Protein AF-A0A534VZH1-F1 (afdb_monomer_lite)

Structure (mmCIF, N/CA/C/O backbone):
data_AF-A0A534VZH1-F1
#
_entry.id   AF-A0A534VZH1-F1
#
loop_
_atom_site.group_PDB
_atom_site.id
_atom_site.type_symbol
_atom_site.label_atom_id
_atom_site.label_alt_id
_atom_site.label_comp_id
_atom_site.label_asym_id
_atom_site.label_entity_id
_atom_site.label_seq_id
_atom_site.pdbx_PDB_ins_code
_atom_site.Cartn_x
_atom_site.Cartn_y
_atom_site.Cartn_z
_atom_site.occupancy
_atom_site.B_iso_or_equiv
_atom_site.auth_seq_id
_atom_site.auth_comp_id
_atom_site.auth_asym_id
_atom_site.auth_atom_id
_atom_site.pdbx_PDB_model_num
ATOM 1 N N . MET A 1 1 ? -17.933 -18.506 -8.979 1.00 87.81 1 MET A N 1
ATOM 2 C CA . MET A 1 1 ? -16.644 -19.219 -8.882 1.00 87.81 1 MET A CA 1
ATOM 3 C C . MET A 1 1 ? -16.655 -20.428 -9.804 1.00 87.81 1 MET A C 1
ATOM 5 O O . MET A 1 1 ? -17.388 -21.367 -9.496 1.00 87.81 1 MET A O 1
ATOM 9 N N . PRO A 1 2 ? -15.930 -20.413 -10.938 1.00 90.94 2 PRO A N 1
ATOM 10 C CA . PRO A 1 2 ? -15.806 -21.572 -11.832 1.00 90.94 2 PRO A CA 1
ATOM 11 C C . PRO A 1 2 ? -15.254 -22.814 -11.115 1.00 90.94 2 PRO A C 1
ATOM 13 O O . PRO A 1 2 ? -14.614 -22.689 -10.074 1.00 90.94 2 PRO A O 1
ATOM 16 N N . ALA A 1 3 ? -15.541 -24.009 -11.634 1.00 92.50 3 ALA A N 1
ATOM 17 C CA . ALA A 1 3 ? -14.995 -25.269 -11.118 1.00 92.50 3 ALA A CA 1
ATOM 18 C C . ALA A 1 3 ? -13.475 -25.353 -11.331 1.00 92.50 3 ALA A C 1
ATOM 20 O O . ALA A 1 3 ? -12.994 -24.961 -12.391 1.00 92.50 3 ALA A O 1
ATOM 21 N N . GLY A 1 4 ? -12.738 -25.886 -10.354 1.00 91.69 4 GLY A N 1
ATOM 22 C CA . GLY A 1 4 ? -11.283 -26.067 -10.433 1.00 91.69 4 GLY A CA 1
ATOM 23 C C . GLY A 1 4 ? -10.473 -24.769 -10.501 1.00 91.69 4 GLY A C 1
ATOM 24 O O . GLY A 1 4 ? -9.326 -24.802 -10.936 1.00 91.69 4 GLY A O 1
ATOM 25 N N . ALA A 1 5 ? -11.058 -23.631 -10.120 1.00 90.81 5 ALA A N 1
ATOM 26 C CA . ALA A 1 5 ? -10.447 -22.316 -10.281 1.00 90.81 5 ALA A CA 1
ATOM 27 C C . ALA A 1 5 ? -10.182 -21.629 -8.938 1.00 90.81 5 ALA A C 1
ATOM 29 O O . ALA A 1 5 ? -10.968 -21.757 -7.994 1.00 90.81 5 ALA A O 1
ATOM 30 N N . ASN A 1 6 ? -9.121 -20.825 -8.910 1.00 91.12 6 ASN A N 1
ATOM 31 C CA . ASN A 1 6 ? -8.935 -19.760 -7.932 1.00 91.12 6 ASN A CA 1
ATOM 32 C C . ASN A 1 6 ? -9.390 -18.458 -8.589 1.00 91.12 6 ASN A C 1
ATOM 34 O O . ASN A 1 6 ? -8.987 -18.161 -9.715 1.00 91.12 6 ASN A O 1
ATOM 38 N N . THR A 1 7 ? -10.281 -17.718 -7.941 1.00 92.06 7 THR A N 1
ATOM 39 C CA . THR A 1 7 ? -10.730 -16.421 -8.452 1.00 92.06 7 THR A CA 1
ATOM 40 C C . THR A 1 7 ? -10.596 -15.392 -7.360 1.00 92.06 7 THR A C 1
ATOM 42 O O . THR A 1 7 ? -11.164 -15.536 -6.278 1.00 92.06 7 THR A O 1
ATOM 45 N N . GLU A 1 8 ? -9.877 -14.346 -7.716 1.00 94.19 8 GLU A N 1
ATOM 46 C CA . GLU A 1 8 ? -9.759 -13.122 -6.963 1.00 94.19 8 GLU A CA 1
ATOM 47 C C . GLU A 1 8 ? -10.568 -12.048 -7.679 1.00 94.19 8 GLU A C 1
ATOM 49 O O . GLU A 1 8 ? -10.575 -11.969 -8.917 1.00 94.19 8 GLU A O 1
ATOM 54 N N . ALA A 1 9 ? -11.350 -11.304 -6.913 1.00 93.94 9 ALA A N 1
ATOM 55 C CA . ALA A 1 9 ? -12.209 -10.282 -7.461 1.00 93.94 9 ALA A CA 1
ATOM 56 C C . ALA A 1 9 ? -12.403 -9.144 -6.476 1.00 93.94 9 ALA A C 1
ATOM 58 O O . ALA A 1 9 ? -12.503 -9.345 -5.264 1.00 93.94 9 ALA A O 1
ATOM 59 N N . CYS A 1 10 ? -12.556 -7.960 -7.049 1.00 94.69 10 CYS A N 1
ATOM 60 C CA . CYS A 1 10 ? -12.644 -6.722 -6.319 1.00 94.69 10 CYS A CA 1
ATOM 61 C C . CYS A 1 10 ? -13.978 -6.027 -6.533 1.00 94.69 10 CYS A C 1
ATOM 63 O O . CYS A 1 10 ? -14.585 -6.097 -7.606 1.00 94.69 10 CYS A O 1
ATOM 65 N N . VAL A 1 11 ? -14.432 -5.343 -5.490 1.00 94.56 11 VAL A N 1
ATOM 66 C CA . VAL A 1 11 ? -15.623 -4.497 -5.513 1.00 94.56 11 VAL A CA 1
ATOM 67 C C . VAL A 1 11 ? -15.283 -3.172 -4.864 1.00 94.56 11 VAL A C 1
ATOM 69 O O . VAL A 1 11 ? -14.774 -3.134 -3.745 1.00 94.56 11 VAL A O 1
ATOM 72 N N . PHE A 1 12 ? -15.630 -2.083 -5.538 1.00 95.06 12 PHE A N 1
ATOM 73 C CA . PHE A 1 12 ? -15.602 -0.761 -4.938 1.00 95.06 12 PHE A CA 1
ATOM 74 C C . PHE A 1 12 ? -16.959 -0.404 -4.320 1.00 95.06 12 PHE A C 1
ATOM 76 O O . PHE A 1 12 ? -18.015 -0.611 -4.925 1.00 95.06 12 PHE A O 1
ATOM 83 N N . VAL A 1 13 ? -16.923 0.170 -3.119 1.00 93.69 13 VAL A N 1
ATOM 84 C CA . VAL A 1 13 ? -18.088 0.677 -2.393 1.00 93.69 13 VAL A CA 1
ATOM 85 C C . VAL A 1 13 ? -17.860 2.145 -2.046 1.00 93.69 13 VAL A C 1
ATOM 87 O O . VAL A 1 13 ? -16.959 2.480 -1.281 1.00 93.69 13 VAL A O 1
ATOM 90 N N . HIS A 1 14 ? -18.722 3.015 -2.573 1.00 93.69 14 HIS A N 1
ATOM 91 C CA . HIS A 1 14 ? -18.775 4.425 -2.197 1.00 93.69 14 HIS A CA 1
ATOM 92 C C . HIS A 1 14 ? -19.754 4.618 -1.037 1.00 93.69 14 HIS A C 1
ATOM 94 O O . HIS A 1 14 ? -20.936 4.290 -1.151 1.00 93.69 14 HIS A O 1
ATOM 100 N N . LEU A 1 15 ? -19.270 5.182 0.068 1.00 93.56 15 LEU A N 1
ATOM 101 C CA . LEU A 1 15 ? -20.088 5.627 1.190 1.00 93.56 15 LEU A CA 1
ATOM 102 C C . LEU A 1 15 ? -20.158 7.164 1.193 1.00 93.56 15 LEU A C 1
ATOM 104 O O . LEU A 1 15 ? -19.163 7.798 1.555 1.00 93.56 15 LEU A O 1
ATOM 108 N N . PRO A 1 16 ? -21.300 7.779 0.831 1.00 94.06 16 PRO A N 1
ATOM 109 C CA . PRO A 1 16 ? -21.456 9.229 0.894 1.00 94.06 16 PRO A CA 1
ATOM 110 C C . PRO A 1 16 ? -21.223 9.737 2.320 1.00 94.06 16 PRO A C 1
ATOM 112 O O . PRO A 1 16 ? -21.909 9.320 3.258 1.00 94.06 16 PRO A O 1
ATOM 115 N N . ALA A 1 17 ? -20.240 10.618 2.499 1.00 94.88 17 ALA A N 1
ATOM 116 C CA . ALA A 1 17 ? -19.843 11.115 3.810 1.00 94.88 17 ALA A CA 1
ATOM 117 C C . ALA A 1 17 ? -19.048 12.417 3.687 1.00 94.88 17 ALA A C 1
ATOM 119 O O . ALA A 1 17 ? -18.157 12.534 2.860 1.00 94.88 17 ALA A O 1
ATOM 120 N N . GLN A 1 18 ? -19.321 13.371 4.576 1.00 93.38 18 GLN A N 1
ATOM 121 C CA . GLN A 1 18 ? -18.543 14.616 4.697 1.00 93.38 18 GLN A CA 1
ATOM 122 C C . GLN A 1 18 ? -17.702 14.668 5.977 1.00 93.38 18 GLN A C 1
ATOM 124 O O . GLN A 1 18 ? -16.956 15.616 6.202 1.00 93.38 18 GLN A O 1
ATOM 129 N N . LYS A 1 19 ? -17.848 13.668 6.852 1.00 93.81 19 LYS A N 1
ATOM 130 C CA . LYS A 1 19 ? -17.127 13.568 8.122 1.00 93.81 19 LYS A CA 1
ATOM 131 C C . LYS A 1 19 ? -16.472 12.196 8.244 1.00 93.81 19 LYS A C 1
ATOM 133 O O . LYS A 1 19 ? -17.056 11.230 7.743 1.00 93.81 19 LYS A O 1
ATOM 138 N N . PRO A 1 20 ? -15.337 12.096 8.951 1.00 94.75 20 PRO A N 1
ATOM 139 C CA . PRO A 1 20 ? -14.698 10.816 9.207 1.00 94.75 20 PRO A CA 1
ATOM 140 C C . PRO A 1 20 ? -15.604 9.793 9.898 1.00 94.75 20 PRO A C 1
ATOM 142 O O . PRO A 1 20 ? -16.486 10.125 10.704 1.00 94.75 20 PRO A O 1
ATOM 145 N N . PHE A 1 21 ? -15.379 8.523 9.567 1.00 96.50 21 PHE A N 1
ATOM 146 C CA . PHE A 1 21 ? -15.932 7.385 10.289 1.00 96.50 21 PHE A CA 1
ATOM 147 C C . PHE A 1 21 ? -14.848 6.807 11.198 1.00 96.50 21 PHE A C 1
ATOM 149 O O . PHE A 1 21 ? -13.895 6.198 10.724 1.00 96.50 21 PHE A O 1
ATOM 156 N N . GLU A 1 22 ? -15.021 6.967 12.509 1.00 97.25 22 GLU A N 1
ATOM 157 C CA . GLU A 1 22 ? -14.088 6.433 13.502 1.00 97.25 22 GLU A CA 1
ATOM 158 C C . GLU A 1 22 ? -14.345 4.944 13.734 1.00 97.25 22 GLU A C 1
ATOM 160 O O . GLU A 1 22 ? -15.244 4.562 14.486 1.00 97.25 22 GLU A O 1
ATOM 165 N N . LEU A 1 23 ? -13.588 4.093 13.047 1.00 97.62 23 LEU A N 1
ATOM 166 C CA . LEU A 1 23 ? -13.677 2.639 13.125 1.00 97.62 23 LEU A CA 1
ATOM 167 C C . LEU A 1 23 ? -13.018 2.136 14.414 1.00 97.62 23 LEU A C 1
ATOM 169 O O . LEU A 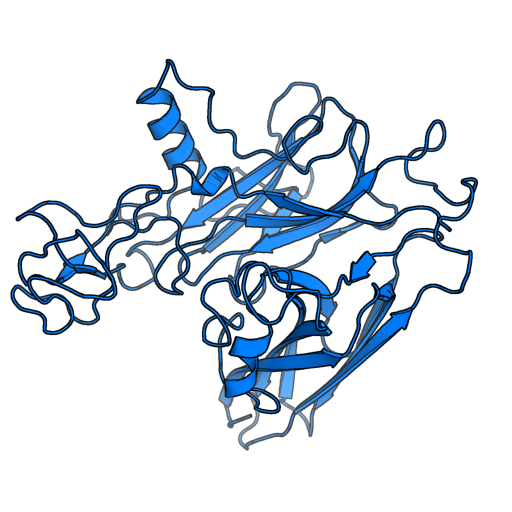1 23 ? -11.847 2.404 14.649 1.00 97.62 23 LEU A O 1
ATOM 173 N N . ALA A 1 24 ? -13.746 1.362 15.222 1.00 97.44 24 ALA A N 1
ATOM 174 C CA . ALA A 1 24 ? -13.221 0.744 16.448 1.00 97.44 24 ALA A CA 1
ATOM 175 C C . ALA A 1 24 ? -13.062 -0.777 16.340 1.00 97.44 24 ALA A C 1
ATOM 177 O O . ALA A 1 24 ? -12.193 -1.372 16.975 1.00 97.44 24 ALA A O 1
ATOM 178 N N . SER A 1 25 ? -13.931 -1.431 15.570 1.00 97.31 25 SER A N 1
ATOM 179 C CA . SER A 1 25 ? -13.891 -2.881 15.366 1.00 97.31 25 SER A CA 1
ATOM 180 C C . SER A 1 25 ? -14.568 -3.273 14.062 1.00 97.31 25 SER A C 1
ATOM 182 O O . SER A 1 25 ? -15.331 -2.499 13.485 1.00 97.31 25 SER A O 1
ATOM 184 N N . TRP A 1 26 ? -14.295 -4.482 13.592 1.00 97.50 26 TRP A N 1
ATOM 185 C CA . TRP A 1 26 ? -14.863 -5.013 12.363 1.00 97.50 26 TRP A CA 1
ATOM 186 C C . TRP A 1 26 ? -15.174 -6.501 12.484 1.00 97.50 26 TRP A C 1
ATOM 188 O O . TRP A 1 26 ? -14.604 -7.237 13.295 1.00 97.50 26 TRP A O 1
ATOM 198 N N . GLU A 1 27 ? -16.073 -6.948 11.618 1.00 97.81 27 GLU A N 1
ATOM 199 C CA . GLU A 1 27 ? -16.408 -8.347 11.419 1.00 97.81 27 GLU A CA 1
ATOM 200 C C . GLU A 1 27 ? -16.453 -8.656 9.919 1.00 97.81 27 GLU A C 1
ATOM 202 O O . GLU A 1 27 ? -17.119 -7.963 9.151 1.00 97.81 27 GLU A O 1
ATOM 207 N N . ILE A 1 28 ? -15.762 -9.718 9.511 1.00 96.81 28 ILE A N 1
ATOM 208 C CA . ILE A 1 28 ? -15.793 -10.266 8.155 1.00 96.81 28 ILE A CA 1
ATOM 209 C C . ILE A 1 28 ? -16.358 -11.679 8.249 1.00 96.81 28 ILE A C 1
ATOM 211 O O . ILE A 1 28 ? -15.837 -12.520 8.985 1.00 96.81 28 ILE A O 1
ATOM 215 N N . ARG A 1 29 ? -17.432 -11.946 7.505 1.00 95.56 29 ARG A N 1
ATOM 216 C CA . ARG A 1 29 ? -18.024 -13.281 7.375 1.00 95.56 29 ARG A CA 1
ATOM 217 C C . ARG A 1 29 ? -18.120 -13.659 5.913 1.00 95.56 29 ARG A C 1
ATOM 219 O O . ARG A 1 29 ? -18.879 -13.034 5.175 1.00 95.56 29 ARG A O 1
ATOM 226 N N . THR A 1 30 ? -17.426 -14.711 5.511 1.00 92.25 30 THR A N 1
ATOM 227 C CA . THR A 1 30 ? -17.558 -15.290 4.174 1.00 92.25 30 THR A CA 1
ATOM 228 C C . THR A 1 30 ? -18.450 -16.530 4.235 1.00 92.25 30 THR A C 1
ATOM 230 O O . THR A 1 30 ? -18.484 -17.265 5.223 1.00 92.25 30 THR A O 1
ATOM 233 N N . ARG A 1 31 ? -19.281 -16.716 3.209 1.00 88.75 31 ARG A N 1
ATOM 234 C CA . ARG A 1 31 ? -20.235 -17.821 3.086 1.00 88.75 31 ARG A CA 1
ATOM 235 C C . ARG A 1 31 ? -20.074 -18.470 1.726 1.00 88.75 31 ARG A C 1
ATOM 237 O O . ARG A 1 31 ? -20.192 -17.800 0.702 1.00 88.75 31 ARG A O 1
ATOM 244 N N . ASN A 1 32 ? -19.910 -19.786 1.746 1.00 87.31 32 ASN A N 1
ATOM 245 C CA . ASN A 1 32 ? -19.626 -20.599 0.573 1.00 87.31 32 ASN A CA 1
ATOM 246 C C . ASN A 1 32 ? -20.750 -21.621 0.363 1.00 87.31 32 ASN A C 1
ATOM 248 O O . ASN A 1 32 ? -21.230 -22.239 1.314 1.00 87.31 32 ASN A O 1
ATOM 252 N N . THR A 1 33 ? -21.191 -21.806 -0.882 1.00 79.75 33 THR A N 1
ATOM 253 C CA . THR A 1 33 ? -22.275 -22.747 -1.221 1.00 79.75 33 THR A CA 1
ATOM 254 C C . THR A 1 33 ? -21.748 -24.158 -1.507 1.00 79.75 33 THR A C 1
ATOM 256 O O . THR A 1 33 ? -21.717 -24.620 -2.646 1.00 79.75 33 THR A O 1
ATOM 259 N N . GLY A 1 34 ? -21.371 -24.878 -0.450 1.00 73.06 34 GLY A N 1
ATOM 260 C CA . GLY A 1 34 ? -21.059 -26.311 -0.505 1.00 73.06 34 GLY A CA 1
ATOM 261 C C . GLY A 1 34 ? -19.581 -26.664 -0.335 1.00 73.06 34 GLY A C 1
ATOM 262 O O . GLY A 1 34 ? -18.709 -25.800 -0.300 1.00 73.06 34 GLY A O 1
ATOM 263 N N . ALA A 1 35 ? -19.319 -27.967 -0.205 1.00 80.50 35 ALA A N 1
ATOM 264 C CA . ALA A 1 35 ? -17.976 -28.506 -0.014 1.00 80.50 35 ALA A CA 1
ATOM 265 C C . ALA A 1 35 ? -17.059 -28.205 -1.214 1.00 80.50 35 ALA A C 1
ATOM 267 O O . ALA A 1 35 ? -17.505 -28.219 -2.365 1.00 80.50 35 ALA A O 1
ATOM 268 N N . GLY A 1 36 ? -15.778 -27.956 -0.930 1.00 83.56 36 GLY A N 1
ATOM 269 C CA . GLY A 1 36 ? -14.747 -27.672 -1.933 1.00 83.56 36 GLY A CA 1
ATOM 270 C C . GLY A 1 36 ? -14.584 -26.196 -2.312 1.00 83.56 36 GLY A C 1
ATOM 271 O O . GLY A 1 36 ? -13.683 -25.894 -3.085 1.00 83.56 36 GLY A O 1
ATOM 272 N N . LEU A 1 37 ? -15.406 -25.286 -1.772 1.00 89.50 37 LEU A N 1
ATOM 273 C CA . LEU A 1 37 ? -15.231 -23.837 -1.916 1.00 89.50 37 LEU A CA 1
ATOM 274 C C . LEU A 1 37 ? -14.675 -23.236 -0.614 1.00 89.50 37 LEU A C 1
ATOM 276 O O . LEU A 1 37 ? -15.340 -23.276 0.426 1.00 89.50 37 LEU A O 1
ATOM 280 N N . GLY A 1 38 ? -13.476 -22.664 -0.682 1.00 90.12 38 GLY A N 1
ATOM 281 C CA . GLY A 1 38 ? -12.785 -22.014 0.430 1.00 90.12 38 GLY A CA 1
ATO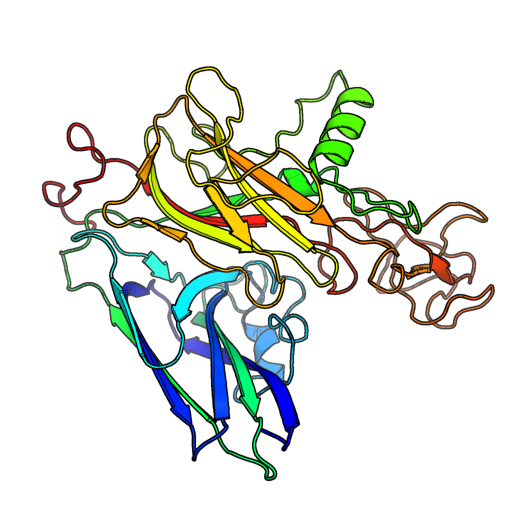M 282 C C . GLY A 1 38 ? -12.514 -20.540 0.146 1.00 90.12 38 GLY A C 1
ATOM 283 O O . GLY A 1 38 ? -12.317 -20.150 -0.999 1.00 90.12 38 GLY A O 1
ATOM 284 N N . THR A 1 39 ? -12.511 -19.719 1.193 1.00 92.44 39 THR A N 1
ATOM 285 C CA . THR A 1 39 ? -11.971 -18.354 1.126 1.00 92.44 39 THR A CA 1
ATOM 286 C C . THR A 1 39 ? -10.479 -18.441 1.423 1.00 92.44 39 THR A C 1
ATOM 288 O O . THR A 1 39 ? -10.120 -18.941 2.490 1.00 92.44 39 THR A O 1
ATOM 291 N N . LEU A 1 40 ? -9.640 -17.984 0.495 1.00 92.12 40 LEU A N 1
ATOM 292 C CA . LEU A 1 40 ? -8.193 -17.881 0.685 1.00 92.12 40 LEU A CA 1
ATOM 293 C C . LEU A 1 40 ? -7.846 -16.626 1.478 1.00 92.12 40 LEU A C 1
ATOM 295 O O . LEU A 1 40 ? -7.153 -16.745 2.473 1.00 92.12 40 LEU A O 1
ATOM 299 N N . HIS A 1 41 ? -8.412 -15.474 1.116 1.00 94.00 41 HIS A N 1
ATOM 300 C CA . HIS A 1 41 ? -8.336 -14.239 1.896 1.00 94.00 41 HIS A CA 1
ATOM 301 C C . HIS A 1 41 ? -9.515 -13.318 1.581 1.00 94.00 41 HIS A C 1
ATOM 303 O O . HIS A 1 41 ? -10.182 -13.452 0.551 1.00 94.00 41 HIS A O 1
ATOM 309 N N . PHE A 1 42 ? -9.786 -12.386 2.488 1.00 95.81 42 PHE A N 1
ATOM 310 C CA . PHE A 1 42 ? -10.698 -11.273 2.266 1.00 95.81 42 PHE A CA 1
ATOM 311 C C . PHE A 1 42 ? -10.125 -10.007 2.903 1.00 95.81 42 PHE A C 1
ATOM 313 O O . PHE A 1 42 ? -9.903 -9.969 4.118 1.00 95.81 42 PHE A O 1
ATOM 320 N N . LEU A 1 43 ? -9.904 -8.975 2.096 1.00 96.75 43 LEU A N 1
ATOM 321 C CA . LEU A 1 43 ? -9.241 -7.734 2.479 1.00 96.75 43 LEU A CA 1
ATOM 322 C C . LEU A 1 43 ? -10.183 -6.551 2.256 1.00 96.75 43 LEU A C 1
ATOM 324 O O . LEU A 1 43 ? -11.029 -6.542 1.362 1.00 96.75 43 LEU A O 1
ATOM 328 N N . VAL A 1 44 ? -10.051 -5.547 3.113 1.00 96.88 44 VAL A N 1
ATOM 329 C CA . VAL A 1 44 ? -10.815 -4.304 3.046 1.00 96.88 44 VAL A CA 1
ATOM 330 C C . VAL A 1 44 ? -9.825 -3.164 3.111 1.00 96.88 44 VAL A C 1
ATOM 332 O O . VAL A 1 44 ? -9.195 -2.951 4.151 1.00 96.88 44 VAL A O 1
ATOM 335 N N . TYR A 1 45 ? -9.726 -2.419 2.020 1.00 96.56 45 TYR A N 1
ATOM 336 C CA . TYR A 1 45 ? -8.931 -1.208 1.956 1.00 96.56 45 TYR A CA 1
ATOM 337 C C . TYR A 1 45 ? -9.826 0.022 2.028 1.00 96.56 45 TYR A C 1
ATOM 339 O O . TYR A 1 45 ? -10.924 0.037 1.471 1.00 96.56 45 TYR A O 1
ATOM 347 N N . VAL A 1 46 ? -9.333 1.070 2.679 1.00 96.44 46 VAL A N 1
ATOM 348 C CA . VAL A 1 46 ? -9.862 2.426 2.531 1.00 96.44 46 VAL A CA 1
ATOM 349 C C . VAL A 1 46 ? -9.027 3.164 1.492 1.00 96.44 46 VAL A C 1
ATOM 351 O O . VAL A 1 46 ? -7.800 3.134 1.550 1.00 96.44 46 VAL A O 1
ATOM 354 N N . TYR A 1 47 ? -9.684 3.796 0.527 1.00 95.75 47 TYR A N 1
ATOM 355 C CA . TYR A 1 47 ? -9.037 4.649 -0.463 1.00 95.75 47 TYR A CA 1
ATOM 356 C C . TYR A 1 47 ? -8.763 6.037 0.133 1.00 95.75 47 TYR A C 1
ATOM 358 O O . TYR A 1 47 ? -9.623 6.622 0.791 1.00 95.75 47 TYR A O 1
ATOM 366 N N . ALA A 1 48 ? -7.557 6.541 -0.104 1.00 94.31 48 ALA A N 1
ATOM 367 C CA . ALA A 1 48 ? -6.989 7.774 0.435 1.00 94.31 48 ALA A CA 1
ATOM 368 C C . ALA A 1 48 ? -6.426 8.700 -0.670 1.00 94.31 48 ALA A C 1
ATOM 370 O O . ALA A 1 48 ? -5.668 9.625 -0.374 1.00 94.31 48 ALA A O 1
ATOM 371 N N . GLY A 1 49 ? -6.746 8.427 -1.941 1.00 94.50 49 GLY A N 1
ATOM 372 C CA . GLY A 1 49 ? -6.419 9.301 -3.070 1.00 94.50 49 GLY A CA 1
ATOM 373 C C . GLY A 1 49 ? -7.426 10.437 -3.257 1.00 94.50 49 GLY A C 1
ATOM 374 O O . GLY A 1 49 ? -8.187 10.762 -2.349 1.00 94.50 49 GLY A O 1
ATOM 375 N N . GLU A 1 50 ? -7.427 11.060 -4.434 1.00 95.88 50 GLU A N 1
ATOM 376 C CA . GLU A 1 50 ? -8.192 12.293 -4.699 1.00 95.88 50 GLU A CA 1
ATOM 377 C C . GLU A 1 50 ? -9.155 12.184 -5.889 1.00 95.88 50 GLU A C 1
ATOM 379 O O . GLU A 1 50 ? -9.670 13.181 -6.390 1.00 95.88 50 GLU A O 1
ATOM 384 N N . ARG A 1 51 ? -9.380 10.967 -6.382 1.00 95.75 51 ARG A N 1
ATOM 385 C CA . ARG A 1 51 ? -10.124 10.677 -7.613 1.00 95.75 51 ARG A CA 1
ATOM 386 C C . ARG A 1 51 ? -11.281 9.717 -7.355 1.00 95.75 51 ARG A C 1
ATOM 388 O O . ARG A 1 51 ? -11.526 8.795 -8.133 1.00 95.75 51 ARG A O 1
ATOM 395 N N . LEU A 1 52 ? -12.010 9.912 -6.252 1.00 95.00 52 LEU A N 1
ATOM 396 C CA . LEU A 1 52 ? -13.074 8.995 -5.822 1.00 95.00 52 LEU A CA 1
ATOM 397 C C . LEU A 1 52 ? -14.142 8.775 -6.907 1.00 95.00 52 LEU A C 1
ATOM 399 O O . LEU A 1 52 ? -14.655 7.665 -7.057 1.00 95.00 52 LEU A O 1
ATOM 403 N N . ALA A 1 53 ? -14.455 9.810 -7.692 1.00 93.31 53 ALA A N 1
ATOM 404 C CA . ALA A 1 53 ? -15.483 9.739 -8.723 1.00 93.31 53 ALA A CA 1
ATOM 405 C C . ALA A 1 53 ? -15.088 8.814 -9.885 1.00 93.31 53 ALA A C 1
ATOM 407 O O . ALA A 1 53 ? -15.962 8.283 -10.569 1.00 93.31 53 ALA A O 1
ATOM 408 N N . GLU A 1 54 ? -13.796 8.565 -10.109 1.00 93.62 54 GLU A N 1
ATOM 409 C CA . GLU A 1 54 ? -13.325 7.722 -11.212 1.00 93.62 54 GLU A CA 1
ATOM 410 C C . GLU A 1 54 ? -13.620 6.231 -10.990 1.00 93.62 54 GLU A C 1
ATOM 412 O O . GLU A 1 54 ? -13.769 5.495 -11.966 1.00 93.62 54 GLU A O 1
ATOM 417 N N . PHE A 1 55 ? -13.830 5.797 -9.740 1.00 91.00 55 PHE A N 1
ATOM 418 C CA . PHE A 1 55 ? -14.323 4.448 -9.436 1.00 91.00 55 PHE A CA 1
ATOM 419 C C . PHE A 1 55 ? -15.773 4.211 -9.891 1.00 91.00 55 PHE A C 1
ATOM 421 O O . PHE A 1 55 ? -16.221 3.066 -9.953 1.00 91.00 55 PHE A O 1
ATOM 428 N N . SER A 1 56 ? -16.531 5.266 -10.220 1.00 80.94 56 SER A N 1
ATOM 429 C CA . SER A 1 56 ? -17.935 5.147 -10.648 1.00 80.94 56 SER A CA 1
ATOM 430 C C . SER A 1 56 ? -18.124 4.279 -11.895 1.00 80.94 56 SER A C 1
ATOM 432 O O . SER A 1 56 ? -19.175 3.656 -12.039 1.00 80.94 56 SER A O 1
ATOM 434 N N . LYS A 1 57 ? -17.097 4.174 -12.752 1.00 77.56 57 LYS A N 1
ATOM 435 C CA . LYS A 1 57 ? -17.088 3.302 -13.940 1.00 77.56 57 LYS A CA 1
ATOM 436 C C . LYS A 1 57 ? -17.329 1.829 -13.592 1.00 77.56 57 LYS A C 1
ATOM 438 O O . LYS A 1 57 ? -17.931 1.099 -14.380 1.00 77.56 57 LYS A O 1
ATOM 443 N N . ASP A 1 58 ? -16.919 1.429 -12.392 1.00 79.19 58 ASP A N 1
ATOM 444 C CA . ASP A 1 58 ? -16.953 0.050 -11.910 1.00 79.19 58 ASP A CA 1
ATOM 445 C C . ASP A 1 58 ? -17.866 -0.127 -10.685 1.00 79.19 58 ASP A C 1
ATOM 447 O O . ASP A 1 58 ? -17.956 -1.215 -10.109 1.00 79.19 58 ASP A O 1
ATOM 451 N N . ALA A 1 59 ? -18.577 0.930 -10.279 1.00 73.12 59 ALA A N 1
ATOM 452 C CA . ALA A 1 59 ? -19.420 0.913 -9.092 1.00 73.12 59 ALA A CA 1
ATOM 453 C C . ALA A 1 59 ? -20.505 -0.174 -9.177 1.00 73.12 59 ALA A C 1
ATOM 455 O O . ALA A 1 59 ? -21.234 -0.297 -10.163 1.00 73.12 59 ALA A O 1
ATOM 456 N N . GLY A 1 60 ? -20.618 -0.972 -8.111 1.00 71.81 60 GLY A N 1
ATOM 457 C CA . GLY A 1 60 ? -21.593 -2.061 -8.014 1.00 71.81 60 GLY A CA 1
ATOM 458 C C . GLY A 1 60 ? -21.259 -3.305 -8.846 1.00 71.81 60 GLY A C 1
ATOM 459 O O . GLY A 1 60 ? -22.055 -4.246 -8.861 1.00 71.81 60 GLY A O 1
ATOM 460 N N . ARG A 1 61 ? -20.099 -3.345 -9.517 1.00 87.06 61 ARG A N 1
ATOM 461 C CA . ARG A 1 61 ? -19.627 -4.516 -10.265 1.00 87.06 61 ARG A CA 1
ATOM 462 C C . ARG A 1 61 ? -18.594 -5.291 -9.454 1.00 87.06 61 ARG A C 1
ATOM 464 O O . ARG A 1 61 ? -17.793 -4.721 -8.723 1.00 87.06 61 ARG A O 1
ATOM 471 N N . ILE A 1 62 ? -18.620 -6.610 -9.622 1.00 90.56 62 ILE A N 1
ATOM 472 C CA . ILE A 1 62 ? -17.530 -7.494 -9.210 1.00 90.56 62 ILE A CA 1
ATOM 473 C C . ILE A 1 62 ? -16.569 -7.568 -10.392 1.00 90.56 62 ILE A C 1
ATOM 475 O O . ILE A 1 62 ? -16.944 -8.073 -11.454 1.00 90.56 62 ILE A O 1
ATOM 479 N N . VAL A 1 63 ? -15.362 -7.043 -10.216 1.00 91.56 63 VAL A N 1
ATOM 480 C CA . VAL A 1 63 ? -14.318 -7.016 -11.242 1.00 91.56 63 VAL A CA 1
ATOM 481 C C . VAL A 1 63 ? -13.310 -8.117 -10.925 1.00 91.56 63 VAL A C 1
ATOM 483 O O . VAL A 1 63 ? -12.683 -8.056 -9.869 1.00 91.56 63 VAL A O 1
ATOM 486 N N . PRO A 1 64 ? -13.148 -9.140 -11.785 1.00 91.31 64 PRO A N 1
ATOM 487 C CA . PRO A 1 64 ? -12.040 -10.079 -11.659 1.00 91.31 64 PRO A CA 1
ATOM 488 C C . PRO A 1 64 ? -10.731 -9.298 -11.760 1.00 91.31 64 PRO A C 1
ATOM 490 O O . PRO A 1 64 ? -10.423 -8.745 -12.812 1.00 91.31 64 PRO A O 1
ATOM 493 N N . SER A 1 65 ? -10.015 -9.205 -10.650 1.00 90.38 65 SER A N 1
ATOM 494 C CA . SER A 1 65 ? -8.793 -8.423 -10.537 1.00 90.38 65 SER A CA 1
ATOM 495 C C . SER A 1 65 ? -7.979 -8.969 -9.383 1.00 90.38 65 SER A C 1
ATOM 497 O O . SER A 1 65 ? -8.535 -9.282 -8.332 1.00 90.38 65 SER A O 1
ATOM 499 N N . ARG A 1 66 ? -6.673 -9.095 -9.601 1.00 90.62 66 ARG A N 1
ATOM 500 C CA . ARG A 1 66 ? -5.732 -9.571 -8.589 1.00 90.62 66 ARG A CA 1
ATOM 501 C C . ARG A 1 66 ? -5.146 -8.385 -7.831 1.00 90.62 66 ARG A C 1
ATOM 503 O O . ARG A 1 66 ? -4.670 -7.447 -8.472 1.00 90.62 66 ARG A O 1
ATOM 510 N N . GLY A 1 67 ? -5.234 -8.385 -6.500 1.00 89.00 67 GLY A N 1
ATOM 511 C CA . GLY A 1 67 ? -4.845 -7.258 -5.646 1.00 89.00 67 GLY A CA 1
ATOM 512 C C . GLY A 1 67 ? -5.598 -5.957 -5.956 1.00 89.00 67 GLY A C 1
ATOM 513 O O . GLY A 1 67 ? -5.101 -4.863 -5.683 1.00 89.00 67 GLY A O 1
ATOM 514 N N . CYS A 1 68 ? -6.761 -6.038 -6.606 1.00 91.56 68 CYS A N 1
ATOM 515 C CA . CYS A 1 68 ? -7.544 -4.908 -7.126 1.00 91.56 68 CYS A CA 1
ATOM 516 C C . CYS A 1 68 ? -6.776 -3.912 -8.014 1.00 91.56 68 CYS A C 1
ATOM 518 O O . CYS A 1 68 ? -7.124 -2.730 -8.042 1.00 91.56 68 CYS A O 1
ATOM 520 N N . LEU A 1 69 ? -5.743 -4.365 -8.729 1.00 89.06 69 LEU A N 1
ATOM 521 C CA . LEU A 1 69 ? -4.903 -3.501 -9.567 1.00 89.06 69 LEU A CA 1
ATOM 522 C C . LEU A 1 69 ? -5.586 -3.064 -10.879 1.00 89.06 69 LEU A C 1
ATOM 524 O O . LEU A 1 69 ? -5.170 -2.085 -11.494 1.00 89.06 69 LEU A O 1
ATOM 528 N N . ASP A 1 70 ? -6.656 -3.749 -11.291 1.00 87.62 70 ASP A N 1
ATOM 529 C CA . ASP A 1 70 ? -7.393 -3.485 -12.539 1.00 87.62 70 ASP A CA 1
ATOM 530 C C . ASP A 1 70 ? -8.643 -2.609 -12.318 1.00 87.62 70 ASP A C 1
ATOM 532 O O . ASP A 1 70 ? -9.504 -2.508 -13.192 1.00 87.62 70 ASP A O 1
ATOM 536 N N . LEU A 1 71 ? -8.772 -2.006 -11.131 1.00 89.12 71 LEU A N 1
ATOM 537 C CA . LEU A 1 71 ? -9.953 -1.269 -10.688 1.00 89.12 71 LEU A CA 1
ATOM 538 C C . LEU A 1 71 ? -9.589 0.161 -10.265 1.00 89.12 71 LEU A C 1
ATOM 540 O O . LEU A 1 71 ? -8.710 0.367 -9.429 1.00 89.12 71 LEU A O 1
ATOM 544 N N . GLY A 1 72 ? -10.330 1.151 -10.770 1.00 89.88 72 GLY A N 1
ATOM 545 C CA . GLY A 1 72 ? -10.266 2.527 -10.270 1.00 89.88 72 GLY A CA 1
ATOM 546 C C . GLY A 1 72 ? -9.206 3.444 -10.903 1.00 89.88 72 GLY A C 1
ATOM 547 O O . GLY A 1 72 ? -8.682 3.154 -11.981 1.00 89.88 72 GLY A O 1
ATOM 548 N N . PRO A 1 73 ? -8.929 4.595 -10.263 1.00 91.62 73 PRO A N 1
ATOM 549 C CA . PRO A 1 73 ? -8.091 5.661 -10.798 1.00 91.62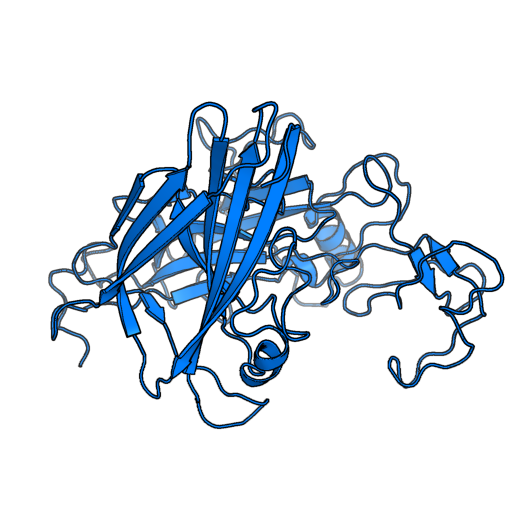 73 PRO A CA 1
ATOM 550 C C . PRO A 1 73 ? -6.604 5.307 -10.803 1.00 91.62 73 PRO A C 1
ATOM 552 O O . PRO A 1 73 ? -6.158 4.329 -10.209 1.00 91.62 73 PRO A O 1
ATOM 555 N N . VAL A 1 74 ? -5.816 6.165 -11.447 1.00 89.12 74 VAL A N 1
ATOM 556 C CA . VAL A 1 74 ? -4.348 6.063 -11.493 1.00 89.12 74 VAL A CA 1
ATOM 557 C C . VAL A 1 74 ? -3.678 6.153 -10.119 1.00 89.12 74 VAL A C 1
ATOM 559 O O . VAL A 1 74 ? -2.569 5.671 -9.956 1.00 89.12 74 VAL A O 1
ATOM 562 N N . ASP A 1 75 ? -4.343 6.735 -9.121 1.00 91.25 75 ASP A N 1
ATOM 563 C CA . ASP A 1 75 ? -3.850 6.836 -7.745 1.00 91.25 75 ASP A CA 1
ATOM 564 C C . ASP A 1 75 ? -4.489 5.793 -6.809 1.00 91.25 75 ASP A C 1
ATOM 566 O O . ASP A 1 75 ? -4.492 5.984 -5.594 1.00 91.25 75 ASP A O 1
ATOM 570 N N . ARG A 1 76 ? -5.032 4.688 -7.348 1.00 91.75 76 ARG A N 1
ATOM 571 C CA . ARG A 1 76 ? -5.662 3.593 -6.575 1.00 91.75 76 ARG A CA 1
ATOM 572 C C . ARG A 1 76 ? -4.782 3.032 -5.458 1.00 91.75 76 ARG A C 1
ATOM 574 O O . ARG A 1 76 ? -5.322 2.593 -4.444 1.00 91.75 76 ARG A O 1
ATOM 581 N N . ASP A 1 77 ? -3.461 3.065 -5.629 1.00 90.56 77 ASP A N 1
ATOM 582 C CA . ASP A 1 77 ? -2.493 2.563 -4.647 1.00 90.56 77 ASP A CA 1
ATOM 583 C C . ASP A 1 77 ? -2.386 3.466 -3.418 1.00 90.56 77 ASP A C 1
ATOM 585 O O . ASP A 1 77 ? -1.892 3.038 -2.377 1.00 90.56 77 ASP A O 1
ATOM 589 N N . ARG A 1 78 ? -2.963 4.678 -3.469 1.00 92.44 78 ARG A N 1
ATOM 590 C CA . ARG A 1 78 ? -3.273 5.474 -2.276 1.00 92.44 78 ARG A CA 1
ATOM 591 C C . ARG A 1 78 ? -4.436 4.818 -1.537 1.00 92.44 78 ARG A C 1
ATOM 593 O O . ARG A 1 78 ? -5.556 5.323 -1.523 1.00 92.44 78 ARG A O 1
ATOM 600 N N . ARG A 1 79 ? -4.176 3.665 -0.932 1.00 93.38 79 ARG A N 1
ATOM 601 C CA . ARG A 1 79 ? -5.131 2.869 -0.165 1.00 93.38 79 ARG A CA 1
ATOM 602 C C . ARG A 1 79 ? -4.448 2.248 1.044 1.00 93.38 79 ARG A C 1
ATOM 604 O O . ARG A 1 79 ? -3.253 1.991 1.030 1.00 93.38 79 ARG A O 1
ATOM 611 N N . GLN A 1 80 ? -5.222 1.993 2.087 1.00 94.25 80 GLN A N 1
ATOM 612 C CA . GLN A 1 80 ? -4.725 1.434 3.341 1.00 94.25 80 GLN A CA 1
ATOM 613 C C . GLN A 1 80 ? -5.562 0.234 3.737 1.00 94.25 80 GLN A C 1
ATOM 615 O O . GLN A 1 80 ? -6.791 0.316 3.748 1.00 94.25 80 GLN A O 1
ATOM 620 N N . LEU A 1 81 ? -4.914 -0.876 4.078 1.00 95.75 81 LEU A N 1
ATOM 621 C CA . LEU A 1 81 ? -5.617 -2.046 4.586 1.00 95.75 81 LEU A CA 1
ATOM 622 C C . LEU A 1 81 ? -6.186 -1.709 5.968 1.00 95.75 81 LEU A C 1
ATOM 624 O O . LEU A 1 81 ? -5.445 -1.318 6.862 1.00 95.75 81 LEU A O 1
ATOM 628 N N . VAL A 1 82 ? -7.496 -1.855 6.164 1.00 95.88 82 VAL A N 1
ATOM 629 C CA . VAL A 1 82 ? -8.160 -1.569 7.454 1.00 95.88 82 VAL A CA 1
ATOM 630 C C . VAL A 1 82 ? -8.728 -2.821 8.107 1.00 95.88 82 VAL A C 1
ATOM 632 O O . VAL A 1 82 ? -8.843 -2.892 9.330 1.00 95.88 82 VAL A O 1
ATOM 635 N N . ALA A 1 83 ? -9.044 -3.846 7.315 1.00 95.00 83 ALA A N 1
ATOM 636 C CA . ALA A 1 83 ? -9.476 -5.140 7.818 1.00 95.00 83 ALA A CA 1
ATOM 637 C C . ALA A 1 83 ? -9.024 -6.270 6.888 1.00 95.00 83 ALA A C 1
ATOM 639 O O . ALA A 1 83 ? -8.988 -6.117 5.674 1.00 95.00 83 ALA A O 1
ATOM 640 N N . SER A 1 84 ? -8.708 -7.417 7.480 1.00 94.12 84 SER A N 1
ATOM 641 C CA . SER A 1 84 ? -8.336 -8.646 6.777 1.00 94.12 84 SER A CA 1
ATOM 642 C C . SER A 1 84 ? -8.947 -9.842 7.498 1.00 94.12 84 SER A C 1
ATOM 644 O O . SER A 1 84 ? -9.185 -9.782 8.713 1.00 94.12 84 SER A O 1
ATOM 646 N N . GLY A 1 85 ? -9.242 -10.914 6.768 1.00 90.19 85 GLY A N 1
ATOM 647 C CA . GLY A 1 85 ? -9.833 -12.114 7.340 1.00 90.19 85 GLY A CA 1
ATOM 648 C C . GLY A 1 85 ? -10.030 -13.257 6.352 1.00 90.19 85 GLY A C 1
ATOM 649 O O . GLY A 1 85 ? -9.643 -13.178 5.192 1.00 90.19 85 GLY A O 1
ATOM 650 N N . PHE A 1 86 ? -10.660 -14.323 6.844 1.00 86.56 86 PHE A N 1
ATOM 651 C CA . PHE A 1 86 ? -10.897 -15.569 6.109 1.00 86.56 86 PHE A CA 1
ATOM 652 C C . PHE A 1 86 ? -12.386 -15.965 6.193 1.00 86.56 86 PHE A C 1
ATOM 654 O O . PHE A 1 86 ? -13.271 -15.234 5.741 1.00 86.56 86 PHE A O 1
ATOM 661 N N . ALA A 1 87 ? -12.697 -17.120 6.793 1.00 84.31 87 ALA A N 1
ATOM 662 C CA . ALA A 1 87 ? -14.061 -17.622 6.968 1.00 84.31 87 ALA A CA 1
ATOM 663 C C . ALA A 1 87 ? -14.913 -16.718 7.881 1.00 84.31 87 ALA A C 1
ATOM 665 O O . ALA A 1 87 ? -15.924 -16.152 7.465 1.00 84.31 87 ALA A O 1
ATOM 666 N N . HIS A 1 88 ? -14.490 -16.567 9.135 1.00 92.31 88 HIS A N 1
ATOM 667 C CA . HIS A 1 88 ? -15.134 -15.708 10.124 1.00 92.31 88 HIS A CA 1
ATOM 668 C C . HIS A 1 88 ? -14.056 -15.025 10.950 1.00 92.31 88 HIS A C 1
ATOM 670 O O . HIS A 1 88 ? -13.351 -15.676 11.720 1.00 92.31 88 HIS A O 1
ATOM 676 N N . THR A 1 89 ? -13.928 -13.715 10.788 1.00 93.81 89 THR A N 1
ATOM 677 C CA . THR A 1 89 ? -12.878 -12.932 11.433 1.00 93.81 89 THR A CA 1
ATOM 678 C C . THR A 1 89 ? -13.493 -11.738 12.138 1.00 93.81 89 THR A C 1
ATOM 680 O O . THR A 1 89 ? -14.346 -11.040 11.592 1.00 93.81 89 THR A O 1
ATOM 683 N N . ARG A 1 90 ? -13.047 -11.500 13.369 1.00 95.38 90 ARG A N 1
ATOM 684 C CA . ARG A 1 90 ? -13.358 -10.298 14.139 1.00 95.38 90 ARG A CA 1
ATOM 685 C C . ARG A 1 90 ? -12.057 -9.643 14.539 1.00 95.38 90 ARG A C 1
ATOM 687 O O . ARG A 1 90 ? -11.127 -10.338 14.939 1.00 95.38 90 ARG A O 1
ATOM 694 N N . GLY A 1 91 ? -12.017 -8.325 14.462 1.00 94.06 91 GLY A N 1
ATOM 695 C CA . GLY A 1 91 ? -10.909 -7.553 14.992 1.00 94.06 91 GLY A CA 1
ATOM 696 C C . GLY A 1 91 ? -11.409 -6.297 15.676 1.00 94.06 91 GLY A C 1
ATOM 697 O O . GLY A 1 91 ? -12.510 -5.814 15.410 1.00 94.06 91 GLY A O 1
ATOM 698 N N . ALA A 1 92 ? -10.611 -5.810 16.612 1.00 95.75 92 ALA A N 1
ATOM 699 C CA . ALA A 1 92 ? -10.893 -4.619 17.383 1.00 95.75 92 ALA A CA 1
ATOM 700 C C . ALA A 1 92 ? -9.584 -3.890 17.661 1.00 95.75 92 ALA A C 1
ATOM 702 O O . ALA A 1 92 ? -8.534 -4.517 17.805 1.00 95.75 92 ALA A O 1
ATOM 703 N N . LEU A 1 93 ? -9.670 -2.571 17.738 1.00 96.50 93 LEU A N 1
ATOM 704 C CA . LEU A 1 93 ? -8.577 -1.720 18.180 1.00 96.50 93 LEU A CA 1
ATOM 705 C C . LEU A 1 93 ? -8.515 -1.691 19.715 1.00 96.50 93 LEU A C 1
ATOM 707 O O . LEU A 1 93 ? -9.503 -2.029 20.382 1.00 96.50 93 LEU A O 1
ATOM 711 N N . PRO A 1 94 ? -7.378 -1.269 20.300 1.00 96.69 94 PRO A N 1
ATOM 712 C CA . PRO A 1 94 ? -7.290 -1.018 21.731 1.00 96.69 94 PRO A CA 1
ATOM 713 C C . PRO A 1 94 ? -8.392 -0.068 22.210 1.00 96.69 94 PRO A C 1
ATOM 715 O O . PRO A 1 94 ? -8.835 0.827 21.487 1.00 96.69 94 PRO A O 1
ATOM 718 N N . ARG A 1 95 ? -8.835 -0.236 23.461 1.00 95.88 95 ARG A N 1
ATOM 719 C CA . ARG A 1 95 ? -9.843 0.656 24.050 1.00 95.88 95 ARG A CA 1
ATOM 720 C C . ARG A 1 95 ? -9.352 2.103 23.998 1.00 95.88 95 ARG A C 1
ATOM 722 O O . ARG A 1 95 ? -8.265 2.403 24.473 1.00 95.88 95 ARG A O 1
ATOM 729 N N . GLY A 1 96 ? -10.183 2.990 23.458 1.00 96.81 96 GLY A N 1
ATOM 730 C CA . GLY A 1 96 ? -9.849 4.404 23.295 1.00 96.81 96 GLY A CA 1
ATOM 731 C C . GLY A 1 96 ? -9.079 4.743 22.017 1.00 96.81 96 GLY A C 1
ATOM 732 O O . GLY A 1 96 ? -8.804 5.920 21.797 1.00 96.81 96 GLY A O 1
ATOM 733 N N . VAL A 1 97 ? -8.777 3.766 21.158 1.00 97.94 97 VAL A N 1
ATOM 734 C CA . VAL A 1 97 ? -8.165 3.985 19.839 1.00 97.94 97 VAL A CA 1
ATOM 735 C C . VAL A 1 97 ? -9.200 3.750 18.738 1.00 97.94 97 VAL A C 1
ATOM 737 O O . VAL A 1 97 ? -9.977 2.797 18.806 1.00 97.94 97 VAL A O 1
ATOM 740 N N . ALA A 1 98 ? -9.206 4.611 17.721 1.00 97.50 98 ALA A N 1
ATOM 741 C CA . ALA A 1 98 ? -10.001 4.434 16.506 1.00 97.50 98 ALA A CA 1
ATOM 742 C C . ALA A 1 98 ? -9.159 4.678 15.247 1.00 97.50 98 ALA A C 1
ATOM 744 O O . ALA A 1 98 ? -8.234 5.484 15.271 1.00 97.50 98 ALA A O 1
ATOM 745 N N . LEU A 1 99 ? -9.488 3.990 14.154 1.00 96.00 99 LEU A N 1
ATOM 746 C CA . LEU A 1 99 ? -8.983 4.287 12.813 1.00 96.00 99 LEU A CA 1
ATOM 747 C C . LEU A 1 99 ? -9.919 5.309 12.165 1.00 96.00 99 LEU A C 1
ATOM 749 O O . LEU A 1 99 ? -11.113 5.032 12.021 1.00 96.00 99 LEU A O 1
ATOM 753 N N . SER A 1 100 ? -9.390 6.461 11.756 1.00 94.31 100 SER A N 1
ATOM 754 C CA . SER A 1 100 ? -10.200 7.494 11.109 1.00 94.31 100 SER A CA 1
ATOM 755 C C . SER A 1 100 ? -10.310 7.213 9.612 1.00 94.31 100 SER A C 1
ATOM 757 O O . SER A 1 100 ? -9.345 7.355 8.861 1.00 94.31 100 SER A O 1
ATOM 759 N N . LEU A 1 101 ? -11.488 6.774 9.165 1.00 95.81 101 LEU A N 1
ATOM 760 C CA . LEU A 1 101 ? -11.784 6.623 7.742 1.00 95.81 101 LEU A CA 1
ATOM 761 C C . LEU A 1 101 ? -12.261 7.976 7.209 1.00 95.81 101 LEU A C 1
ATOM 763 O O . LEU A 1 101 ? -13.441 8.325 7.326 1.00 95.81 101 LEU A O 1
ATOM 767 N N . SER A 1 102 ? -11.320 8.754 6.685 1.00 95.12 102 SER A N 1
ATOM 768 C CA . SER A 1 102 ? -11.569 10.103 6.176 1.00 95.12 102 SER A CA 1
ATOM 769 C C . SER A 1 102 ? -12.251 10.077 4.806 1.00 95.12 102 SER A C 1
ATOM 771 O O . SER A 1 102 ? -11.853 9.289 3.947 1.00 95.12 102 SER A O 1
ATOM 773 N N . PRO A 1 103 ? -13.253 10.938 4.559 1.00 96.94 103 PRO A N 1
ATOM 774 C CA . PRO A 1 103 ? -13.773 11.129 3.219 1.00 96.94 103 PRO A CA 1
ATOM 775 C C . PRO A 1 103 ? -12.740 11.823 2.329 1.00 96.94 103 PRO A C 1
ATOM 777 O O . PRO A 1 103 ? -11.991 12.686 2.788 1.00 96.94 103 PRO A O 1
ATOM 780 N N . VAL A 1 104 ? -12.743 11.469 1.052 1.00 96.81 104 VAL A N 1
ATOM 781 C CA . VAL A 1 104 ? -11.838 11.979 0.018 1.00 96.81 104 VAL A CA 1
ATOM 782 C C . VAL A 1 104 ? -12.632 12.671 -1.096 1.00 96.81 104 VAL A C 1
ATOM 784 O O . VAL A 1 104 ? -13.842 12.435 -1.216 1.00 96.81 104 VAL A O 1
ATOM 787 N N . PRO A 1 105 ? -12.009 13.559 -1.890 1.00 96.75 105 PRO A N 1
ATOM 788 C CA . PRO A 1 105 ? -12.713 14.255 -2.958 1.00 96.75 105 PRO A CA 1
ATOM 789 C C . PRO A 1 105 ? -12.960 13.366 -4.182 1.00 96.75 105 PRO A C 1
ATOM 791 O O . PRO A 1 105 ? -12.264 12.373 -4.414 1.00 96.75 105 PRO A O 1
ATOM 794 N N . GLY A 1 106 ? -13.959 13.740 -4.985 1.00 94.88 106 GLY A N 1
ATOM 795 C CA . GLY A 1 106 ? -14.253 13.090 -6.263 1.00 94.88 106 GLY A CA 1
ATOM 796 C C . GLY A 1 106 ? -13.206 13.369 -7.334 1.00 94.88 106 GLY A C 1
ATOM 797 O O . GLY A 1 106 ? -12.945 12.503 -8.171 1.00 94.88 106 GLY A O 1
ATOM 798 N N . VAL A 1 107 ? -12.604 14.558 -7.283 1.00 95.56 107 VAL A N 1
ATOM 799 C CA . VAL A 1 107 ? -11.578 15.047 -8.208 1.00 95.56 107 VAL A CA 1
ATOM 800 C C . VAL A 1 107 ? -10.444 15.755 -7.452 1.00 95.56 107 VAL A C 1
ATOM 802 O O . VAL A 1 107 ? -10.697 16.322 -6.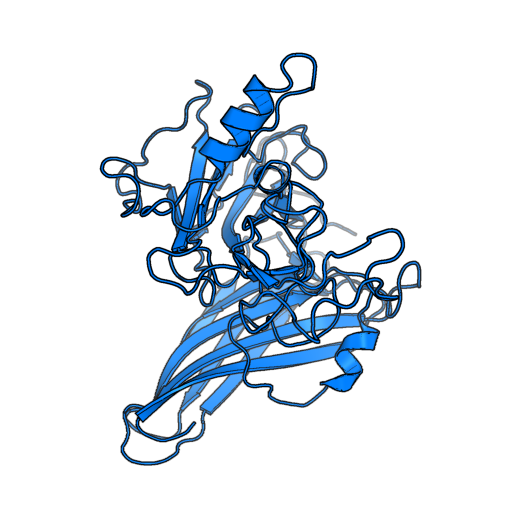383 1.00 95.56 107 VAL A O 1
ATOM 805 N N . PRO A 1 108 ? -9.215 15.791 -8.008 1.00 96.38 108 PRO A N 1
ATOM 806 C CA . PRO A 1 108 ? -8.073 16.429 -7.357 1.00 96.38 108 PRO A CA 1
ATOM 807 C C . PRO A 1 108 ? -8.345 17.881 -6.960 1.00 96.38 108 PRO A C 1
ATOM 809 O O . PRO A 1 108 ? -8.858 18.667 -7.757 1.00 96.38 108 PRO A O 1
ATOM 812 N N . GLY A 1 109 ? -8.014 18.229 -5.713 1.00 94.75 109 GLY A N 1
ATOM 813 C CA . GLY A 1 109 ? -8.254 19.558 -5.131 1.00 94.75 109 GLY A CA 1
ATOM 814 C C . GLY A 1 109 ? -9.718 19.895 -4.797 1.00 94.75 109 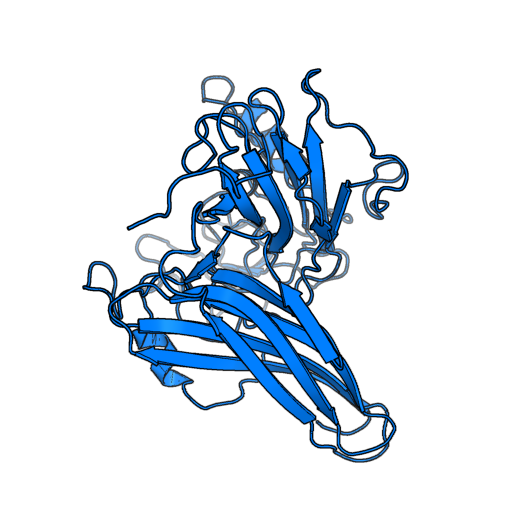GLY A C 1
ATOM 815 O O . GLY A 1 109 ? -9.991 21.009 -4.349 1.00 94.75 109 GLY A O 1
ATOM 816 N N . GLY A 1 110 ? -10.663 18.972 -5.008 1.00 95.69 110 GLY A N 1
ATOM 817 C CA . GLY A 1 110 ? -12.075 19.155 -4.665 1.00 95.69 110 GLY A CA 1
ATOM 818 C C . GLY A 1 110 ? -12.380 19.036 -3.160 1.00 95.69 110 GLY A C 1
ATOM 819 O O . GLY A 1 110 ? -11.513 18.661 -2.367 1.00 95.69 110 GLY A O 1
ATOM 820 N N . PRO A 1 111 ? -13.623 19.336 -2.736 1.00 95.62 111 PRO A N 1
ATOM 821 C CA . PRO A 1 111 ? -14.073 19.067 -1.372 1.00 95.62 111 PRO A CA 1
ATOM 822 C C . PRO A 1 111 ? -14.282 17.557 -1.138 1.00 95.62 111 PRO A C 1
ATOM 824 O O . PRO A 1 111 ? -14.560 16.833 -2.093 1.00 95.62 111 PRO A O 1
ATOM 827 N N . PRO A 1 112 ? -14.221 17.066 0.115 1.00 95.69 112 PRO A N 1
ATOM 828 C CA . PRO A 1 112 ? -14.517 15.667 0.416 1.00 95.69 112 PRO A CA 1
ATOM 829 C C . PRO A 1 112 ? -15.951 15.270 0.024 1.00 95.69 112 PRO A C 1
ATOM 831 O O . PRO A 1 112 ? -16.910 15.954 0.389 1.00 95.69 112 PRO A O 1
ATOM 834 N N . GLU A 1 113 ? -16.098 14.145 -0.678 1.00 95.19 113 GLU A N 1
ATOM 835 C CA . GLU A 1 113 ? -17.384 13.644 -1.190 1.00 95.19 113 GLU A CA 1
ATOM 836 C C . GLU A 1 113 ? -17.844 12.356 -0.494 1.00 95.19 113 GLU A C 1
ATOM 838 O O . GLU A 1 113 ? -19.041 12.163 -0.251 1.00 95.19 113 GLU A O 1
ATOM 843 N N . GLY A 1 114 ? -16.906 11.477 -0.136 1.00 96.50 114 GLY A N 1
ATOM 844 C CA . GLY A 1 114 ? -17.245 10.217 0.511 1.00 96.50 114 GLY A CA 1
ATOM 845 C C . GLY A 1 114 ? -16.048 9.359 0.879 1.00 96.50 114 GLY A C 1
ATOM 846 O O . GLY A 1 114 ? -14.901 9.691 0.603 1.00 96.50 114 GLY A O 1
ATOM 847 N N . ILE A 1 115 ? -16.331 8.238 1.535 1.00 96.88 115 ILE A N 1
ATOM 848 C CA . ILE A 1 115 ? -15.338 7.224 1.892 1.00 96.88 115 ILE A CA 1
ATOM 849 C C . ILE A 1 115 ? -15.393 6.131 0.825 1.00 96.88 115 ILE A C 1
ATOM 851 O O . ILE A 1 115 ? -16.445 5.522 0.607 1.00 96.88 115 ILE A O 1
ATOM 855 N N . GLY A 1 116 ? -14.266 5.889 0.159 1.00 95.50 116 GLY A N 1
ATOM 856 C CA . GLY A 1 116 ? -14.110 4.794 -0.794 1.00 95.50 116 GLY A CA 1
ATOM 857 C C . GLY A 1 116 ? -13.570 3.547 -0.109 1.00 95.50 116 GLY A C 1
ATOM 858 O O . GLY A 1 116 ? -12.537 3.613 0.554 1.00 95.50 116 GLY A O 1
ATOM 859 N N . LEU A 1 117 ? -14.247 2.412 -0.277 1.00 95.88 117 LEU A N 1
ATOM 860 C CA . LEU A 1 117 ? -13.772 1.113 0.196 1.00 95.88 117 LEU A CA 1
ATOM 861 C C . LEU A 1 117 ? -13.537 0.173 -0.985 1.00 95.88 117 LEU A C 1
ATOM 863 O O . LEU A 1 117 ? -14.413 0.015 -1.834 1.00 95.88 117 LEU A O 1
ATOM 867 N N . LEU A 1 118 ? -12.383 -0.486 -1.000 1.00 95.12 118 LEU A N 1
ATOM 868 C CA . LEU A 1 118 ? -12.080 -1.585 -1.915 1.00 95.12 118 LEU A CA 1
ATOM 869 C C . LEU A 1 118 ? -12.164 -2.894 -1.138 1.00 95.12 118 LEU A C 1
ATOM 871 O O . LEU A 1 118 ? -11.475 -3.079 -0.136 1.00 95.12 118 LEU A O 1
ATOM 875 N N . LEU A 1 119 ? -13.044 -3.779 -1.587 1.00 95.56 119 LEU A N 1
ATOM 876 C CA . LEU A 1 119 ? -13.204 -5.120 -1.047 1.00 95.56 119 LEU A CA 1
ATOM 877 C C . LEU A 1 119 ? -12.517 -6.090 -1.995 1.00 95.56 119 LEU A C 1
ATOM 879 O O . LEU A 1 119 ? -12.930 -6.185 -3.148 1.00 95.56 119 LEU A O 1
ATOM 883 N N . ASP A 1 120 ? -11.515 -6.799 -1.498 1.00 95.50 120 ASP A N 1
ATOM 884 C CA . ASP A 1 120 ? -10.781 -7.828 -2.227 1.00 95.50 120 ASP A CA 1
ATOM 885 C C . ASP A 1 120 ? -11.138 -9.190 -1.637 1.00 95.50 120 ASP A C 1
ATOM 887 O O . ASP A 1 120 ? -11.033 -9.399 -0.425 1.00 95.50 120 ASP A O 1
ATOM 891 N N . GLY A 1 121 ? -11.605 -10.111 -2.470 1.00 94.94 121 GLY A N 1
ATOM 892 C CA . GLY A 1 121 ? -11.862 -11.474 -2.048 1.00 94.94 121 GLY A CA 1
ATOM 893 C C . GLY A 1 121 ? -11.222 -12.477 -2.986 1.00 94.94 121 GLY A C 1
ATOM 894 O O . GLY A 1 121 ? -11.465 -12.456 -4.193 1.00 94.94 121 GLY A O 1
ATOM 895 N N . ASN A 1 122 ? -10.493 -13.421 -2.397 1.00 94.81 122 ASN A N 1
ATOM 896 C CA . ASN A 1 122 ? -9.899 -14.547 -3.093 1.00 94.81 122 ASN A CA 1
ATOM 897 C C . ASN A 1 122 ? -10.520 -15.852 -2.600 1.00 94.81 122 ASN A C 1
ATOM 899 O O . ASN A 1 122 ? -10.533 -16.152 -1.402 1.00 94.81 122 ASN A O 1
ATOM 903 N N . TRP A 1 123 ? -11.037 -16.649 -3.530 1.00 93.19 123 TRP A N 1
ATOM 904 C CA . TRP A 1 123 ? -11.660 -17.933 -3.237 1.00 93.19 123 TRP A CA 1
ATOM 905 C C . TRP A 1 123 ? -11.094 -19.036 -4.121 1.00 93.19 123 TRP A C 1
ATOM 907 O O . TRP A 1 123 ? -10.901 -18.860 -5.324 1.00 93.19 123 TRP A O 1
ATOM 917 N N . SER A 1 124 ? -10.933 -20.218 -3.535 1.00 93.50 124 SER A N 1
ATOM 918 C CA . SER A 1 124 ? -10.589 -21.447 -4.243 1.00 93.50 124 SER A CA 1
ATOM 919 C C . SER A 1 124 ? -11.817 -22.339 -4.375 1.00 93.50 124 SER A C 1
ATOM 921 O O . SER A 1 124 ? -12.517 -22.607 -3.398 1.00 93.50 124 SER A O 1
ATOM 923 N N . ASN A 1 125 ? -12.106 -22.813 -5.586 1.00 94.12 125 ASN A N 1
ATOM 924 C CA . ASN A 1 125 ? -13.174 -23.775 -5.840 1.00 94.12 125 ASN A CA 1
ATOM 925 C C . ASN A 1 125 ? -12.599 -25.082 -6.391 1.00 94.12 125 ASN A C 1
ATOM 927 O O . ASN A 1 125 ? -12.533 -25.283 -7.600 1.00 94.12 125 ASN A O 1
ATOM 931 N N . GLY A 1 126 ? -12.239 -26.000 -5.496 1.00 92.56 126 GLY A N 1
ATOM 932 C CA . GLY A 1 126 ? -11.789 -27.352 -5.841 1.00 92.56 126 GLY A CA 1
ATOM 933 C C . GLY A 1 126 ? -12.919 -28.317 -6.221 1.00 92.56 126 GLY A C 1
ATOM 934 O O . GLY A 1 126 ? -12.662 -29.492 -6.469 1.00 92.56 126 GLY A O 1
ATOM 935 N N . ALA A 1 127 ? -14.179 -27.870 -6.245 1.00 91.94 127 ALA A N 1
ATOM 936 C CA . ALA A 1 127 ? -15.298 -28.714 -6.652 1.00 91.94 127 ALA A CA 1
ATOM 937 C C . ALA A 1 127 ? -15.381 -28.865 -8.183 1.00 91.94 127 ALA A C 1
ATOM 939 O O . ALA A 1 127 ? -14.926 -28.016 -8.945 1.00 91.94 127 ALA A O 1
ATOM 940 N N . SER A 1 128 ? -16.079 -29.909 -8.639 1.00 93.06 128 SER A N 1
ATOM 941 C CA . SER A 1 128 ? -16.326 -30.190 -10.064 1.00 93.06 128 SER A CA 1
ATOM 942 C C . SER A 1 128 ? -17.393 -29.304 -10.720 1.00 93.06 128 SER A C 1
ATOM 944 O O . SER A 1 128 ? -17.729 -29.495 -11.886 1.00 93.06 128 SER A O 1
ATOM 946 N N . ARG A 1 129 ? -17.979 -28.357 -9.978 1.00 92.88 129 ARG A N 1
ATOM 947 C CA . ARG A 1 129 ? -19.051 -27.475 -10.460 1.00 92.88 129 ARG A CA 1
ATOM 948 C C . ARG A 1 129 ? -18.818 -26.042 -10.012 1.00 92.88 129 ARG A C 1
ATOM 950 O O . ARG A 1 129 ? -18.218 -25.798 -8.966 1.00 92.88 129 ARG A O 1
ATOM 957 N N . THR A 1 130 ? -19.358 -25.105 -10.783 1.00 93.12 130 THR A N 1
ATOM 958 C CA . THR A 1 130 ? -19.422 -23.692 -10.404 1.00 93.12 130 THR A CA 1
ATOM 959 C C . THR A 1 130 ? -20.170 -23.529 -9.082 1.00 93.12 130 THR A C 1
ATOM 961 O O . THR A 1 130 ? -21.235 -24.119 -8.887 1.00 93.12 130 THR A O 1
ATOM 964 N N . ARG A 1 131 ? -19.613 -22.718 -8.180 1.00 92.69 131 ARG A N 1
ATOM 965 C CA . ARG A 1 131 ? -20.190 -22.387 -6.870 1.00 92.69 131 ARG A CA 1
ATOM 966 C C . ARG A 1 131 ? -20.325 -20.878 -6.681 1.00 92.69 131 ARG A C 1
ATOM 968 O O . ARG A 1 131 ? -19.702 -20.079 -7.390 1.00 92.69 131 ARG A O 1
ATOM 975 N N . TYR A 1 132 ? -21.121 -20.505 -5.687 1.00 92.12 132 TYR A N 1
ATOM 976 C CA . TYR A 1 132 ? -21.321 -19.126 -5.251 1.00 92.12 132 TYR A CA 1
ATOM 977 C C . TYR A 1 132 ? -20.661 -18.896 -3.892 1.00 92.12 132 TYR A C 1
ATOM 979 O O . TYR A 1 132 ? -20.832 -19.698 -2.967 1.00 92.12 132 TYR A O 1
ATOM 987 N N . ALA A 1 133 ? -19.938 -17.787 -3.794 1.00 91.19 133 ALA A N 1
ATOM 988 C CA . ALA A 1 133 ? -19.400 -17.243 -2.560 1.00 91.19 133 ALA A CA 1
ATOM 989 C C . ALA A 1 133 ? -20.066 -15.890 -2.293 1.00 91.19 133 ALA A C 1
ATOM 991 O O . ALA A 1 133 ? -20.504 -15.208 -3.219 1.00 91.19 133 ALA A O 1
ATOM 992 N N . SER A 1 134 ? -20.150 -15.507 -1.028 1.00 92.56 134 SER A N 1
ATOM 993 C CA . SER A 1 134 ? -20.549 -14.163 -0.618 1.00 92.56 134 SER A CA 1
ATOM 994 C C . SER A 1 134 ? -19.764 -13.759 0.618 1.00 92.56 134 SER A C 1
ATOM 996 O O . SER A 1 134 ? -19.357 -14.613 1.406 1.00 92.56 134 SER A O 1
ATOM 998 N N . ALA A 1 135 ? -19.577 -12.462 0.805 1.00 93.19 135 ALA A N 1
ATOM 999 C CA . ALA A 1 135 ? -18.949 -11.908 1.989 1.00 93.19 135 ALA A CA 1
ATOM 1000 C C . ALA A 1 135 ? -19.838 -10.825 2.588 1.00 93.19 135 ALA A C 1
ATOM 1002 O O . ALA A 1 135 ? -20.507 -10.076 1.876 1.00 93.19 135 ALA A O 1
ATOM 1003 N N . ARG A 1 136 ? -19.841 -10.747 3.914 1.00 95.44 136 ARG A N 1
ATOM 1004 C CA . ARG A 1 136 ? -20.421 -9.648 4.672 1.00 95.44 136 ARG A CA 1
ATOM 1005 C C . ARG A 1 136 ? -19.320 -9.019 5.504 1.00 95.44 136 ARG A C 1
ATOM 1007 O O . ARG A 1 136 ? -18.749 -9.686 6.364 1.00 95.44 136 ARG A O 1
ATOM 1014 N N . VAL A 1 137 ? -19.097 -7.733 5.277 1.00 96.12 137 VAL A N 1
ATOM 1015 C CA . VAL A 1 137 ? -18.233 -6.889 6.099 1.00 96.12 137 VAL A CA 1
ATOM 1016 C C . VAL A 1 137 ? -19.119 -5.994 6.953 1.00 96.12 137 VAL A C 1
ATOM 1018 O O . VAL A 1 137 ? -20.085 -5.411 6.458 1.00 96.12 137 VAL A O 1
ATOM 1021 N N . VAL A 1 138 ? -18.817 -5.904 8.242 1.00 97.56 138 VAL A N 1
ATOM 1022 C CA . VAL A 1 138 ? -19.448 -4.962 9.165 1.00 97.56 138 VAL A CA 1
ATOM 1023 C C . VAL A 1 138 ? -18.348 -4.153 9.829 1.00 97.56 138 VAL A C 1
ATOM 1025 O O . VAL A 1 138 ? -17.471 -4.711 10.481 1.00 97.56 138 VAL A O 1
ATOM 1028 N N . LEU A 1 139 ? -18.406 -2.837 9.650 1.00 97.69 139 LEU A N 1
ATOM 1029 C CA . LEU A 1 139 ? -17.511 -1.875 10.280 1.00 97.69 139 LEU A CA 1
ATOM 1030 C C . LEU A 1 139 ? -18.263 -1.201 11.429 1.00 97.69 139 LEU A C 1
ATOM 1032 O O . LEU A 1 139 ? -19.325 -0.612 11.223 1.00 97.69 139 LEU A O 1
ATOM 1036 N N . HIS A 1 140 ? -17.737 -1.305 12.645 1.00 98.06 140 HIS A N 1
ATOM 1037 C CA . HIS A 1 140 ? -18.362 -0.761 13.844 1.00 98.06 140 HIS A CA 1
ATOM 1038 C C . HIS A 1 140 ? -17.689 0.546 14.249 1.00 98.06 140 HIS A C 1
ATOM 1040 O O . HIS A 1 140 ? -16.486 0.594 14.524 1.00 98.06 140 HIS A O 1
ATOM 1046 N N . ARG A 1 141 ? -18.497 1.605 14.325 1.00 97.19 141 ARG A N 1
ATOM 1047 C CA . ARG A 1 141 ? -18.055 2.919 14.787 1.00 97.19 141 ARG A CA 1
ATOM 1048 C C . ARG A 1 141 ? -17.711 2.879 16.279 1.00 97.19 141 ARG A C 1
ATOM 1050 O O . ARG A 1 141 ? -18.399 2.213 17.054 1.00 97.19 141 ARG A O 1
ATOM 1057 N N . ALA A 1 142 ? -16.695 3.633 16.682 1.00 97.06 142 ALA A N 1
ATOM 1058 C CA . ALA A 1 142 ? -16.417 3.923 18.080 1.00 97.06 142 ALA A CA 1
ATOM 1059 C C . ALA A 1 142 ? -17.634 4.594 18.752 1.00 97.06 142 ALA A C 1
ATOM 1061 O O . ALA A 1 142 ? -18.245 5.491 18.159 1.00 97.06 142 ALA A O 1
ATOM 1062 N N . PRO A 1 143 ? -18.007 4.205 19.984 1.00 94.81 143 PRO A N 1
ATOM 1063 C CA . PRO A 1 143 ? -19.047 4.917 20.716 1.00 94.81 143 PRO A CA 1
ATOM 1064 C C . PRO A 1 143 ? -18.663 6.386 20.950 1.00 94.81 143 PRO A C 1
ATOM 1066 O O . PRO A 1 143 ? -17.482 6.720 21.101 1.00 94.81 143 PRO A O 1
ATOM 1069 N N . ALA A 1 144 ? -19.662 7.267 21.008 1.00 90.75 144 ALA A N 1
ATOM 1070 C CA . ALA A 1 144 ? -19.442 8.695 21.229 1.00 90.75 144 ALA A CA 1
ATOM 1071 C C . ALA A 1 144 ? -18.606 8.948 22.497 1.00 90.75 144 ALA A C 1
ATOM 1073 O O . ALA A 1 144 ? -18.800 8.286 23.517 1.00 90.75 144 ALA A O 1
ATOM 1074 N N . HIS A 1 145 ? -17.676 9.904 22.423 1.00 92.12 145 HIS A N 1
ATOM 1075 C CA . HIS A 1 145 ? -16.796 10.309 23.530 1.00 92.12 145 HIS A CA 1
ATOM 1076 C C . HIS A 1 145 ? -15.898 9.200 24.113 1.00 92.12 145 HIS A C 1
ATOM 1078 O O . HIS A 1 145 ? -15.389 9.344 25.226 1.00 92.12 145 HIS A O 1
ATOM 1084 N N . THR A 1 146 ? -15.675 8.100 23.384 1.00 96.00 146 THR A N 1
ATOM 1085 C CA . THR A 1 146 ? -14.759 7.030 23.827 1.00 96.00 146 THR A CA 1
ATOM 1086 C C . THR A 1 146 ? -13.377 7.103 23.195 1.00 96.00 146 THR A C 1
ATOM 1088 O O . THR A 1 146 ? -12.426 6.586 23.775 1.00 96.00 146 THR A O 1
ATOM 1091 N N . VAL A 1 147 ? -13.243 7.756 22.041 1.00 97.44 147 VAL A N 1
ATOM 1092 C CA . VAL A 1 147 ? -11.968 7.878 21.326 1.00 97.44 147 VAL A CA 1
ATOM 1093 C C . VAL A 1 147 ? -11.051 8.848 22.067 1.00 97.44 147 VAL A C 1
ATOM 1095 O O . VAL A 1 147 ? -11.448 9.968 22.377 1.00 97.44 147 VAL A O 1
ATOM 1098 N N . ARG A 1 148 ? -9.826 8.416 22.357 1.00 97.38 148 ARG A N 1
ATOM 1099 C CA . ARG A 1 148 ? -8.764 9.178 23.037 1.00 97.38 148 ARG A CA 1
ATOM 1100 C C . ARG A 1 148 ? -7.531 9.379 22.145 1.00 97.38 148 ARG A C 1
ATOM 1102 O O . ARG A 1 148 ? -6.781 10.344 22.317 1.00 97.38 148 ARG A O 1
ATOM 1109 N N . ARG A 1 149 ? -7.332 8.478 21.178 1.00 96.56 149 ARG A N 1
ATOM 1110 C CA . ARG A 1 149 ? -6.314 8.560 20.125 1.00 96.56 149 ARG A CA 1
ATOM 1111 C C . ARG A 1 149 ? -6.878 8.099 18.788 1.00 96.56 149 ARG A C 1
ATOM 1113 O O . ARG A 1 149 ? -7.652 7.143 18.733 1.00 96.56 149 ARG A O 1
ATOM 1120 N N . LEU A 1 150 ? -6.460 8.782 17.729 1.00 96.38 150 LEU A N 1
ATOM 1121 C CA . LEU A 1 150 ? -6.655 8.329 16.360 1.00 96.38 150 LEU A CA 1
ATOM 1122 C C . LEU A 1 150 ? -5.404 7.590 15.918 1.00 96.38 150 LEU A C 1
ATOM 1124 O O . LEU A 1 150 ? -4.291 8.066 16.134 1.00 96.38 150 LEU A O 1
ATOM 1128 N N . ALA A 1 151 ? -5.609 6.432 15.314 1.00 96.00 151 ALA A N 1
ATOM 1129 C CA . ALA A 1 151 ? -4.567 5.738 14.601 1.00 96.00 151 ALA A CA 1
ATOM 1130 C C . ALA A 1 151 ? -4.315 6.426 13.256 1.00 96.00 151 ALA A C 1
ATOM 1132 O O . ALA A 1 151 ? -5.248 6.848 12.568 1.00 96.00 151 ALA A O 1
ATOM 1133 N N . GLN A 1 152 ? -3.042 6.539 12.909 1.00 93.81 152 GLN A N 1
ATOM 1134 C CA . GLN A 1 152 ? -2.529 7.149 11.697 1.00 93.81 152 GLN A CA 1
ATOM 1135 C C . GLN A 1 152 ? -1.936 6.055 10.803 1.00 93.81 152 GLN A C 1
ATOM 1137 O O . GLN A 1 152 ? -1.354 5.089 11.319 1.00 93.81 152 GLN A O 1
ATOM 1142 N N . PRO A 1 153 ? -2.117 6.163 9.478 1.00 93.31 153 PRO A N 1
ATOM 1143 C CA . PRO A 1 153 ? -1.511 5.220 8.562 1.00 93.31 153 PRO A CA 1
ATOM 1144 C C . PRO A 1 153 ? -0.002 5.456 8.526 1.00 93.31 153 PRO A C 1
ATOM 1146 O O . PRO A 1 153 ? 0.468 6.592 8.508 1.00 93.31 153 PRO A O 1
ATOM 1149 N N . ILE A 1 154 ? 0.746 4.366 8.478 1.00 93.56 154 ILE A N 1
ATOM 1150 C CA . ILE A 1 154 ? 2.100 4.357 7.950 1.00 93.56 154 ILE A CA 1
ATOM 1151 C C . ILE A 1 154 ? 1.930 4.151 6.448 1.00 93.56 154 ILE A C 1
ATOM 1153 O O . ILE A 1 154 ? 1.326 3.166 6.033 1.00 93.56 154 ILE A O 1
ATOM 1157 N N . PHE A 1 155 ? 2.409 5.093 5.644 1.00 91.06 155 PHE A N 1
ATOM 1158 C CA . PHE A 1 155 ? 2.508 4.927 4.196 1.00 91.06 155 PHE A CA 1
ATOM 1159 C C . PHE A 1 155 ? 3.857 5.459 3.742 1.00 91.06 155 PHE A C 1
ATOM 1161 O O . PHE A 1 155 ? 3.970 6.584 3.263 1.00 91.06 155 PHE A O 1
ATOM 1168 N N . GLU A 1 156 ? 4.885 4.666 4.025 1.00 92.25 156 GLU A N 1
ATOM 1169 C CA . GLU A 1 156 ? 6.271 5.004 3.721 1.00 92.25 156 GLU A CA 1
ATOM 1170 C C . GLU A 1 156 ? 6.666 4.383 2.380 1.00 92.25 156 GLU A C 1
ATOM 1172 O O . GLU A 1 156 ? 6.428 3.193 2.165 1.00 92.25 156 GLU A O 1
ATOM 1177 N N . LEU A 1 157 ? 7.227 5.217 1.500 1.00 91.62 157 LEU A N 1
ATOM 1178 C CA . LEU A 1 157 ? 7.558 4.921 0.100 1.00 91.62 157 LEU A CA 1
ATOM 1179 C C . LEU A 1 157 ? 9.025 5.238 -0.221 1.00 91.62 157 LEU A C 1
ATOM 1181 O O . LEU A 1 157 ? 9.428 5.224 -1.378 1.00 91.62 157 LEU A O 1
ATOM 1185 N N . SER A 1 158 ? 9.845 5.585 0.769 1.00 90.56 158 SER A N 1
ATOM 1186 C CA . SER A 1 158 ? 11.257 5.910 0.575 1.00 90.56 158 SER A CA 1
ATOM 1187 C C . SER A 1 158 ? 12.056 4.873 -0.231 1.00 90.56 158 SER A C 1
ATOM 1189 O O . SER A 1 158 ? 12.915 5.280 -1.010 1.00 90.56 158 SER A O 1
ATOM 1191 N N . ALA A 1 159 ? 11.738 3.578 -0.124 1.00 91.25 159 ALA A N 1
ATOM 1192 C CA . ALA A 1 159 ? 12.367 2.507 -0.903 1.00 91.25 159 ALA A CA 1
ATOM 1193 C C . ALA A 1 159 ? 12.074 2.603 -2.414 1.00 91.25 159 ALA A C 1
ATOM 1195 O O . ALA A 1 159 ? 12.800 2.045 -3.233 1.00 91.25 159 ALA A O 1
ATOM 1196 N N . GLU A 1 160 ? 11.030 3.338 -2.807 1.00 93.12 160 GLU A N 1
ATOM 1197 C CA . GLU A 1 160 ? 10.653 3.557 -4.204 1.00 93.12 160 GLU A CA 1
ATOM 1198 C C . GLU A 1 160 ? 11.497 4.627 -4.897 1.00 93.12 160 GLU A C 1
ATOM 1200 O O . GLU A 1 160 ? 11.610 4.613 -6.123 1.00 93.12 160 GLU A O 1
ATOM 1205 N N . ILE A 1 161 ? 12.092 5.554 -4.132 1.00 92.00 161 ILE A N 1
ATOM 1206 C CA . ILE A 1 161 ? 12.818 6.718 -4.669 1.00 92.00 161 ILE A CA 1
ATOM 1207 C C . ILE A 1 161 ? 13.933 6.273 -5.615 1.00 92.00 161 ILE A C 1
ATOM 1209 O O . ILE A 1 161 ? 14.105 6.862 -6.681 1.00 92.00 161 ILE A O 1
ATOM 1213 N N . ALA A 1 162 ? 14.657 5.228 -5.217 1.00 93.62 162 ALA A N 1
ATOM 1214 C CA . ALA A 1 162 ? 15.794 4.680 -5.939 1.00 93.62 162 ALA A CA 1
ATOM 1215 C C . ALA A 1 162 ? 15.465 3.380 -6.685 1.00 93.62 162 ALA A C 1
ATOM 1217 O O . ALA A 1 162 ? 16.358 2.825 -7.316 1.00 93.62 162 ALA A O 1
ATOM 1218 N N . LEU A 1 163 ? 14.227 2.873 -6.610 1.00 95.62 163 LEU A N 1
ATOM 1219 C CA . LEU A 1 163 ? 13.884 1.537 -7.095 1.00 95.62 163 LEU A CA 1
ATOM 1220 C C . LEU A 1 163 ? 14.223 1.362 -8.577 1.00 95.62 163 LEU A C 1
ATOM 1222 O O . LEU A 1 163 ? 13.618 1.985 -9.454 1.00 95.62 163 LEU A O 1
ATOM 1226 N N . GLU A 1 164 ? 15.155 0.451 -8.833 1.00 95.62 164 GLU A N 1
ATOM 1227 C CA . GLU A 1 164 ? 15.575 0.039 -10.163 1.00 95.62 164 GLU A CA 1
ATOM 1228 C C . GLU A 1 164 ? 16.026 -1.419 -10.118 1.00 95.62 164 GLU A C 1
ATOM 1230 O O . GLU A 1 164 ? 17.022 -1.750 -9.474 1.00 95.62 164 GLU A O 1
ATOM 1235 N N . VAL A 1 165 ? 15.282 -2.283 -10.809 1.00 96.50 165 VAL A N 1
ATOM 1236 C CA . VAL A 1 165 ? 15.602 -3.702 -10.979 1.00 96.50 165 VAL A CA 1
ATOM 1237 C C . VAL A 1 165 ? 15.794 -3.999 -12.468 1.00 96.50 165 VAL A C 1
ATOM 1239 O O . VAL A 1 165 ? 14.810 -4.045 -13.227 1.00 96.50 165 VAL A O 1
ATOM 1242 N N . PRO A 1 166 ? 17.046 -4.199 -12.915 1.00 95.62 166 PRO A N 1
ATOM 1243 C CA . PRO A 1 166 ? 17.345 -4.484 -14.310 1.00 95.62 166 PRO A CA 1
ATOM 1244 C C . PRO A 1 166 ? 16.703 -5.788 -14.807 1.00 95.62 166 PRO A C 1
ATOM 1246 O O . PRO A 1 166 ? 16.473 -6.719 -14.027 1.00 95.62 166 PRO A O 1
ATOM 1249 N N . PRO A 1 167 ? 16.379 -5.886 -16.108 1.00 94.81 167 PRO A N 1
ATOM 1250 C CA . PRO A 1 167 ? 15.796 -7.097 -16.665 1.00 94.81 167 PRO A CA 1
ATOM 1251 C C . PRO A 1 167 ? 16.832 -8.225 -16.796 1.00 94.81 167 PRO A C 1
ATOM 1253 O O . PRO A 1 167 ? 17.953 -8.002 -17.240 1.00 94.81 167 PRO A O 1
ATOM 1256 N N . ASN A 1 168 ? 16.407 -9.468 -16.546 1.00 84.94 168 ASN A N 1
ATOM 1257 C CA . ASN A 1 168 ? 17.185 -10.699 -16.786 1.00 84.94 168 ASN A CA 1
ATOM 1258 C C . ASN A 1 168 ? 18.499 -10.854 -15.993 1.00 84.94 168 ASN A C 1
ATOM 1260 O O . ASN A 1 168 ? 19.397 -11.567 -16.435 1.00 84.94 168 ASN A O 1
ATOM 1264 N N . GLU A 1 169 ? 18.593 -10.288 -14.792 1.00 85.12 169 GLU A N 1
ATOM 1265 C CA . GLU A 1 169 ? 19.749 -10.481 -13.893 1.00 85.12 169 GLU A CA 1
ATOM 1266 C C . GLU A 1 169 ? 19.879 -11.920 -13.341 1.00 85.12 169 GLU A C 1
ATOM 1268 O O . GLU A 1 169 ? 20.834 -12.267 -12.646 1.00 85.12 169 GLU A O 1
ATOM 1273 N N . GLY A 1 170 ? 18.901 -12.790 -13.615 1.00 86.56 170 GLY A N 1
ATOM 1274 C CA . GLY A 1 170 ? 18.902 -14.187 -13.167 1.00 86.56 170 GLY A CA 1
ATOM 1275 C C . GLY A 1 170 ? 18.649 -14.374 -11.667 1.00 86.56 170 GLY A C 1
ATOM 1276 O O . GLY A 1 170 ? 18.706 -15.503 -11.181 1.00 86.56 170 GLY A O 1
ATOM 1277 N N . HIS A 1 171 ? 18.342 -13.300 -10.936 1.00 91.00 171 HIS A N 1
ATOM 1278 C CA . HIS A 1 171 ? 17.991 -13.322 -9.519 1.00 91.00 171 HIS A CA 1
ATOM 1279 C C . HIS A 1 171 ? 16.991 -12.208 -9.164 1.00 91.00 171 HIS A C 1
ATOM 1281 O O . HIS A 1 171 ? 16.797 -11.262 -9.924 1.00 91.00 171 HIS A O 1
ATOM 1287 N N . VAL A 1 172 ? 16.306 -12.383 -8.033 1.00 94.50 172 VAL A N 1
ATOM 1288 C CA . VAL A 1 172 ? 15.379 -11.397 -7.456 1.00 94.50 172 VAL A CA 1
ATOM 1289 C C . VAL A 1 172 ? 16.205 -10.373 -6.674 1.00 94.50 172 VAL A C 1
ATOM 1291 O O . VAL A 1 172 ? 17.114 -10.775 -5.947 1.00 94.50 172 VAL A O 1
ATOM 1294 N N . MET A 1 173 ? 15.908 -9.081 -6.815 1.00 94.94 173 MET A N 1
ATOM 1295 C CA . MET A 1 173 ? 16.727 -7.994 -6.263 1.00 94.94 173 MET A CA 1
ATOM 1296 C C . MET A 1 173 ? 16.009 -7.271 -5.120 1.00 94.94 173 MET A C 1
ATOM 1298 O O . MET A 1 173 ? 14.815 -7.010 -5.228 1.00 94.94 173 MET A O 1
ATOM 1302 N N . SER A 1 174 ? 16.733 -6.960 -4.038 1.00 95.56 174 SER A N 1
ATOM 1303 C CA . SER A 1 174 ? 16.211 -6.153 -2.923 1.00 95.56 174 SER A CA 1
ATOM 1304 C C . SER A 1 174 ? 16.217 -4.666 -3.280 1.00 95.56 174 SER A C 1
ATOM 1306 O O . SER A 1 174 ? 17.214 -4.182 -3.824 1.00 95.56 174 SER A O 1
ATOM 1308 N N . THR A 1 175 ? 15.188 -3.922 -2.873 1.00 95.94 175 THR A N 1
ATOM 1309 C CA . THR A 1 175 ? 15.166 -2.449 -2.942 1.00 95.94 175 THR A CA 1
ATOM 1310 C C . THR A 1 175 ? 16.359 -1.808 -2.232 1.00 95.94 175 THR A C 1
ATOM 1312 O O . THR A 1 175 ? 16.848 -0.772 -2.669 1.00 95.94 175 THR A O 1
ATOM 1315 N N . GLU A 1 176 ? 16.913 -2.458 -1.205 1.00 94.81 176 GLU A N 1
ATOM 1316 C CA . GLU A 1 176 ? 18.112 -1.976 -0.504 1.00 94.81 176 GLU A CA 1
ATOM 1317 C C . GLU A 1 176 ? 19.338 -1.902 -1.422 1.00 94.81 176 GLU A C 1
ATOM 1319 O O . GLU A 1 176 ? 20.216 -1.064 -1.220 1.00 94.81 176 GLU A O 1
ATOM 1324 N N . THR A 1 177 ? 19.414 -2.769 -2.440 1.00 95.00 177 THR A N 1
ATOM 1325 C CA . THR A 1 177 ? 20.502 -2.731 -3.429 1.00 95.00 177 THR A CA 1
ATOM 1326 C C . THR A 1 177 ? 20.396 -1.470 -4.280 1.00 95.00 177 THR A C 1
ATOM 1328 O O . THR A 1 177 ? 21.397 -0.782 -4.481 1.00 95.00 177 THR A O 1
ATOM 1331 N N . SER A 1 178 ? 19.180 -1.125 -4.711 1.00 94.94 178 SER A N 1
ATOM 1332 C CA . SER A 1 178 ? 18.902 0.102 -5.455 1.00 94.94 178 SER A CA 1
ATOM 1333 C C . SER A 1 178 ? 19.152 1.348 -4.588 1.00 94.94 178 SER A C 1
ATOM 1335 O O . SER A 1 178 ? 19.875 2.250 -5.009 1.00 94.94 178 SER A O 1
ATOM 1337 N N . THR A 1 179 ? 18.675 1.362 -3.337 1.00 95.38 179 THR A N 1
ATOM 1338 C CA . THR A 1 179 ? 18.935 2.438 -2.360 1.00 95.38 179 THR A CA 1
ATOM 1339 C C . THR A 1 179 ? 20.432 2.623 -2.084 1.00 95.38 179 THR A C 1
ATOM 1341 O O . THR A 1 179 ? 20.927 3.751 -2.025 1.00 95.38 179 THR A O 1
ATOM 1344 N N . ALA A 1 180 ? 21.192 1.536 -1.932 1.00 95.31 180 ALA A N 1
ATOM 1345 C CA . ALA A 1 180 ? 22.639 1.606 -1.737 1.00 95.31 180 ALA A CA 1
ATOM 1346 C C . ALA A 1 180 ? 23.365 2.165 -2.972 1.00 95.31 180 ALA A C 1
ATOM 1348 O O . ALA A 1 180 ? 24.273 2.987 -2.821 1.00 95.31 180 ALA A O 1
ATOM 1349 N N . ALA A 1 181 ? 22.962 1.750 -4.177 1.00 94.94 181 ALA A N 1
ATOM 1350 C CA . ALA A 1 181 ? 23.531 2.247 -5.426 1.00 94.94 181 ALA A CA 1
ATOM 1351 C C . ALA A 1 181 ? 23.264 3.748 -5.622 1.00 94.94 181 ALA A C 1
ATOM 1353 O O . ALA A 1 181 ? 24.188 4.488 -5.965 1.00 94.94 181 ALA A O 1
ATOM 1354 N N . ASP A 1 182 ? 22.045 4.211 -5.337 1.00 95.00 182 ASP A N 1
ATOM 1355 C CA . ASP A 1 182 ? 21.680 5.628 -5.435 1.00 95.00 182 ASP A CA 1
ATOM 1356 C C . ASP A 1 182 ? 22.467 6.498 -4.446 1.00 95.00 182 ASP A C 1
ATOM 1358 O O . ASP A 1 182 ? 23.097 7.480 -4.841 1.00 95.00 182 ASP A O 1
ATOM 1362 N N . ASN A 1 183 ? 22.539 6.083 -3.178 1.00 95.88 183 ASN A N 1
ATOM 1363 C CA . ASN A 1 183 ? 23.323 6.787 -2.160 1.00 95.88 183 ASN A CA 1
ATOM 1364 C C . ASN A 1 183 ? 24.819 6.864 -2.521 1.00 95.88 183 ASN A C 1
ATOM 1366 O O . ASN A 1 183 ? 25.476 7.865 -2.236 1.00 95.88 183 ASN A O 1
ATOM 1370 N N . ALA A 1 184 ? 25.371 5.820 -3.149 1.00 96.69 184 ALA A N 1
ATOM 1371 C CA . ALA A 1 184 ? 26.757 5.816 -3.615 1.00 96.69 184 ALA A CA 1
ATOM 1372 C C . ALA A 1 184 ? 26.975 6.739 -4.827 1.00 96.69 184 ALA A C 1
ATOM 1374 O O . ALA A 1 184 ? 28.031 7.364 -4.938 1.00 96.69 184 ALA A O 1
ATOM 1375 N N . ALA A 1 185 ? 25.990 6.836 -5.724 1.00 95.31 185 ALA A N 1
ATOM 1376 C CA . ALA A 1 185 ? 26.027 7.726 -6.882 1.00 95.31 185 ALA A CA 1
ATOM 1377 C C . ALA A 1 185 ? 25.828 9.206 -6.503 1.00 95.31 185 ALA A C 1
ATOM 1379 O O . ALA A 1 185 ? 26.342 10.089 -7.193 1.00 95.31 185 ALA A O 1
ATOM 1380 N N . HIS A 1 186 ? 25.137 9.480 -5.392 1.00 94.69 186 HIS A N 1
ATOM 1381 C CA . HIS A 1 186 ? 24.765 10.825 -4.948 1.00 94.69 186 HIS A CA 1
ATOM 1382 C C . HIS A 1 186 ? 25.242 11.141 -3.513 1.00 94.69 186 HIS A C 1
ATOM 1384 O O . HIS A 1 186 ? 24.426 11.478 -2.655 1.00 94.69 186 HIS A O 1
ATOM 1390 N N . PRO A 1 187 ? 26.559 11.119 -3.224 1.00 94.75 187 PRO A N 1
ATOM 1391 C CA . PRO A 1 187 ? 27.079 11.256 -1.856 1.00 94.75 187 PRO A CA 1
ATOM 1392 C C . PRO A 1 187 ? 26.813 12.625 -1.204 1.00 94.75 187 PRO A C 1
ATOM 1394 O O . PRO A 1 187 ? 26.872 12.746 0.017 1.00 94.75 187 PRO A O 1
ATOM 1397 N N . GLU A 1 188 ? 26.536 13.657 -2.006 1.00 95.50 188 GLU A N 1
ATOM 1398 C CA . GLU A 1 188 ? 26.226 15.018 -1.541 1.00 95.50 188 GLU A CA 1
ATOM 1399 C C . GLU A 1 188 ? 24.726 15.221 -1.242 1.00 95.50 188 GLU A C 1
ATOM 1401 O O . GLU A 1 188 ? 24.333 16.242 -0.673 1.00 95.50 188 GLU A O 1
ATOM 1406 N N . ALA A 1 189 ? 23.867 14.280 -1.648 1.00 92.25 189 ALA A N 1
ATOM 1407 C CA . ALA A 1 189 ? 22.435 14.337 -1.382 1.00 92.25 189 ALA A CA 1
ATOM 1408 C C . ALA A 1 189 ? 22.112 13.776 0.017 1.00 92.25 189 ALA A C 1
ATOM 1410 O O . ALA A 1 189 ? 22.845 12.933 0.542 1.00 92.25 189 ALA A O 1
ATOM 1411 N N . PRO A 1 190 ? 21.003 14.203 0.651 1.00 90.62 190 PRO A N 1
ATOM 1412 C CA . PRO A 1 190 ? 20.493 13.519 1.833 1.00 90.62 190 PRO A CA 1
ATOM 1413 C C . PRO A 1 190 ? 20.259 12.032 1.523 1.00 90.62 190 PRO A C 1
ATOM 1415 O O . PRO A 1 190 ? 19.604 11.737 0.523 1.00 90.62 190 PRO A O 1
ATOM 1418 N N . PRO A 1 191 ? 20.749 11.099 2.360 1.00 90.44 191 PRO A N 1
ATOM 1419 C CA . PRO A 1 191 ? 20.680 9.684 2.034 1.00 90.44 191 PRO A CA 1
ATOM 1420 C C . PRO A 1 191 ? 19.238 9.180 2.043 1.00 90.44 191 PRO A C 1
ATOM 1422 O O . PRO A 1 191 ? 18.494 9.428 3.001 1.00 90.44 191 PRO A O 1
ATOM 1425 N N . VAL A 1 192 ? 18.883 8.407 1.019 1.00 91.00 192 VAL A N 1
ATOM 1426 C CA . VAL A 1 192 ? 17.646 7.624 0.974 1.00 91.00 192 VAL A CA 1
ATOM 1427 C C . VAL A 1 192 ? 17.744 6.510 2.014 1.00 91.00 192 VAL A C 1
ATOM 1429 O O . VAL A 1 192 ? 18.789 5.873 2.178 1.00 91.00 192 VAL A O 1
ATOM 1432 N N . ARG A 1 193 ? 16.664 6.311 2.773 1.00 89.25 193 ARG A N 1
ATOM 1433 C CA . ARG A 1 193 ? 16.593 5.317 3.848 1.00 89.25 193 ARG A CA 1
ATOM 1434 C C . ARG A 1 193 ? 15.297 4.539 3.747 1.00 89.25 193 ARG A C 1
ATOM 1436 O O . ARG A 1 193 ? 14.225 5.129 3.866 1.00 89.25 193 ARG A O 1
ATOM 1443 N N . ASP A 1 194 ? 15.399 3.221 3.684 1.00 91.50 194 ASP A N 1
ATOM 1444 C CA . ASP A 1 194 ? 14.247 2.315 3.679 1.00 91.50 194 ASP A CA 1
ATOM 1445 C C . ASP A 1 194 ? 13.746 2.109 5.123 1.00 91.50 194 ASP A C 1
ATOM 1447 O O . ASP A 1 194 ? 13.863 1.039 5.724 1.00 91.50 194 ASP A O 1
ATOM 1451 N N . ARG A 1 195 ? 13.319 3.203 5.766 1.00 91.19 195 ARG A N 1
ATOM 1452 C CA . ARG A 1 195 ? 12.969 3.252 7.189 1.00 91.19 195 ARG A CA 1
ATOM 1453 C C . ARG A 1 195 ? 11.809 4.199 7.442 1.00 91.19 195 ARG A C 1
ATOM 1455 O O . ARG A 1 195 ? 11.834 5.345 7.010 1.00 91.19 195 ARG A O 1
ATOM 1462 N N . TRP A 1 196 ? 10.910 3.762 8.315 1.00 93.19 196 TRP A N 1
ATOM 1463 C CA . TRP A 1 196 ? 9.941 4.608 8.993 1.00 93.19 196 TRP A CA 1
ATOM 1464 C C . TRP A 1 196 ? 10.319 4.815 10.474 1.00 93.19 196 TRP A C 1
ATOM 1466 O O . TRP A 1 196 ? 10.593 3.852 11.190 1.00 93.19 196 TRP A O 1
ATOM 1476 N N . SER A 1 197 ? 10.360 6.056 10.965 1.00 91.31 197 SER A N 1
ATOM 1477 C CA . SER A 1 197 ? 10.633 6.381 12.377 1.00 91.31 197 SER A CA 1
ATOM 1478 C C . SER A 1 197 ? 10.170 7.784 12.762 1.00 91.31 197 SER A C 1
ATOM 1480 O O . SER A 1 197 ? 9.675 8.534 11.925 1.00 91.31 197 SER A O 1
ATOM 1482 N N . ALA A 1 198 ? 10.368 8.167 14.025 1.00 90.38 198 ALA A N 1
ATOM 1483 C CA . ALA A 1 198 ? 10.101 9.528 14.473 1.00 90.38 198 ALA A CA 1
ATOM 1484 C C . ALA A 1 198 ? 10.889 10.576 13.666 1.00 90.38 198 ALA A C 1
ATOM 1486 O O . ALA A 1 198 ? 12.037 10.348 13.279 1.00 90.38 198 ALA A O 1
ATOM 1487 N N . GLY A 1 199 ? 10.261 11.730 13.429 1.00 82.38 199 GLY A N 1
ATOM 1488 C CA . GLY A 1 199 ? 10.882 12.879 12.760 1.00 82.38 199 GLY A CA 1
ATOM 1489 C C . GLY A 1 199 ? 10.927 12.827 11.228 1.00 82.38 199 GLY A C 1
ATOM 1490 O O . GLY A 1 199 ? 11.361 13.804 10.619 1.00 82.38 199 GLY A O 1
ATOM 1491 N N . ILE A 1 200 ? 10.459 11.748 10.594 1.00 83.62 200 ILE A N 1
ATOM 1492 C CA . ILE A 1 200 ? 10.219 11.737 9.143 1.00 83.62 200 ILE A CA 1
ATOM 1493 C C . ILE A 1 200 ? 8.869 12.403 8.830 1.00 83.62 200 ILE A C 1
ATOM 1495 O O . ILE A 1 200 ? 7.966 12.442 9.672 1.00 83.62 200 ILE A O 1
ATOM 1499 N N . THR A 1 201 ? 8.696 12.891 7.603 1.00 79.62 201 THR A N 1
ATOM 1500 C CA . THR A 1 201 ? 7.410 13.444 7.151 1.00 79.62 201 THR A CA 1
ATOM 1501 C C . THR A 1 201 ? 6.324 12.369 7.208 1.00 79.62 201 THR A C 1
ATOM 1503 O O . THR A 1 201 ? 6.452 11.333 6.572 1.00 79.62 201 THR A O 1
ATOM 1506 N N . GLY A 1 202 ? 5.252 12.610 7.967 1.00 77.00 202 GLY A N 1
ATOM 1507 C CA . GLY A 1 202 ? 4.178 11.625 8.157 1.00 77.00 202 GLY A CA 1
ATOM 1508 C C . GLY A 1 202 ? 4.487 10.520 9.178 1.00 77.00 202 GLY A C 1
ATOM 1509 O O . GLY A 1 202 ? 3.667 9.624 9.355 1.00 77.00 202 GLY A O 1
ATOM 1510 N N . GLY A 1 203 ? 5.637 10.577 9.860 1.00 85.44 203 GLY A N 1
ATOM 1511 C CA . GLY A 1 203 ? 5.944 9.735 11.017 1.00 85.44 203 GLY A CA 1
ATOM 1512 C C . GLY A 1 203 ? 5.512 10.355 12.354 1.00 85.44 203 GLY A C 1
ATOM 1513 O O . GLY A 1 203 ? 5.026 11.490 12.397 1.00 85.44 203 GLY A O 1
ATOM 1514 N N . PRO A 1 204 ? 5.708 9.634 13.472 1.00 89.25 204 PRO A N 1
ATOM 1515 C CA . PRO A 1 204 ? 5.346 10.107 14.799 1.00 89.25 204 PRO A CA 1
ATOM 1516 C C . PRO A 1 204 ? 6.240 11.274 15.223 1.00 89.25 204 PRO A C 1
ATOM 1518 O O . PRO A 1 204 ? 7.419 11.357 14.867 1.00 89.25 204 PRO A O 1
ATOM 1521 N N . ALA A 1 205 ? 5.697 12.157 16.061 1.00 86.81 205 ALA A N 1
ATOM 1522 C CA . ALA A 1 205 ? 6.478 13.241 16.663 1.00 86.81 205 ALA A CA 1
ATOM 1523 C C . ALA A 1 205 ? 7.456 12.741 17.749 1.00 86.81 205 ALA A C 1
ATOM 1525 O O . ALA A 1 205 ? 8.366 13.466 18.147 1.00 86.81 205 ALA A O 1
ATOM 1526 N N . GLY A 1 206 ? 7.266 11.515 18.243 1.00 92.00 206 GLY A N 1
ATOM 1527 C CA . GLY A 1 206 ? 8.065 10.906 19.301 1.00 92.00 206 GLY A CA 1
ATOM 1528 C C . GLY A 1 206 ? 7.815 9.403 19.392 1.00 92.00 206 GLY A C 1
ATOM 1529 O O . GLY A 1 206 ? 7.887 8.699 18.390 1.00 92.00 206 GLY A O 1
ATOM 1530 N N . GLU A 1 207 ? 7.535 8.907 20.597 1.00 95.12 207 GLU A N 1
ATOM 1531 C CA . GLU A 1 207 ? 7.192 7.497 20.800 1.00 95.12 207 GLU A CA 1
ATOM 1532 C C . GLU A 1 207 ? 5.851 7.141 20.147 1.00 95.12 207 GLU A C 1
ATOM 1534 O O . GLU A 1 207 ? 4.887 7.912 20.183 1.00 95.12 207 GLU A O 1
ATOM 1539 N N . ALA A 1 208 ? 5.782 5.936 19.591 1.00 96.44 208 ALA A N 1
ATOM 1540 C CA . ALA A 1 208 ? 4.618 5.431 18.882 1.00 96.44 208 ALA A CA 1
ATOM 1541 C C . ALA A 1 208 ? 4.211 4.046 19.384 1.00 96.44 208 ALA A C 1
ATOM 1543 O O . ALA A 1 208 ? 4.984 3.318 20.005 1.00 96.44 208 ALA A O 1
ATOM 1544 N N . CYS A 1 209 ? 2.976 3.676 19.075 1.00 97.56 209 CYS A N 1
ATOM 1545 C CA . CYS A 1 209 ? 2.408 2.369 19.350 1.00 97.56 209 CYS A CA 1
ATOM 1546 C C . CYS A 1 209 ? 1.896 1.767 18.046 1.00 97.56 209 CYS A C 1
ATOM 1548 O O . CYS A 1 209 ? 0.864 2.182 17.515 1.00 97.56 209 CYS A O 1
ATOM 1550 N N . VAL A 1 210 ? 2.639 0.797 17.522 1.00 97.19 210 VAL A N 1
ATOM 1551 C CA . VAL A 1 210 ? 2.342 0.121 16.260 1.00 97.19 210 VAL A CA 1
ATOM 1552 C C . VAL A 1 210 ? 1.215 -0.884 16.488 1.00 97.19 210 VAL A C 1
ATOM 1554 O O . VAL A 1 210 ? 1.278 -1.734 17.379 1.00 97.19 210 VAL A O 1
ATOM 1557 N N . LEU A 1 211 ? 0.158 -0.774 15.688 1.00 97.12 211 LEU A N 1
ATOM 1558 C CA . LEU A 1 211 ? -1.039 -1.612 15.778 1.00 97.12 211 LEU A CA 1
ATOM 1559 C C . LEU A 1 211 ? -0.936 -2.849 14.895 1.00 97.12 211 LEU A C 1
ATOM 1561 O O . LEU A 1 211 ? -1.395 -3.930 15.271 1.00 97.12 211 LEU A O 1
ATOM 1565 N N . MET A 1 212 ? -0.368 -2.684 13.704 1.00 95.81 212 MET A N 1
ATOM 1566 C CA . MET A 1 212 ? -0.161 -3.781 12.774 1.00 95.81 212 MET A CA 1
ATOM 1567 C C . MET A 1 212 ? 0.947 -3.478 11.778 1.00 95.81 212 MET A C 1
ATOM 1569 O O . MET A 1 212 ? 1.157 -2.308 11.468 1.00 95.81 212 MET A O 1
ATOM 1573 N N . LEU A 1 213 ? 1.582 -4.534 11.265 1.00 96.81 213 LEU A N 1
ATOM 1574 C CA . LEU A 1 213 ? 2.484 -4.495 10.118 1.00 96.81 213 LEU A CA 1
ATOM 1575 C C . LEU A 1 213 ? 1.824 -5.126 8.892 1.00 96.81 213 LEU A C 1
ATOM 1577 O O . LEU A 1 213 ? 1.225 -6.200 8.998 1.00 96.81 213 LEU A O 1
ATOM 1581 N N . THR A 1 214 ? 1.935 -4.456 7.749 1.00 96.44 214 THR A N 1
ATOM 1582 C CA . THR A 1 214 ? 1.572 -4.960 6.418 1.00 96.44 214 THR A CA 1
ATOM 1583 C C . THR A 1 214 ? 2.332 -4.173 5.343 1.00 96.44 214 THR A C 1
ATOM 1585 O O . THR A 1 214 ? 2.883 -3.106 5.626 1.00 96.44 214 THR A O 1
ATOM 1588 N N . GLY A 1 215 ? 2.392 -4.703 4.126 1.00 94.56 215 GLY A N 1
ATOM 1589 C CA . GLY A 1 215 ? 3.069 -4.074 2.992 1.00 94.56 215 GLY A CA 1
ATOM 1590 C C . GLY A 1 215 ? 2.157 -3.934 1.785 1.00 94.56 215 GLY A C 1
ATOM 1591 O O . GLY A 1 215 ? 1.031 -4.431 1.778 1.00 94.56 215 GLY A O 1
ATOM 1592 N N . HIS A 1 216 ? 2.651 -3.276 0.747 1.00 93.25 216 HIS A N 1
ATOM 1593 C CA . HIS A 1 216 ? 2.024 -3.270 -0.569 1.00 93.25 216 HIS A CA 1
ATOM 1594 C C . HIS A 1 216 ? 3.103 -3.431 -1.637 1.00 93.25 216 HIS A C 1
ATOM 1596 O O . HIS A 1 216 ? 4.153 -2.793 -1.565 1.00 93.25 216 HIS A O 1
ATOM 1602 N N . MET A 1 217 ? 2.816 -4.330 -2.574 1.00 94.44 217 MET A N 1
ATOM 1603 C CA . MET A 1 217 ? 3.613 -4.648 -3.752 1.00 94.44 217 MET A CA 1
ATOM 1604 C C . MET A 1 217 ? 2.667 -4.834 -4.943 1.00 94.44 217 MET A C 1
ATOM 1606 O O . MET A 1 217 ? 1.487 -5.158 -4.780 1.00 94.44 217 MET A O 1
ATOM 1610 N N . HIS A 1 218 ? 3.188 -4.667 -6.146 1.00 93.62 218 HIS A N 1
ATOM 1611 C CA . HIS A 1 218 ? 2.597 -5.073 -7.412 1.00 93.62 218 HIS A CA 1
ATOM 1612 C C . HIS A 1 218 ? 3.102 -6.458 -7.841 1.00 93.62 218 HIS A C 1
ATOM 1614 O O . HIS A 1 218 ? 3.643 -7.248 -7.066 1.00 93.62 218 HIS A O 1
ATOM 1620 N N . LYS A 1 219 ? 2.819 -6.815 -9.099 1.00 92.06 219 LYS A N 1
ATOM 1621 C CA . LYS A 1 219 ? 2.864 -8.185 -9.623 1.00 92.06 219 LYS A CA 1
ATOM 1622 C C . LYS A 1 219 ? 4.249 -8.839 -9.570 1.00 92.06 219 LYS A C 1
ATOM 1624 O O . LYS A 1 219 ? 4.338 -10.057 -9.773 1.00 92.06 219 LYS A O 1
ATOM 1629 N N . ARG A 1 220 ? 5.316 -8.056 -9.398 1.00 94.06 220 ARG A N 1
ATOM 1630 C CA . ARG A 1 220 ? 6.708 -8.511 -9.482 1.00 94.06 220 ARG A CA 1
ATOM 1631 C C . ARG A 1 220 ? 7.376 -8.584 -8.119 1.00 94.06 220 ARG A C 1
ATOM 1633 O O . ARG A 1 220 ? 8.351 -9.327 -8.006 1.00 94.06 220 ARG A O 1
ATOM 1640 N N . GLY A 1 221 ? 6.791 -7.970 -7.096 1.00 94.81 221 GLY A N 1
ATOM 1641 C CA . GLY A 1 221 ? 7.133 -8.213 -5.703 1.00 94.81 221 GLY A CA 1
ATOM 1642 C C . GLY A 1 221 ? 6.965 -9.682 -5.317 1.00 94.81 221 GLY A C 1
ATOM 1643 O O . GLY A 1 221 ? 5.925 -10.317 -5.536 1.00 94.81 221 GLY A O 1
ATOM 1644 N N . ARG A 1 222 ? 8.031 -10.267 -4.769 1.00 95.38 222 ARG A N 1
ATOM 1645 C CA . ARG A 1 222 ? 8.088 -11.681 -4.356 1.00 95.38 222 ARG A CA 1
ATOM 1646 C C . ARG A 1 222 ? 8.189 -11.878 -2.859 1.00 95.38 222 ARG A C 1
ATOM 1648 O O . ARG A 1 222 ? 7.967 -13.001 -2.384 1.00 95.38 222 ARG A O 1
ATOM 1655 N N . PHE A 1 223 ? 8.611 -10.835 -2.164 1.00 96.44 223 PHE A N 1
ATOM 1656 C CA . PHE A 1 223 ? 8.757 -10.781 -0.727 1.00 96.44 223 PHE A CA 1
ATOM 1657 C C . PHE A 1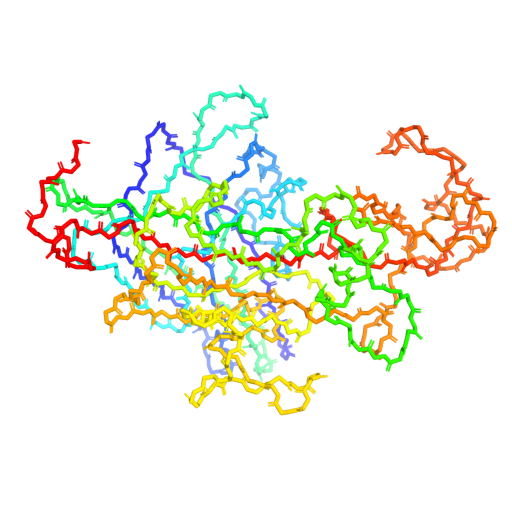 223 ? 8.781 -9.312 -0.309 1.00 96.44 223 PHE A C 1
ATOM 1659 O O . PHE A 1 223 ? 9.505 -8.526 -0.905 1.00 96.44 223 PHE A O 1
ATOM 1666 N N . PHE A 1 224 ? 8.035 -8.965 0.726 1.00 97.50 224 PHE A N 1
ATOM 1667 C CA . PHE A 1 224 ? 8.147 -7.708 1.455 1.00 97.50 224 PHE A CA 1
ATOM 1668 C C . PHE A 1 224 ? 8.532 -8.055 2.883 1.00 97.50 224 PHE A C 1
ATOM 1670 O O . PHE A 1 224 ? 7.893 -8.925 3.474 1.00 97.50 224 PHE A O 1
ATOM 1677 N N . GLY A 1 225 ? 9.556 -7.408 3.427 1.00 96.62 225 GLY A N 1
ATOM 1678 C CA . GLY A 1 225 ? 10.032 -7.622 4.791 1.00 96.62 225 GLY A CA 1
ATOM 1679 C C . GLY A 1 225 ? 9.934 -6.347 5.616 1.00 96.62 225 GLY A C 1
ATOM 1680 O O . GLY A 1 225 ? 10.177 -5.263 5.096 1.00 96.62 225 GLY A O 1
ATOM 1681 N N . VAL A 1 226 ? 9.602 -6.479 6.902 1.00 96.81 226 VAL A N 1
ATOM 1682 C CA . VAL A 1 226 ? 9.712 -5.392 7.888 1.00 96.81 226 VAL A CA 1
ATOM 1683 C C . VAL A 1 226 ? 10.490 -5.882 9.091 1.00 96.81 226 VAL A C 1
ATOM 1685 O O . VAL A 1 226 ? 10.208 -6.962 9.612 1.00 96.81 226 VAL A O 1
ATOM 1688 N N . ASP A 1 227 ? 11.400 -5.041 9.569 1.00 94.00 227 ASP A N 1
ATOM 1689 C CA . ASP A 1 227 ? 12.237 -5.278 10.736 1.00 94.00 227 ASP A CA 1
ATOM 1690 C C . ASP A 1 227 ? 12.221 -4.106 11.704 1.00 94.00 227 ASP A C 1
ATOM 1692 O O . ASP A 1 227 ? 12.029 -2.952 11.324 1.00 94.00 227 ASP A O 1
ATOM 1696 N N . LEU A 1 228 ? 12.478 -4.402 12.976 1.00 91.50 228 LEU A N 1
ATOM 1697 C CA . LEU A 1 228 ? 12.749 -3.374 13.968 1.00 91.50 228 LEU A CA 1
ATOM 1698 C C . LEU A 1 228 ? 14.215 -2.940 13.849 1.00 91.50 228 LEU A C 1
ATOM 1700 O O . LEU A 1 228 ? 15.122 -3.763 13.966 1.00 91.50 228 LEU A O 1
ATOM 1704 N N . ILE A 1 229 ? 14.442 -1.640 13.693 1.00 87.88 229 ILE A N 1
ATOM 1705 C CA . ILE A 1 229 ? 15.753 -1.039 13.929 1.00 87.88 229 ILE A CA 1
ATOM 1706 C C . ILE A 1 229 ? 15.861 -0.749 15.421 1.00 87.88 229 ILE A C 1
ATOM 1708 O O . ILE A 1 229 ? 15.112 0.076 15.959 1.00 87.88 229 ILE A O 1
ATOM 1712 N N . GLY A 1 230 ? 16.802 -1.433 16.072 1.00 78.56 230 GLY A N 1
ATOM 1713 C CA . GLY A 1 230 ? 17.092 -1.244 17.486 1.00 78.56 230 GLY A CA 1
ATOM 1714 C C . GLY A 1 230 ? 17.705 0.125 17.785 1.00 78.56 230 GLY A C 1
ATOM 1715 O O . GLY A 1 230 ? 18.051 0.907 16.898 1.00 78.56 230 GLY A O 1
ATOM 1716 N N . SER A 1 231 ? 17.893 0.424 19.071 1.00 76.50 231 SER A N 1
ATOM 1717 C CA . SER A 1 231 ? 18.587 1.647 19.506 1.00 76.50 231 SER A CA 1
ATOM 1718 C C . SER A 1 231 ? 20.063 1.704 19.087 1.00 76.50 231 SER A C 1
ATOM 1720 O O . SER A 1 231 ? 20.668 2.770 19.137 1.00 76.50 231 SER A O 1
ATOM 1722 N N . ASP A 1 232 ? 20.642 0.566 18.700 1.00 78.81 232 ASP A N 1
ATOM 1723 C CA . ASP A 1 232 ? 21.971 0.436 18.091 1.00 78.81 232 ASP A CA 1
ATOM 1724 C C . ASP A 1 232 ? 22.005 0.887 16.617 1.00 78.81 232 ASP A C 1
ATOM 1726 O O . ASP A 1 232 ? 23.075 0.963 16.011 1.00 78.81 232 ASP A O 1
ATOM 1730 N N . GLY A 1 233 ? 20.841 1.201 16.040 1.00 79.56 233 GLY A N 1
ATOM 1731 C CA . GLY A 1 233 ? 20.693 1.606 14.649 1.00 79.56 233 GLY A CA 1
ATOM 1732 C C . GLY A 1 233 ? 20.825 0.455 13.654 1.00 79.56 233 GLY A C 1
ATOM 1733 O O . GLY A 1 233 ? 20.872 0.726 12.457 1.00 79.56 233 GLY A O 1
ATOM 1734 N N . GLN A 1 234 ? 20.879 -0.796 14.121 1.00 84.56 234 GLN A N 1
ATOM 1735 C CA . GLN A 1 234 ? 21.051 -1.972 13.273 1.00 84.56 234 GLN A CA 1
ATOM 1736 C C . GLN A 1 234 ? 19.729 -2.708 13.059 1.00 84.56 234 GLN A C 1
ATOM 1738 O O . GLN A 1 234 ? 18.849 -2.735 13.926 1.00 84.56 234 GLN A O 1
ATOM 1743 N N . VAL A 1 235 ? 19.615 -3.332 11.889 1.00 83.88 235 VAL A N 1
ATOM 1744 C CA . VAL A 1 235 ? 18.580 -4.326 11.601 1.00 83.88 235 VAL A CA 1
ATOM 1745 C C . VAL A 1 235 ? 19.072 -5.660 12.147 1.00 83.88 235 VAL A C 1
ATOM 1747 O O . VAL A 1 235 ? 20.121 -6.154 11.740 1.00 83.88 235 VAL A O 1
ATOM 1750 N N . ASN A 1 236 ? 18.325 -6.235 13.085 1.00 81.25 236 ASN A N 1
ATOM 1751 C CA . ASN A 1 236 ? 18.655 -7.520 13.688 1.00 81.25 236 ASN A CA 1
ATOM 1752 C C . ASN A 1 236 ? 17.574 -8.546 13.346 1.00 81.25 236 ASN A C 1
ATOM 1754 O O . ASN A 1 236 ? 16.384 -8.250 13.451 1.00 81.25 236 ASN A O 1
ATOM 1758 N N . ASN A 1 237 ? 17.992 -9.769 13.016 1.00 87.00 237 ASN A N 1
ATOM 1759 C CA . ASN A 1 237 ? 17.075 -10.889 12.827 1.00 87.00 237 ASN A CA 1
ATOM 1760 C C . ASN A 1 237 ? 16.240 -11.107 14.104 1.00 87.00 237 ASN A C 1
ATOM 1762 O O . ASN A 1 237 ? 16.813 -11.390 15.165 1.00 87.00 237 ASN A O 1
ATOM 1766 N N . PRO A 1 238 ? 14.902 -11.022 14.038 1.00 88.75 238 PRO A N 1
ATOM 1767 C CA . PRO A 1 238 ? 14.075 -11.265 15.202 1.00 88.75 238 PRO A CA 1
ATOM 1768 C C . PRO A 1 238 ? 14.037 -12.757 15.533 1.00 88.75 238 PRO A C 1
ATOM 1770 O O . PRO A 1 238 ? 14.032 -13.627 14.659 1.00 88.75 238 PRO A O 1
ATOM 1773 N N . VAL A 1 239 ? 13.962 -13.068 16.827 1.00 86.12 239 VAL A N 1
ATOM 1774 C CA . VAL A 1 239 ? 13.783 -14.448 17.294 1.00 86.12 239 VAL A CA 1
ATOM 1775 C C . VAL A 1 239 ? 12.458 -14.990 16.758 1.00 86.12 239 VAL A C 1
ATOM 1777 O O . VAL A 1 239 ? 11.399 -14.442 17.052 1.00 86.12 239 VAL A O 1
ATOM 1780 N N . GLY A 1 240 ? 12.520 -16.076 15.984 1.00 87.62 240 GLY A N 1
ATOM 1781 C CA . GLY A 1 240 ? 11.337 -16.655 15.340 1.00 87.62 240 GLY A CA 1
ATOM 1782 C C . GLY A 1 240 ? 10.799 -15.831 14.165 1.00 87.62 240 GLY A C 1
ATOM 1783 O O . GLY A 1 240 ? 9.638 -16.001 13.802 1.00 87.62 240 GLY A O 1
ATOM 1784 N N . GLY A 1 241 ? 11.620 -14.944 13.593 1.00 91.88 241 GLY A N 1
ATOM 1785 C CA . GLY A 1 241 ? 11.275 -14.168 12.408 1.00 91.88 241 GLY A CA 1
ATOM 1786 C C . GLY A 1 241 ? 10.950 -15.031 11.188 1.00 91.88 241 GLY A C 1
ATOM 1787 O O . GLY A 1 241 ? 11.309 -16.208 11.097 1.00 91.88 241 GLY A O 1
ATOM 1788 N N . PHE A 1 242 ? 10.278 -14.420 10.218 1.00 95.25 242 PHE A N 1
ATOM 1789 C CA . PHE A 1 242 ? 9.928 -15.047 8.955 1.00 95.25 242 PHE A CA 1
ATOM 1790 C C . PHE A 1 242 ? 11.162 -15.118 8.043 1.00 95.25 242 PHE A C 1
ATOM 1792 O O . PHE A 1 242 ? 11.708 -14.071 7.692 1.00 95.25 242 PHE A O 1
ATOM 1799 N N . PRO A 1 243 ? 11.632 -16.310 7.641 1.00 95.25 243 PRO A N 1
ATOM 1800 C CA . PRO A 1 243 ? 12.847 -16.434 6.844 1.00 95.25 243 PRO A CA 1
ATOM 1801 C C . PRO A 1 243 ? 12.661 -15.852 5.441 1.00 95.25 243 PRO A C 1
ATOM 1803 O O . PRO A 1 243 ? 11.649 -16.102 4.780 1.00 95.25 243 PRO A O 1
ATOM 1806 N N . ASN A 1 244 ? 13.669 -15.129 4.956 1.00 95.12 244 ASN A N 1
ATOM 1807 C CA . ASN A 1 244 ? 13.689 -14.647 3.585 1.00 95.12 244 ASN A CA 1
ATOM 1808 C C . ASN A 1 244 ? 14.270 -15.717 2.653 1.00 95.12 244 ASN A C 1
ATOM 1810 O O . ASN A 1 244 ? 15.435 -16.099 2.754 1.00 95.12 244 ASN A O 1
ATOM 1814 N N . ARG A 1 245 ? 13.458 -16.205 1.712 1.00 94.06 245 ARG A N 1
ATOM 1815 C CA . ARG A 1 245 ? 13.892 -17.223 0.739 1.00 94.06 245 ARG A CA 1
ATOM 1816 C C . ARG A 1 245 ? 14.876 -16.696 -0.313 1.00 94.06 245 ARG A C 1
ATOM 1818 O O . ARG A 1 245 ? 15.530 -17.508 -0.959 1.00 94.06 245 ARG A O 1
ATOM 1825 N N . PHE A 1 246 ? 14.944 -15.381 -0.510 1.00 93.88 246 PHE A N 1
ATOM 1826 C CA . PHE A 1 246 ? 15.828 -14.729 -1.481 1.00 93.88 246 PHE A CA 1
ATOM 1827 C C . PHE A 1 246 ? 17.147 -14.269 -0.860 1.00 93.88 246 PHE A C 1
ATOM 1829 O O . PHE A 1 246 ? 18.094 -13.993 -1.587 1.00 93.88 246 PHE A O 1
ATOM 1836 N N . GLU A 1 247 ? 17.234 -14.258 0.470 1.00 92.56 247 GLU A N 1
ATOM 1837 C CA . GLU A 1 247 ? 18.440 -13.892 1.208 1.00 92.56 247 GLU A CA 1
ATOM 1838 C C . GLU A 1 247 ? 18.673 -14.885 2.364 1.00 92.56 247 GLU A C 1
ATOM 1840 O O . GLU A 1 247 ? 18.254 -14.650 3.503 1.00 92.56 247 GLU A O 1
ATOM 1845 N N . PRO A 1 248 ? 19.295 -16.049 2.085 1.00 91.31 248 PRO A N 1
ATOM 1846 C CA . PRO A 1 248 ? 19.494 -17.092 3.084 1.00 91.31 248 PRO A CA 1
ATOM 1847 C C . PRO A 1 248 ? 20.247 -16.586 4.317 1.00 91.31 248 PRO A C 1
ATOM 1849 O O . PRO A 1 248 ? 21.345 -16.048 4.218 1.00 91.31 248 PRO A O 1
ATOM 1852 N N . GLY A 1 249 ? 19.667 -16.815 5.496 1.00 90.31 249 GLY A N 1
ATOM 1853 C CA . GLY A 1 249 ? 20.213 -16.343 6.771 1.00 90.31 249 GLY A CA 1
ATOM 1854 C C . GLY A 1 249 ? 19.587 -15.042 7.276 1.00 90.31 249 GLY A C 1
ATOM 1855 O O . GLY A 1 249 ? 19.776 -14.718 8.448 1.00 90.31 249 GLY A O 1
ATOM 1856 N N . ARG A 1 250 ? 18.786 -14.347 6.458 1.00 92.19 250 ARG A N 1
ATOM 1857 C CA . ARG A 1 250 ? 17.964 -13.212 6.891 1.00 92.19 250 ARG A CA 1
ATOM 1858 C C . ARG A 1 250 ? 16.566 -13.664 7.308 1.00 92.19 250 ARG A C 1
ATOM 1860 O O . ARG A 1 250 ? 15.966 -14.554 6.698 1.00 92.19 250 ARG A O 1
ATOM 1867 N N . SER A 1 251 ? 16.036 -13.049 8.358 1.00 93.88 251 SER A N 1
ATOM 1868 C CA . SER A 1 251 ? 14.667 -13.263 8.828 1.00 93.88 251 SER A CA 1
ATOM 1869 C C . SER A 1 251 ? 14.033 -11.944 9.232 1.00 93.88 251 SER A C 1
ATOM 1871 O O . SER A 1 251 ? 14.731 -11.108 9.796 1.00 93.88 251 SER A O 1
ATOM 1873 N N . HIS A 1 252 ? 12.725 -11.815 9.024 1.00 95.88 252 HIS A N 1
ATOM 1874 C CA . HIS A 1 252 ? 12.003 -10.567 9.232 1.00 95.88 252 HIS A CA 1
ATOM 1875 C C . HIS A 1 252 ? 10.976 -10.631 10.359 1.00 95.88 252 HIS A C 1
ATOM 1877 O O . HIS A 1 252 ? 10.392 -11.688 10.609 1.00 95.88 252 HIS A O 1
ATOM 1883 N N . LEU A 1 253 ? 10.705 -9.509 11.030 1.00 95.56 253 LEU A N 1
ATOM 1884 C CA . LEU A 1 253 ? 9.635 -9.439 12.042 1.00 95.56 253 LEU A CA 1
ATOM 1885 C C . LEU A 1 253 ? 8.271 -9.718 11.404 1.00 95.56 253 LEU A C 1
ATOM 1887 O O . LEU A 1 253 ? 7.428 -10.408 11.979 1.00 95.56 253 LEU A O 1
ATOM 1891 N N . PHE A 1 254 ? 8.073 -9.192 10.202 1.00 96.50 254 PHE A N 1
ATOM 1892 C CA . PHE A 1 254 ? 6.910 -9.446 9.371 1.00 96.50 254 PHE A CA 1
ATOM 1893 C C . PHE A 1 254 ? 7.344 -9.672 7.925 1.00 96.50 254 PHE A C 1
ATOM 1895 O O . PHE A 1 254 ? 8.301 -9.052 7.464 1.00 96.50 254 PHE A O 1
ATOM 1902 N N . ALA A 1 255 ? 6.610 -10.530 7.215 1.00 96.31 255 ALA A N 1
ATOM 1903 C CA . ALA A 1 255 ? 6.784 -10.703 5.788 1.00 96.31 255 ALA A CA 1
ATOM 1904 C C . ALA A 1 255 ? 5.459 -10.894 5.047 1.00 96.31 255 ALA A C 1
ATOM 1906 O O . ALA A 1 255 ? 4.552 -11.566 5.547 1.00 96.31 255 ALA A O 1
ATOM 1907 N N . ALA A 1 256 ? 5.402 -10.373 3.824 1.00 95.44 256 ALA A N 1
ATOM 1908 C CA . ALA A 1 256 ? 4.391 -10.700 2.826 1.00 95.44 256 ALA A CA 1
ATOM 1909 C C . ALA A 1 256 ? 5.064 -11.406 1.646 1.00 95.44 256 ALA A C 1
ATOM 1911 O O . ALA A 1 256 ? 6.098 -10.950 1.168 1.00 95.44 256 ALA A O 1
ATOM 1912 N N . VAL A 1 257 ? 4.503 -12.517 1.168 1.00 94.38 257 VAL A N 1
ATOM 1913 C CA . VAL A 1 257 ? 5.120 -13.347 0.106 1.00 94.38 257 VAL A CA 1
ATOM 1914 C C . VAL A 1 257 ? 4.306 -13.395 -1.187 1.00 94.38 257 VAL A C 1
ATOM 1916 O O . VAL A 1 257 ? 4.717 -14.038 -2.154 1.00 94.38 257 VAL A O 1
ATOM 1919 N N . ASP A 1 258 ? 3.147 -12.740 -1.192 1.00 90.94 258 ASP A N 1
ATOM 1920 C CA . ASP A 1 258 ? 2.228 -12.654 -2.318 1.00 90.94 258 ASP A CA 1
ATOM 1921 C C . ASP A 1 258 ? 1.697 -11.218 -2.399 1.00 90.94 258 ASP A C 1
ATOM 1923 O O . ASP A 1 258 ? 1.173 -10.691 -1.424 1.00 90.94 258 ASP A O 1
ATOM 1927 N N . TYR A 1 259 ? 1.822 -10.572 -3.557 1.00 91.44 259 TYR A N 1
ATOM 1928 C CA . TYR A 1 259 ? 1.312 -9.213 -3.763 1.00 91.44 259 TYR A CA 1
ATOM 1929 C C . TYR A 1 259 ? -0.224 -9.135 -3.711 1.00 91.44 259 TYR A C 1
ATOM 1931 O O . TYR A 1 259 ? -0.794 -8.062 -3.531 1.00 91.44 259 TYR A O 1
ATOM 1939 N N . THR A 1 260 ? -0.900 -10.276 -3.875 1.00 90.81 260 THR A N 1
ATOM 1940 C CA . THR A 1 260 ? -2.362 -10.389 -3.780 1.00 90.81 260 THR A CA 1
ATOM 1941 C C . THR A 1 260 ? -2.857 -10.654 -2.366 1.00 90.81 260 THR A C 1
ATOM 1943 O O . THR A 1 260 ? -4.011 -10.377 -2.057 1.00 90.81 260 THR A O 1
ATOM 1946 N N . ASP A 1 261 ? -1.982 -11.141 -1.487 1.00 90.56 261 ASP A N 1
ATOM 1947 C CA . ASP A 1 261 ? -2.248 -11.285 -0.059 1.00 90.56 261 ASP A CA 1
ATOM 1948 C C . ASP A 1 261 ? -1.092 -10.649 0.721 1.00 90.56 261 ASP A C 1
ATOM 1950 O O . ASP A 1 261 ? -0.122 -11.330 1.075 1.00 90.56 261 ASP A O 1
ATOM 1954 N N . PRO A 1 262 ? -1.174 -9.338 1.010 1.00 89.88 262 PRO A N 1
ATOM 1955 C CA . PRO A 1 262 ? -0.094 -8.633 1.675 1.00 89.88 262 PRO A CA 1
ATOM 1956 C C . PRO A 1 262 ? 0.127 -9.113 3.111 1.00 89.88 262 PRO A C 1
ATOM 1958 O O . PRO A 1 262 ? 1.073 -8.652 3.734 1.00 89.88 262 PRO A O 1
ATOM 1961 N N . GLY A 1 263 ? -0.718 -9.994 3.668 1.00 91.69 263 GLY A N 1
ATOM 1962 C CA . GLY A 1 263 ? -0.605 -10.466 5.044 1.00 91.69 263 GLY A CA 1
ATOM 1963 C C . GLY A 1 263 ? -0.764 -9.351 6.085 1.00 91.69 263 GLY A C 1
ATOM 1964 O O . GLY A 1 263 ? -0.745 -8.158 5.788 1.00 91.69 263 GLY A O 1
ATOM 1965 N N . VAL A 1 264 ? -0.955 -9.724 7.354 1.00 93.69 264 VAL A N 1
ATOM 1966 C CA . VAL A 1 264 ? -0.980 -8.756 8.466 1.00 93.69 264 VAL A CA 1
ATOM 1967 C C . VAL A 1 264 ? -0.415 -9.387 9.731 1.00 93.69 264 VAL A C 1
ATOM 1969 O O . VAL A 1 264 ? -0.941 -10.398 10.198 1.00 93.69 264 VAL A O 1
ATOM 1972 N N . LEU A 1 265 ? 0.566 -8.738 10.357 1.00 94.75 265 LEU A N 1
ATOM 1973 C CA . LEU A 1 265 ? 0.924 -8.993 11.754 1.00 94.75 265 LEU A CA 1
ATOM 1974 C C . LEU A 1 265 ? 0.214 -7.972 12.642 1.00 94.75 265 LEU A C 1
ATOM 1976 O O . LEU A 1 265 ? 0.535 -6.791 12.602 1.00 94.75 265 LEU A O 1
ATOM 1980 N N . ARG A 1 266 ? -0.768 -8.407 13.439 1.00 94.38 266 ARG A N 1
ATOM 1981 C CA . ARG A 1 266 ? -1.497 -7.535 14.377 1.00 94.38 266 ARG A CA 1
ATOM 1982 C C . ARG A 1 266 ? -0.886 -7.627 15.770 1.00 94.38 266 ARG A C 1
ATOM 1984 O O . ARG A 1 266 ? -0.695 -8.730 16.277 1.00 94.38 266 ARG A O 1
ATOM 1991 N N . PHE A 1 267 ? -0.677 -6.486 16.416 1.00 94.94 267 PHE A N 1
ATOM 1992 C CA . PHE A 1 267 ? -0.186 -6.419 17.788 1.00 94.94 267 PHE A CA 1
ATOM 1993 C C . PHE A 1 267 ? -1.341 -6.234 18.774 1.00 94.94 267 PHE A C 1
ATOM 1995 O O . PHE A 1 267 ? -2.138 -5.300 18.674 1.00 94.94 267 PHE A O 1
ATOM 2002 N N . SER A 1 268 ? -1.439 -7.144 19.742 1.00 91.88 268 SER A N 1
ATOM 2003 C CA . SER A 1 268 ? -2.364 -7.041 20.872 1.00 91.88 268 SER A CA 1
ATOM 2004 C C . SER A 1 268 ? -1.687 -7.615 22.125 1.00 91.88 268 SER A C 1
ATOM 2006 O O . SER A 1 268 ? -1.687 -8.837 22.288 1.00 91.88 268 SER A O 1
ATOM 2008 N N . PRO A 1 269 ? -1.129 -6.774 23.018 1.00 94.31 269 PRO A N 1
ATOM 2009 C CA . PRO A 1 269 ? -1.181 -5.302 23.015 1.00 94.31 269 PRO A CA 1
ATOM 2010 C C . PRO A 1 269 ? -0.375 -4.659 21.865 1.00 94.31 269 PRO A C 1
ATOM 2012 O O . PRO A 1 269 ? 0.450 -5.351 21.272 1.00 94.31 269 PRO A O 1
ATOM 2015 N N . PRO A 1 270 ? -0.596 -3.363 21.543 1.00 97.12 270 PRO A N 1
ATOM 2016 C CA . PRO A 1 270 ? 0.202 -2.639 20.548 1.00 97.12 270 PRO A CA 1
ATOM 2017 C C . PRO A 1 270 ? 1.700 -2.694 20.856 1.00 97.12 270 PRO A C 1
ATOM 2019 O O . PRO A 1 270 ? 2.089 -2.650 22.024 1.00 97.12 270 PRO A O 1
ATOM 2022 N N . GLN A 1 271 ? 2.527 -2.744 19.813 1.00 95.62 271 GLN A N 1
ATOM 2023 C CA . GLN A 1 271 ? 3.980 -2.782 19.947 1.00 95.62 271 GLN A CA 1
ATOM 2024 C C . GLN A 1 271 ? 4.511 -1.361 20.196 1.00 95.62 271 GLN A C 1
ATOM 2026 O O . GLN A 1 271 ? 4.373 -0.509 19.314 1.00 95.62 271 GLN A O 1
ATOM 2031 N N . PRO A 1 272 ? 5.114 -1.071 21.363 1.00 95.81 272 PRO A N 1
ATOM 2032 C CA . PRO A 1 272 ? 5.754 0.217 21.590 1.00 95.81 272 PRO A CA 1
ATOM 2033 C C . PRO A 1 272 ? 6.985 0.364 20.692 1.00 95.81 272 PRO A C 1
ATOM 2035 O O . PRO A 1 272 ? 7.731 -0.597 20.485 1.00 95.81 272 PRO A O 1
ATOM 2038 N N . LEU A 1 273 ? 7.190 1.582 20.199 1.00 94.38 273 LEU A N 1
ATOM 2039 C CA . LEU A 1 273 ? 8.349 2.003 19.427 1.00 94.38 273 LEU A CA 1
ATOM 2040 C C . LEU A 1 273 ? 8.886 3.306 20.024 1.00 94.38 273 LEU A C 1
ATOM 2042 O O . LEU A 1 273 ? 8.183 4.322 20.064 1.00 94.38 273 LEU A O 1
ATOM 2046 N N . ARG A 1 274 ? 10.126 3.279 20.511 1.00 93.31 274 ARG A N 1
ATOM 2047 C CA . ARG A 1 274 ? 10.789 4.464 21.068 1.00 93.31 274 ARG A CA 1
ATOM 2048 C C . ARG A 1 274 ? 11.137 5.449 19.959 1.00 93.31 274 ARG A C 1
ATOM 2050 O O . ARG A 1 274 ? 11.360 5.062 18.817 1.00 93.31 274 ARG A O 1
ATOM 2057 N N . ALA A 1 275 ? 11.301 6.721 20.317 1.00 91.56 275 ALA A N 1
ATOM 2058 C CA . ALA A 1 275 ? 11.662 7.769 19.357 1.00 91.56 275 ALA A CA 1
ATOM 2059 C C . ALA A 1 275 ? 13.003 7.517 18.627 1.00 91.56 275 ALA A C 1
ATOM 2061 O O . ALA A 1 275 ? 13.206 8.020 17.527 1.00 91.56 275 ALA A O 1
ATOM 2062 N N . THR A 1 276 ? 13.922 6.746 19.222 1.00 90.00 276 THR A N 1
ATOM 2063 C CA . THR A 1 276 ? 15.213 6.377 18.610 1.00 90.00 276 THR A CA 1
ATOM 2064 C C . THR A 1 276 ? 15.139 5.129 17.727 1.00 90.00 276 THR A C 1
ATOM 2066 O O . THR A 1 276 ? 16.044 4.880 16.928 1.00 90.00 276 THR A O 1
ATOM 2069 N N . GLU A 1 277 ? 14.074 4.342 17.854 1.00 92.44 277 GLU A N 1
ATOM 2070 C CA . GLU A 1 277 ? 13.854 3.110 17.101 1.00 92.44 277 GLU A CA 1
ATOM 2071 C C . GLU A 1 277 ? 13.161 3.411 15.764 1.00 92.44 277 GLU A C 1
ATOM 2073 O O . GLU A 1 277 ? 12.780 4.545 15.449 1.00 92.44 277 GLU A O 1
ATOM 2078 N N . GLY A 1 278 ? 13.060 2.403 14.908 1.00 92.69 278 GLY A N 1
ATOM 2079 C CA . GLY A 1 278 ? 12.392 2.534 13.621 1.00 92.69 278 GLY A CA 1
ATOM 2080 C C . GLY A 1 278 ? 11.954 1.195 13.067 1.00 92.69 278 GLY A C 1
ATOM 2081 O O . GLY A 1 278 ? 12.271 0.147 13.621 1.00 92.69 278 GLY A O 1
ATOM 2082 N N . LEU A 1 279 ? 11.239 1.251 11.956 1.00 94.94 279 LEU A N 1
ATOM 2083 C CA . LEU A 1 279 ? 10.848 0.097 11.169 1.00 94.94 279 LEU A CA 1
ATOM 2084 C C . LEU A 1 279 ? 11.594 0.175 9.843 1.00 94.94 279 LEU A C 1
ATOM 2086 O O . LEU A 1 279 ? 11.344 1.084 9.055 1.00 94.94 279 LEU A O 1
ATOM 2090 N N . HIS A 1 280 ? 12.539 -0.732 9.633 1.00 95.00 280 HIS A N 1
ATOM 2091 C CA . HIS A 1 280 ? 13.152 -0.944 8.328 1.00 95.00 280 HIS A CA 1
ATOM 2092 C C . HIS A 1 280 ? 12.213 -1.782 7.468 1.00 95.00 280 HIS A C 1
ATOM 2094 O O . HIS A 1 280 ? 11.549 -2.673 7.998 1.00 95.00 280 HIS A O 1
ATOM 2100 N N . TYR A 1 281 ? 12.158 -1.521 6.170 1.00 95.94 281 TYR A N 1
ATOM 2101 C CA . TYR A 1 281 ? 11.387 -2.340 5.245 1.00 95.94 281 TYR A CA 1
ATOM 2102 C C . TYR A 1 281 ? 12.090 -2.450 3.895 1.00 95.94 281 TYR A C 1
ATOM 2104 O O . TYR A 1 281 ? 12.867 -1.572 3.541 1.00 95.94 281 TYR A O 1
ATOM 2112 N N . ALA A 1 282 ? 11.815 -3.521 3.156 1.00 96.12 282 ALA A N 1
ATOM 2113 C CA . ALA A 1 282 ? 12.354 -3.737 1.817 1.00 96.12 282 ALA A CA 1
ATOM 2114 C C . ALA A 1 282 ? 11.452 -4.678 1.008 1.00 96.12 282 ALA A C 1
ATOM 2116 O O . ALA A 1 282 ? 10.723 -5.497 1.586 1.00 96.12 282 ALA A O 1
ATOM 2117 N N . CYS A 1 283 ? 11.537 -4.586 -0.318 1.00 97.19 283 CYS A N 1
ATOM 2118 C CA . CYS A 1 283 ? 10.912 -5.525 -1.250 1.00 97.19 283 CYS A CA 1
ATOM 2119 C C . CYS A 1 283 ? 11.973 -6.281 -2.040 1.00 97.19 283 CYS A C 1
ATOM 2121 O O . CYS A 1 283 ? 13.058 -5.766 -2.286 1.00 97.19 283 CYS A O 1
ATOM 2123 N N . TRP A 1 284 ? 11.649 -7.510 -2.427 1.00 96.62 284 TRP A N 1
ATOM 2124 C CA . TRP A 1 284 ? 12.450 -8.330 -3.325 1.00 96.62 284 TRP A CA 1
ATOM 2125 C C . TRP A 1 284 ? 11.660 -8.547 -4.607 1.00 96.62 284 TRP A C 1
ATOM 2127 O O . TRP A 1 284 ? 10.674 -9.295 -4.610 1.00 96.62 284 TRP A O 1
ATOM 2137 N N . ASP A 1 285 ? 12.116 -7.921 -5.686 1.00 96.25 285 ASP A N 1
ATOM 2138 C CA . ASP A 1 285 ? 11.363 -7.797 -6.930 1.00 96.25 285 ASP A CA 1
ATOM 2139 C C . ASP A 1 285 ? 11.977 -8.613 -8.074 1.00 96.25 285 ASP A C 1
ATOM 2141 O O . ASP A 1 285 ? 13.195 -8.775 -8.202 1.00 96.25 285 ASP A O 1
ATOM 2145 N N . ASP A 1 286 ? 11.102 -9.173 -8.910 1.00 95.12 286 ASP A N 1
ATOM 2146 C CA . ASP A 1 286 ? 11.441 -10.092 -9.996 1.00 95.12 286 ASP A CA 1
ATOM 2147 C C . ASP A 1 286 ? 11.179 -9.480 -11.381 1.00 95.12 286 ASP A C 1
ATOM 2149 O O . ASP A 1 286 ? 10.032 -9.310 -11.827 1.00 95.12 286 ASP A O 1
ATOM 2153 N N . ASN A 1 287 ? 12.267 -9.233 -12.112 1.00 96.06 287 ASN A N 1
ATOM 2154 C CA . ASN A 1 287 ? 12.234 -8.741 -13.485 1.00 96.06 287 ASN A CA 1
ATOM 2155 C C . ASN A 1 287 ? 12.819 -9.741 -14.502 1.00 96.06 287 ASN A C 1
ATOM 2157 O O . ASN A 1 287 ? 13.675 -9.396 -15.317 1.00 96.06 287 ASN A O 1
ATOM 2161 N N . GLY A 1 288 ? 12.357 -10.996 -14.476 1.00 93.44 288 GLY A N 1
ATOM 2162 C CA . GLY A 1 288 ? 12.682 -11.983 -15.521 1.00 93.44 288 GLY A CA 1
ATOM 2163 C C . GLY A 1 288 ? 13.158 -13.348 -15.027 1.00 93.44 288 GLY A C 1
ATOM 2164 O O . GLY A 1 288 ? 13.630 -14.145 -15.832 1.00 93.44 288 GLY A O 1
ATOM 2165 N N . VAL A 1 289 ? 13.068 -13.627 -13.726 1.00 91.31 289 VAL A N 1
ATOM 2166 C CA . VAL A 1 289 ? 13.495 -14.894 -13.115 1.00 91.31 289 VAL A CA 1
ATOM 2167 C C . VAL A 1 289 ? 12.357 -15.904 -13.126 1.00 91.31 289 VAL A C 1
ATOM 2169 O O . VAL A 1 289 ? 12.494 -17.004 -13.657 1.00 91.31 289 VAL A O 1
ATOM 2172 N N . THR A 1 290 ? 11.219 -15.535 -12.535 1.00 88.56 290 THR A N 1
ATOM 2173 C CA . THR A 1 290 ? 10.023 -16.391 -12.452 1.00 88.56 290 THR A CA 1
ATOM 2174 C C . THR A 1 290 ? 8.768 -15.715 -13.008 1.00 88.56 290 THR A C 1
ATOM 2176 O O . THR A 1 290 ? 7.734 -16.361 -13.177 1.00 88.56 290 THR A O 1
ATOM 2179 N N . THR A 1 291 ? 8.849 -14.424 -13.340 1.00 88.38 291 THR A N 1
ATOM 2180 C CA . THR A 1 291 ? 7.861 -13.665 -14.124 1.00 88.38 291 THR A CA 1
ATOM 2181 C C . THR A 1 291 ? 8.418 -13.304 -15.500 1.00 88.38 291 THR A C 1
ATOM 2183 O O . THR A 1 291 ? 9.631 -13.169 -15.654 1.00 88.38 291 THR A O 1
ATOM 2186 N N . PRO A 1 292 ? 7.555 -13.079 -16.511 1.00 91.44 292 PRO A N 1
ATOM 2187 C CA . PRO A 1 292 ? 7.976 -12.444 -17.760 1.00 91.44 292 PRO A CA 1
ATOM 2188 C C . PRO A 1 292 ? 8.641 -11.100 -17.474 1.00 91.44 292 PRO A C 1
ATOM 2190 O O . PRO A 1 292 ? 8.162 -10.391 -16.599 1.00 91.44 292 PRO A O 1
ATOM 2193 N N . VAL A 1 293 ? 9.682 -10.710 -18.206 1.00 94.50 293 VAL A N 1
ATOM 2194 C CA . VAL A 1 293 ? 10.321 -9.388 -18.055 1.00 94.50 293 VAL A CA 1
ATOM 2195 C C . VAL A 1 293 ? 9.332 -8.235 -18.231 1.00 94.50 293 VAL A C 1
ATOM 2197 O O . VAL A 1 293 ? 8.361 -8.342 -18.985 1.00 94.50 293 VAL A O 1
ATOM 2200 N N . ARG A 1 294 ? 9.582 -7.111 -17.557 1.00 95.38 294 ARG A N 1
ATOM 2201 C CA . ARG A 1 294 ? 8.920 -5.843 -17.866 1.00 95.38 294 ARG A CA 1
ATOM 2202 C C . ARG A 1 294 ? 9.391 -5.383 -19.244 1.00 95.38 294 ARG A C 1
ATOM 2204 O O . ARG A 1 294 ? 10.587 -5.317 -19.507 1.00 95.38 294 ARG A O 1
ATOM 2211 N N . LEU A 1 295 ? 8.450 -5.078 -20.133 1.00 96.81 295 LEU A N 1
ATOM 2212 C CA . LEU A 1 295 ? 8.732 -4.540 -21.464 1.00 96.81 295 LEU A CA 1
ATOM 2213 C C . LEU A 1 295 ? 8.343 -3.074 -21.529 1.00 96.81 295 LEU A C 1
ATOM 2215 O O . LEU A 1 295 ? 7.267 -2.722 -21.050 1.00 96.81 295 LEU A O 1
ATOM 2219 N N . GLY A 1 296 ? 9.171 -2.233 -22.137 1.00 97.06 296 GLY A N 1
ATOM 2220 C CA . GLY A 1 296 ? 8.896 -0.814 -22.304 1.00 97.06 296 GLY A CA 1
ATOM 2221 C C . GLY A 1 296 ? 9.357 -0.250 -23.643 1.00 97.06 296 GLY A C 1
ATOM 2222 O O . GLY A 1 296 ? 10.168 -0.849 -24.351 1.00 97.06 296 GLY A O 1
ATOM 2223 N N . CYS A 1 297 ? 8.806 0.909 -23.993 1.00 97.81 297 CYS A N 1
ATOM 2224 C CA . CYS A 1 297 ? 9.172 1.620 -25.207 1.00 97.81 297 CYS A CA 1
ATOM 2225 C C . CYS A 1 297 ? 10.544 2.272 -25.074 1.00 97.81 297 CYS A C 1
ATOM 2227 O O . CYS A 1 297 ? 10.795 3.031 -24.137 1.00 97.81 297 CYS A O 1
ATOM 2229 N N . GLU A 1 298 ? 11.408 1.986 -26.040 1.00 97.88 298 GLU A N 1
ATOM 2230 C CA . GLU A 1 298 ? 12.759 2.523 -26.109 1.00 97.88 298 GLU A CA 1
ATOM 2231 C C . GLU A 1 298 ? 12.754 4.004 -26.493 1.00 97.88 298 GLU A C 1
ATOM 2233 O O . GLU A 1 298 ? 12.138 4.394 -27.483 1.00 97.88 298 GLU A O 1
ATOM 2238 N N . GLU A 1 299 ? 13.443 4.833 -25.705 1.00 96.69 299 GLU A N 1
ATOM 2239 C CA . GLU A 1 299 ? 13.592 6.271 -25.975 1.00 96.69 299 GLU A CA 1
ATOM 2240 C C . GLU A 1 299 ? 14.834 6.586 -26.808 1.00 96.69 299 GLU A C 1
ATOM 2242 O O . GLU A 1 299 ? 14.813 7.481 -27.652 1.00 96.69 299 GLU A O 1
ATOM 2247 N N . ALA A 1 300 ? 15.912 5.830 -26.592 1.00 96.56 300 ALA A N 1
ATOM 2248 C CA . ALA A 1 300 ? 17.173 5.964 -27.306 1.00 96.56 300 ALA A CA 1
ATOM 2249 C C . ALA A 1 300 ? 17.698 4.574 -27.703 1.00 96.56 300 ALA A C 1
ATOM 2251 O O . ALA A 1 300 ? 17.672 3.673 -26.863 1.00 96.56 300 ALA A O 1
ATOM 2252 N N . PRO A 1 301 ? 18.195 4.384 -28.942 1.00 96.25 301 PRO A N 1
ATOM 2253 C CA . PRO A 1 301 ? 18.637 3.075 -29.415 1.00 96.25 301 PRO A CA 1
ATOM 2254 C C . PRO A 1 301 ? 19.672 2.418 -28.494 1.00 96.25 301 PRO A C 1
ATOM 2256 O O . PRO A 1 301 ? 20.739 2.981 -28.252 1.00 96.25 301 PRO A O 1
ATOM 2259 N N . GLY A 1 302 ? 19.369 1.210 -28.020 1.00 94.19 302 GLY A N 1
ATOM 2260 C CA . GLY A 1 302 ? 20.232 0.410 -27.151 1.00 94.19 302 GLY A CA 1
ATOM 2261 C C . GLY A 1 302 ? 20.221 0.813 -25.674 1.00 94.19 302 GLY A C 1
ATOM 2262 O O . GLY A 1 302 ? 20.949 0.204 -24.893 1.00 94.19 302 GLY A O 1
ATOM 2263 N N . VAL A 1 303 ? 19.421 1.806 -25.276 1.00 96.00 303 VAL A N 1
ATOM 2264 C CA . VAL A 1 303 ? 19.293 2.233 -23.877 1.00 96.00 303 VAL A CA 1
ATOM 2265 C C . VAL A 1 303 ? 18.093 1.537 -23.243 1.00 96.00 303 VAL A C 1
ATOM 2267 O O . VAL A 1 303 ? 16.970 1.652 -23.735 1.00 96.00 303 VAL A O 1
ATOM 2270 N N . VAL A 1 304 ? 18.331 0.830 -22.135 1.00 96.75 304 VAL A N 1
ATOM 2271 C CA . VAL A 1 304 ? 17.272 0.148 -21.380 1.00 96.75 304 VAL A CA 1
ATOM 2272 C C . VAL A 1 304 ? 16.257 1.187 -20.878 1.00 96.75 304 VAL A C 1
ATOM 2274 O O . VAL A 1 304 ? 16.652 2.160 -20.233 1.00 96.75 304 VAL A O 1
ATOM 2277 N N . PRO A 1 305 ? 14.955 1.033 -21.177 1.00 97.12 305 PRO A N 1
ATOM 2278 C CA . PRO A 1 305 ? 13.947 1.997 -20.753 1.00 97.12 305 PRO A CA 1
ATOM 2279 C C . PRO A 1 305 ? 13.645 1.906 -19.261 1.00 97.12 305 PRO A C 1
ATOM 2281 O O . PRO A 1 305 ? 13.644 0.819 -18.688 1.00 97.12 305 PRO A O 1
ATOM 2284 N N . GLY A 1 306 ? 13.239 3.035 -18.681 1.00 95.50 306 GLY A N 1
ATOM 2285 C CA . GLY A 1 306 ? 12.847 3.128 -17.276 1.00 95.50 306 GLY A CA 1
ATOM 2286 C C . GLY A 1 306 ? 14.027 3.500 -16.386 1.00 95.50 306 GLY A C 1
ATOM 2287 O O . GLY A 1 306 ? 15.099 2.912 -16.466 1.00 95.50 306 GLY A O 1
ATOM 2288 N N . ARG A 1 307 ? 13.816 4.505 -15.546 1.00 94.88 307 ARG A N 1
ATOM 2289 C CA . ARG A 1 307 ? 14.768 4.973 -14.533 1.00 94.88 307 ARG A CA 1
ATOM 2290 C C . ARG A 1 307 ? 13.989 5.344 -13.269 1.00 94.88 307 ARG A C 1
ATOM 2292 O O . ARG A 1 307 ? 12.781 5.589 -13.394 1.00 94.88 307 ARG A O 1
ATOM 2299 N N . PRO A 1 308 ? 14.629 5.413 -12.091 1.00 93.25 308 PRO A N 1
ATOM 2300 C CA . PRO A 1 308 ? 13.966 5.840 -10.864 1.00 93.25 308 PRO A CA 1
ATOM 2301 C C . PRO A 1 308 ? 13.128 7.112 -11.071 1.00 93.25 308 PRO A C 1
ATOM 2303 O O . PRO A 1 308 ? 13.522 8.024 -11.805 1.00 93.25 308 PRO A O 1
ATOM 2306 N N . ALA A 1 309 ? 11.918 7.126 -10.502 1.00 88.25 309 ALA A N 1
ATOM 2307 C CA . ALA A 1 309 ? 10.888 8.161 -10.677 1.00 88.25 309 ALA A CA 1
ATOM 2308 C C . ALA A 1 309 ? 10.404 8.432 -12.126 1.00 88.25 309 ALA A C 1
ATOM 2310 O O . ALA A 1 309 ? 9.606 9.343 -12.359 1.00 88.25 309 ALA A O 1
ATOM 2311 N N . SER A 1 310 ? 10.844 7.660 -13.124 1.00 93.06 310 SER A N 1
ATOM 2312 C CA . SER A 1 310 ? 10.429 7.810 -14.523 1.00 93.06 310 SER A CA 1
ATOM 2313 C C . SER A 1 310 ? 10.256 6.441 -15.202 1.00 93.06 310 SER A C 1
ATOM 2315 O O . SER A 1 310 ? 11.114 6.008 -15.984 1.00 93.06 310 SER A O 1
ATOM 2317 N N . PRO A 1 311 ? 9.130 5.749 -14.935 1.00 94.88 311 PRO A N 1
ATOM 2318 C CA . PRO A 1 311 ? 8.823 4.460 -15.544 1.00 94.88 311 PRO A CA 1
ATOM 2319 C C . PRO A 1 311 ? 8.838 4.486 -17.068 1.00 94.88 311 PRO A C 1
ATOM 2321 O O . PRO A 1 311 ? 8.464 5.472 -17.717 1.00 94.88 311 PRO A O 1
ATOM 2324 N N . ALA A 1 312 ? 9.240 3.367 -17.666 1.00 95.75 312 ALA A N 1
ATOM 2325 C CA . ALA A 1 312 ? 9.110 3.169 -19.101 1.00 95.75 312 ALA A CA 1
ATOM 2326 C C . ALA A 1 312 ? 7.629 3.157 -19.499 1.00 95.75 312 ALA A C 1
ATOM 2328 O O . ALA A 1 312 ? 6.804 2.553 -18.814 1.00 95.75 312 ALA A O 1
ATOM 2329 N N . LYS A 1 313 ? 7.281 3.733 -20.652 1.00 95.31 313 LYS A N 1
ATOM 2330 C CA . LYS A 1 313 ? 5.962 3.478 -21.243 1.00 95.31 313 LYS A CA 1
ATOM 2331 C C . LYS A 1 313 ? 5.813 1.963 -21.486 1.00 95.31 313 LYS A C 1
ATOM 2333 O O . LYS A 1 313 ? 6.713 1.396 -22.106 1.00 95.31 313 LYS A O 1
ATOM 2338 N N . PRO A 1 314 ? 4.757 1.290 -20.996 1.00 94.50 314 PRO A N 1
ATOM 2339 C CA . PRO A 1 314 ? 4.594 -0.148 -21.174 1.00 94.50 314 PRO A CA 1
ATOM 2340 C C . PRO A 1 314 ? 4.265 -0.504 -22.625 1.00 94.50 314 PRO A C 1
ATOM 2342 O O . PRO A 1 314 ? 3.637 0.270 -23.347 1.00 94.50 314 PRO A O 1
ATOM 2345 N N . CYS A 1 315 ? 4.681 -1.698 -23.034 1.00 95.19 315 CYS A N 1
ATOM 2346 C CA . CYS A 1 315 ? 4.342 -2.299 -24.318 1.00 95.19 315 CYS A CA 1
ATOM 2347 C C . CYS A 1 315 ? 4.196 -3.814 -24.160 1.00 95.19 315 CYS A C 1
ATOM 2349 O O . CYS A 1 315 ? 4.736 -4.404 -23.226 1.00 95.19 315 CYS A O 1
ATOM 2351 N N . THR A 1 316 ? 3.444 -4.447 -25.055 1.00 92.81 316 THR A N 1
ATOM 2352 C CA . THR A 1 316 ? 2.985 -5.829 -24.841 1.00 92.81 316 THR A CA 1
ATOM 2353 C C . THR A 1 316 ? 3.910 -6.863 -25.474 1.00 92.81 316 THR A C 1
ATOM 2355 O O . THR A 1 316 ? 4.142 -7.931 -24.909 1.00 92.81 316 THR A O 1
ATOM 2358 N N . PHE A 1 317 ? 4.444 -6.557 -26.658 1.00 93.00 317 PHE A N 1
ATOM 2359 C CA . PHE A 1 317 ? 5.227 -7.498 -27.455 1.00 93.00 317 PHE A CA 1
ATOM 2360 C C . PHE A 1 317 ? 6.567 -6.895 -27.843 1.00 93.00 317 PHE A C 1
ATOM 2362 O O . PHE A 1 317 ? 6.620 -5.872 -28.527 1.00 93.00 317 PHE A O 1
ATOM 2369 N N . ALA A 1 318 ? 7.645 -7.562 -27.431 1.00 94.31 318 ALA A N 1
ATOM 2370 C CA . ALA A 1 318 ? 8.994 -7.155 -27.783 1.00 94.31 318 ALA A CA 1
ATOM 2371 C C . ALA A 1 318 ? 9.194 -7.196 -29.306 1.00 94.31 318 ALA A C 1
ATOM 2373 O O . ALA A 1 318 ? 8.800 -8.151 -29.979 1.00 94.31 318 ALA A O 1
ATOM 2374 N N . GLY A 1 319 ? 9.827 -6.164 -29.853 1.00 95.56 319 GLY A N 1
ATOM 2375 C CA . GLY A 1 319 ? 10.033 -6.036 -31.288 1.00 95.56 319 GLY A CA 1
ATOM 2376 C C . GLY A 1 319 ? 10.625 -4.689 -31.675 1.00 95.56 319 GLY A C 1
ATOM 2377 O O . GLY A 1 319 ? 10.480 -3.701 -30.964 1.00 95.56 319 GLY A O 1
ATOM 2378 N N . ARG A 1 320 ? 11.282 -4.642 -32.841 1.00 93.44 320 ARG A N 1
ATOM 2379 C CA . ARG A 1 320 ? 11.891 -3.409 -33.377 1.00 93.44 320 ARG A CA 1
ATOM 2380 C C . ARG A 1 320 ? 10.865 -2.352 -33.787 1.00 93.44 320 ARG A C 1
ATOM 2382 O O . ARG A 1 320 ? 11.210 -1.184 -33.889 1.00 93.44 320 ARG A O 1
ATOM 2389 N N . LEU A 1 321 ? 9.637 -2.781 -34.063 1.00 93.44 321 LEU A N 1
ATOM 2390 C CA . LEU A 1 321 ? 8.502 -1.929 -34.385 1.00 93.44 321 LEU A CA 1
ATOM 2391 C C . LEU A 1 321 ? 7.309 -2.440 -33.587 1.00 93.44 321 LEU A C 1
ATOM 2393 O O . LEU A 1 321 ? 6.875 -3.575 -33.782 1.00 93.44 321 LEU A O 1
ATOM 2397 N N . SER A 1 322 ? 6.798 -1.604 -32.694 1.00 96.06 322 SER A N 1
ATOM 2398 C CA . SER A 1 322 ? 5.611 -1.875 -31.897 1.00 96.06 322 SER A CA 1
ATOM 2399 C C . SER A 1 322 ? 4.610 -0.742 -32.058 1.00 96.06 322 SER A C 1
ATOM 2401 O O . SER A 1 322 ? 4.963 0.434 -31.980 1.00 96.06 322 SER A O 1
ATOM 2403 N N . VAL A 1 323 ? 3.340 -1.101 -32.243 1.00 94.50 323 VAL A N 1
ATOM 2404 C CA . VAL A 1 323 ? 2.230 -0.135 -32.253 1.00 94.50 323 VAL A CA 1
ATOM 2405 C C . VAL A 1 323 ? 2.047 0.534 -30.892 1.00 94.50 323 VAL A C 1
ATOM 2407 O O . VAL A 1 323 ? 1.572 1.664 -30.829 1.00 94.50 323 VAL A O 1
ATOM 2410 N N . ASP A 1 324 ? 2.489 -0.130 -29.820 1.00 95.31 324 ASP A N 1
ATOM 2411 C CA . ASP A 1 324 ? 2.474 0.415 -28.465 1.00 95.31 324 ASP A CA 1
ATOM 2412 C C . ASP A 1 324 ? 3.542 1.501 -28.289 1.00 95.31 324 ASP A C 1
ATOM 2414 O O . ASP A 1 324 ? 3.450 2.288 -27.355 1.00 95.31 324 ASP A O 1
ATOM 2418 N N . CYS A 1 325 ? 4.531 1.592 -29.184 1.00 96.94 325 CYS A N 1
ATOM 2419 C CA . CYS A 1 325 ? 5.660 2.518 -29.092 1.00 96.94 325 CYS A CA 1
ATOM 2420 C C . CYS A 1 325 ? 5.722 3.479 -30.292 1.00 96.94 325 CYS A C 1
ATOM 2422 O O . CYS A 1 325 ? 6.729 3.508 -30.995 1.00 96.94 325 CYS A O 1
ATOM 2424 N N . PRO A 1 326 ? 4.673 4.283 -30.557 1.00 96.31 326 PRO A N 1
ATOM 2425 C CA . PRO A 1 326 ? 4.735 5.318 -31.581 1.00 96.31 326 PRO A CA 1
ATOM 2426 C C . PRO A 1 326 ? 5.829 6.333 -31.237 1.00 96.31 326 PRO A C 1
ATOM 2428 O O . PRO A 1 326 ? 6.129 6.539 -30.067 1.00 96.31 326 PRO A O 1
ATOM 2431 N N . VAL A 1 327 ? 6.368 7.024 -32.245 1.00 95.06 327 VAL A N 1
ATOM 2432 C CA . VAL A 1 327 ? 7.441 8.026 -32.066 1.00 95.06 327 VAL A CA 1
ATOM 2433 C C . VAL A 1 327 ? 7.092 9.090 -31.015 1.00 95.06 327 VAL A C 1
ATOM 2435 O O . VAL A 1 327 ? 7.974 9.571 -30.309 1.00 95.06 327 VAL A O 1
ATOM 2438 N N . SER A 1 328 ? 5.808 9.425 -30.873 1.00 93.81 328 SER A N 1
ATOM 2439 C CA . SER A 1 328 ? 5.279 10.322 -29.845 1.00 93.81 328 SER A CA 1
ATOM 2440 C C . SER A 1 328 ? 3.942 9.806 -29.321 1.00 93.81 328 SER A C 1
ATOM 2442 O O . SER A 1 328 ? 3.141 9.289 -30.103 1.00 93.81 328 SER A O 1
ATOM 2444 N N . ASP A 1 329 ? 3.663 10.020 -28.037 1.00 93.88 329 ASP A N 1
ATOM 2445 C CA . ASP A 1 329 ? 2.381 9.682 -27.414 1.00 93.88 329 ASP A CA 1
ATOM 2446 C C . ASP A 1 329 ? 1.877 10.836 -26.537 1.00 93.88 329 ASP A C 1
ATOM 2448 O O . ASP A 1 329 ? 2.610 11.371 -25.708 1.00 93.88 329 ASP A O 1
ATOM 2452 N N . GLN A 1 330 ? 0.604 11.199 -26.698 1.00 92.56 330 GLN A N 1
ATOM 2453 C CA . GLN A 1 330 ? -0.062 12.224 -25.899 1.00 92.56 330 GLN A CA 1
ATOM 2454 C C . GLN A 1 330 ? -0.161 11.851 -24.411 1.00 92.56 330 GLN A C 1
ATOM 2456 O O . GLN A 1 330 ? -0.142 12.744 -23.567 1.00 92.56 330 GLN A O 1
ATOM 2461 N N . ALA A 1 331 ? -0.243 10.559 -24.076 1.00 88.94 331 ALA A N 1
ATOM 2462 C CA . ALA A 1 331 ? -0.224 10.088 -22.691 1.00 88.94 331 ALA A CA 1
ATOM 2463 C C . ALA A 1 331 ? 1.158 10.243 -22.028 1.00 88.94 331 ALA A C 1
ATOM 2465 O O . ALA A 1 331 ? 1.260 10.221 -20.803 1.00 88.94 331 ALA A O 1
ATOM 2466 N N . TYR A 1 332 ? 2.211 10.439 -22.829 1.00 91.44 332 TYR A N 1
ATOM 2467 C CA . TYR A 1 332 ? 3.597 10.596 -22.387 1.00 91.44 332 TYR A CA 1
ATOM 2468 C C . TYR A 1 332 ? 4.207 11.879 -22.980 1.00 91.44 332 TYR A C 1
ATOM 2470 O O . TYR A 1 332 ? 5.157 11.815 -23.767 1.00 91.44 332 TYR A O 1
ATOM 2478 N N . PRO A 1 333 ? 3.659 13.061 -22.636 1.00 91.06 333 PRO A N 1
ATOM 2479 C CA . PRO A 1 333 ? 4.067 14.319 -23.247 1.00 91.06 333 PRO A CA 1
ATOM 2480 C C . PRO A 1 333 ? 5.549 14.607 -22.986 1.00 91.06 333 PRO A C 1
ATOM 2482 O O . PRO A 1 333 ? 6.048 14.437 -21.876 1.00 91.06 333 PRO A O 1
ATOM 2485 N N . GLY A 1 334 ? 6.254 15.059 -24.026 1.00 92.12 334 GLY A N 1
ATOM 2486 C CA . GLY A 1 334 ? 7.681 15.387 -23.951 1.00 92.12 334 GLY A CA 1
ATOM 2487 C C . GLY A 1 334 ? 8.631 14.191 -24.067 1.00 92.12 334 GLY A C 1
ATOM 2488 O O . GLY A 1 334 ? 9.841 14.399 -24.041 1.00 92.12 334 GLY A O 1
ATOM 2489 N N . ARG A 1 335 ? 8.118 12.964 -24.231 1.00 94.44 335 ARG A N 1
ATOM 2490 C CA . ARG A 1 335 ? 8.929 11.770 -24.512 1.00 94.44 335 ARG A CA 1
ATOM 2491 C C . ARG A 1 335 ? 8.851 11.403 -25.992 1.00 94.44 335 ARG A C 1
ATOM 2493 O O . ARG A 1 335 ? 7.789 11.493 -26.610 1.00 94.44 335 ARG A O 1
ATOM 2500 N N . THR A 1 336 ? 9.981 10.980 -26.547 1.00 96.25 336 THR A N 1
ATOM 2501 C CA . THR A 1 336 ? 10.095 10.447 -27.911 1.00 96.25 336 THR A CA 1
ATOM 2502 C C . THR A 1 336 ? 10.575 9.010 -27.857 1.00 96.25 336 THR A C 1
ATOM 2504 O O . THR A 1 336 ? 11.442 8.693 -27.047 1.00 96.25 336 THR A O 1
ATOM 2507 N N . PHE A 1 337 ? 10.048 8.163 -28.738 1.00 97.75 337 PHE A N 1
ATOM 2508 C CA . PHE A 1 337 ? 10.373 6.739 -28.772 1.00 97.75 337 PHE A CA 1
ATOM 2509 C C . PHE A 1 337 ? 10.941 6.320 -30.130 1.00 97.75 337 PHE A C 1
ATOM 2511 O O . PHE A 1 337 ? 10.625 6.910 -31.165 1.00 97.75 337 PHE A O 1
ATOM 2518 N N . THR A 1 338 ? 11.762 5.272 -30.142 1.00 97.62 338 THR A N 1
ATOM 2519 C CA . THR A 1 338 ? 12.417 4.753 -31.354 1.00 97.62 338 THR A CA 1
ATOM 2520 C C . THR A 1 338 ? 11.488 3.909 -32.229 1.00 97.62 338 THR A C 1
ATOM 2522 O O . THR A 1 338 ? 11.814 3.633 -33.382 1.00 97.62 338 THR A O 1
ATOM 2525 N N . GLY A 1 339 ? 10.338 3.484 -31.698 1.00 96.81 339 GLY A N 1
ATOM 2526 C CA . GLY A 1 339 ? 9.487 2.460 -32.309 1.00 96.81 339 GLY A CA 1
ATOM 2527 C C . GLY A 1 339 ? 9.625 1.086 -31.657 1.00 96.81 339 GLY A C 1
ATOM 2528 O O . GLY A 1 339 ? 8.735 0.248 -31.812 1.00 96.81 339 GLY A O 1
ATOM 2529 N N . ALA A 1 340 ? 10.715 0.841 -30.925 1.00 98.00 340 ALA A N 1
ATOM 2530 C CA . ALA A 1 340 ? 11.008 -0.471 -30.371 1.00 98.00 340 ALA A CA 1
ATOM 2531 C C . ALA A 1 340 ? 10.346 -0.694 -29.004 1.00 98.00 340 ALA A C 1
ATOM 2533 O O . ALA A 1 340 ? 10.316 0.187 -28.145 1.00 98.00 340 ALA A O 1
ATOM 2534 N N . CYS A 1 341 ? 9.858 -1.916 -28.806 1.00 98.12 341 CYS A N 1
ATOM 2535 C CA . CYS A 1 341 ? 9.468 -2.457 -27.511 1.00 98.12 341 CYS A CA 1
ATOM 2536 C C . CYS A 1 341 ? 10.549 -3.442 -27.061 1.00 98.12 341 CYS A C 1
ATOM 2538 O O . CYS A 1 341 ? 10.824 -4.424 -27.759 1.00 98.12 341 CYS A O 1
ATOM 2540 N N . VAL A 1 342 ? 11.179 -3.174 -25.921 1.00 97.88 342 VAL A N 1
ATOM 2541 C CA . VAL A 1 342 ? 12.358 -3.905 -25.430 1.00 97.88 342 VAL A CA 1
ATOM 2542 C C . VAL A 1 342 ? 12.226 -4.197 -23.930 1.00 97.88 342 VAL A C 1
ATOM 2544 O O . VAL A 1 342 ? 11.384 -3.583 -23.273 1.00 97.88 342 VAL A O 1
ATOM 2547 N N . PRO A 1 343 ? 13.013 -5.128 -23.357 1.00 97.50 343 PRO A N 1
ATOM 2548 C CA . PRO A 1 343 ? 13.106 -5.272 -21.908 1.00 97.50 343 PRO A CA 1
ATOM 2549 C C . PRO A 1 343 ? 13.459 -3.941 -21.242 1.00 97.50 343 PRO A C 1
ATOM 2551 O O . PRO A 1 343 ? 14.331 -3.219 -21.719 1.00 97.50 343 PRO A O 1
ATOM 2554 N N . ALA A 1 344 ? 12.762 -3.632 -20.159 1.00 97.44 344 ALA A N 1
ATOM 2555 C CA . ALA A 1 344 ? 12.875 -2.388 -19.420 1.00 97.44 344 ALA A CA 1
ATOM 2556 C C . ALA A 1 344 ? 13.217 -2.666 -17.957 1.00 97.44 344 ALA A C 1
ATOM 2558 O O . ALA A 1 344 ? 12.911 -3.737 -17.419 1.00 97.44 344 ALA A O 1
ATOM 2559 N N . ASN A 1 345 ? 13.824 -1.674 -17.317 1.00 97.50 345 ASN A N 1
ATOM 2560 C CA . ASN A 1 345 ? 13.993 -1.656 -15.877 1.00 97.50 345 ASN A CA 1
ATOM 2561 C C . ASN A 1 345 ? 12.617 -1.684 -15.210 1.00 97.50 345 ASN A C 1
ATOM 2563 O O . ASN A 1 345 ? 11.683 -0.990 -15.630 1.00 97.50 345 ASN A O 1
ATOM 2567 N N . LEU A 1 346 ? 12.503 -2.490 -14.162 1.00 96.88 346 LEU A N 1
ATOM 2568 C CA . LEU A 1 346 ? 11.379 -2.418 -13.252 1.00 96.88 346 LEU A CA 1
ATOM 2569 C C . LEU A 1 346 ? 11.676 -1.317 -12.235 1.00 96.88 346 LEU A C 1
ATOM 2571 O O . LEU A 1 346 ? 12.695 -1.361 -11.553 1.00 96.88 346 LEU A O 1
ATOM 2575 N N . VAL A 1 347 ? 10.804 -0.318 -12.177 1.00 96.94 347 VAL A N 1
ATOM 2576 C CA . VAL A 1 347 ? 10.940 0.856 -11.307 1.00 96.94 347 VAL A CA 1
ATOM 2577 C C . VAL A 1 347 ? 9.595 1.160 -10.654 1.00 96.94 347 VAL A C 1
ATOM 2579 O O . VAL A 1 347 ? 8.568 0.618 -11.077 1.00 96.94 347 VAL A O 1
ATOM 2582 N N . ALA A 1 348 ? 9.592 2.049 -9.662 1.00 95.12 348 ALA A N 1
ATOM 2583 C CA . ALA A 1 348 ? 8.368 2.448 -8.979 1.00 95.12 348 ALA A CA 1
ATOM 2584 C C . ALA A 1 348 ? 7.395 3.211 -9.896 1.00 95.12 348 ALA A C 1
ATOM 2586 O O . ALA A 1 348 ? 7.802 4.162 -10.570 1.00 95.12 348 ALA A O 1
ATOM 2587 N N . GLY A 1 349 ? 6.110 2.842 -9.913 1.00 91.94 349 GLY A N 1
ATOM 2588 C CA . GLY A 1 349 ? 5.115 3.497 -10.768 1.00 91.94 349 GLY A CA 1
ATOM 2589 C C . GLY A 1 349 ? 3.656 3.120 -10.499 1.00 91.94 349 GLY A C 1
ATOM 2590 O O . GLY A 1 349 ? 3.337 2.238 -9.714 1.00 91.94 349 GLY A O 1
ATOM 2591 N N . GLN A 1 350 ? 2.744 3.828 -11.171 1.00 85.31 350 GLN A N 1
ATOM 2592 C CA . GLN A 1 350 ? 1.288 3.742 -10.943 1.00 85.31 350 GLN A CA 1
ATOM 2593 C C . GLN A 1 350 ? 0.594 2.636 -11.750 1.00 85.31 350 GLN A C 1
ATOM 2595 O O . GLN A 1 350 ? -0.606 2.371 -11.582 1.00 85.31 350 GLN A O 1
ATOM 2600 N N . THR A 1 351 ? 1.295 2.050 -12.723 1.00 87.19 351 THR A N 1
ATOM 2601 C CA . THR A 1 351 ? 0.712 0.986 -13.537 1.00 87.19 351 THR A CA 1
ATOM 2602 C C . THR A 1 351 ? 0.971 -0.368 -12.885 1.00 87.19 351 THR A C 1
ATOM 2604 O O . THR A 1 351 ? 2.010 -0.552 -12.258 1.00 87.19 351 THR A O 1
ATOM 2607 N N . PRO A 1 352 ? 0.092 -1.363 -13.088 1.00 84.94 352 PRO A N 1
ATOM 2608 C CA . PRO A 1 352 ? 0.332 -2.715 -12.580 1.00 84.94 352 PRO A CA 1
ATOM 2609 C C . PRO A 1 352 ? 1.558 -3.420 -13.191 1.00 84.94 352 PRO A C 1
ATOM 2611 O O . PRO A 1 352 ? 1.865 -4.542 -12.793 1.00 84.94 352 PRO A O 1
ATOM 2614 N N . GLU A 1 353 ? 2.185 -2.824 -14.213 1.00 88.94 353 GLU A N 1
ATOM 2615 C CA . GLU A 1 353 ? 3.423 -3.308 -14.834 1.00 88.94 353 GLU A CA 1
ATOM 2616 C C . GLU A 1 353 ? 4.677 -2.643 -14.248 1.00 88.94 353 GLU A C 1
ATOM 2618 O O . GLU A 1 353 ? 5.787 -3.114 -14.498 1.00 88.94 353 GLU A O 1
ATOM 2623 N N . ASP A 1 354 ? 4.502 -1.555 -13.503 1.00 92.94 354 ASP A N 1
ATOM 2624 C CA . ASP A 1 354 ? 5.522 -0.968 -12.641 1.00 92.94 354 ASP A CA 1
ATOM 2625 C C . ASP A 1 354 ? 5.427 -1.615 -11.255 1.00 92.94 354 ASP A C 1
ATOM 2627 O O . ASP A 1 354 ? 4.473 -2.345 -10.966 1.00 92.94 354 ASP A O 1
ATOM 2631 N N . GLU A 1 355 ? 6.403 -1.349 -10.397 1.00 94.25 355 GLU A N 1
ATOM 2632 C CA . GLU A 1 355 ? 6.416 -1.896 -9.042 1.00 94.25 355 GLU A CA 1
ATOM 2633 C C . GLU A 1 355 ? 6.047 -0.838 -8.002 1.00 94.25 355 GLU A C 1
ATOM 2635 O O . GLU A 1 355 ? 6.043 0.359 -8.288 1.00 94.25 355 GLU A O 1
ATOM 2640 N N . VAL A 1 356 ? 5.699 -1.294 -6.807 1.00 94.06 356 VAL A N 1
ATOM 2641 C CA . VAL A 1 356 ? 5.484 -0.481 -5.614 1.00 94.06 356 VAL A CA 1
ATOM 2642 C C . VAL A 1 356 ? 6.154 -1.202 -4.454 1.00 94.06 356 VAL A C 1
ATOM 2644 O O . VAL A 1 356 ? 6.054 -2.418 -4.327 1.00 94.06 356 VAL A O 1
ATOM 2647 N N . CYS A 1 357 ? 6.827 -0.451 -3.592 1.00 95.25 357 CYS A N 1
ATOM 2648 C CA . CYS A 1 357 ? 7.378 -0.983 -2.358 1.00 95.25 357 CYS A CA 1
ATOM 2649 C C . CYS A 1 357 ? 6.990 -0.077 -1.200 1.00 95.25 357 CYS A C 1
ATOM 2651 O O . CYS A 1 357 ? 7.715 0.852 -0.844 1.00 95.25 357 CYS A O 1
ATOM 2653 N N . ALA A 1 358 ? 5.826 -0.353 -0.612 1.00 94.00 358 ALA A N 1
ATOM 2654 C CA . ALA A 1 358 ? 5.252 0.508 0.410 1.00 94.00 358 ALA A CA 1
ATOM 2655 C C . ALA A 1 358 ? 5.066 -0.210 1.743 1.00 94.00 358 ALA A C 1
ATOM 2657 O O . ALA A 1 358 ? 4.485 -1.297 1.820 1.00 94.00 358 ALA A O 1
ATOM 2658 N N . HIS A 1 359 ? 5.454 0.459 2.825 1.00 94.88 359 HIS A N 1
ATOM 2659 C CA . HIS A 1 359 ? 5.064 0.062 4.170 1.00 94.88 359 HIS A CA 1
ATOM 2660 C C . HIS A 1 359 ? 3.711 0.699 4.521 1.00 94.88 359 HIS A C 1
ATOM 2662 O O . HIS A 1 359 ? 3.635 1.909 4.722 1.00 94.88 359 HIS A O 1
ATOM 2668 N N . ALA A 1 360 ? 2.650 -0.118 4.594 1.00 93.75 360 ALA A N 1
ATOM 2669 C CA . ALA A 1 360 ? 1.239 0.309 4.610 1.00 93.75 360 ALA A CA 1
ATOM 2670 C C . ALA A 1 360 ? 0.510 -0.007 5.940 1.00 93.75 360 ALA A C 1
ATOM 2672 O O . ALA A 1 360 ? -0.579 -0.585 5.976 1.00 93.75 360 ALA A O 1
ATOM 2673 N N . SER A 1 361 ? 1.165 0.303 7.054 1.00 95.25 361 SER A N 1
ATOM 2674 C CA . SER A 1 361 ? 0.814 -0.131 8.415 1.00 95.25 361 SER A CA 1
ATOM 2675 C C . SER A 1 361 ? -0.025 0.892 9.195 1.00 95.25 361 SER A C 1
ATOM 2677 O O . SER A 1 361 ? -0.473 1.892 8.648 1.00 95.25 361 SER A O 1
ATOM 2679 N N . TRP A 1 362 ? -0.257 0.666 10.495 1.00 96.06 362 TRP A N 1
ATOM 2680 C CA . TRP A 1 362 ? -0.938 1.644 11.360 1.00 96.06 362 TRP A CA 1
ATOM 2681 C C . TRP A 1 362 ? -0.265 1.794 12.716 1.00 96.06 362 TRP A C 1
ATOM 2683 O O . TRP A 1 362 ? 0.159 0.808 13.326 1.00 96.06 362 TRP A O 1
ATOM 2693 N N . TYR A 1 363 ? -0.259 3.021 13.227 1.00 96.75 363 TYR A N 1
ATOM 2694 C CA . TYR A 1 363 ? 0.239 3.363 14.557 1.00 96.75 363 TYR A CA 1
ATOM 2695 C C . TYR A 1 363 ? -0.653 4.408 15.231 1.00 96.75 363 TYR A C 1
ATOM 2697 O O . TYR A 1 363 ? -1.550 4.962 14.608 1.00 96.75 363 TYR A O 1
ATOM 2705 N N . PHE A 1 364 ? -0.412 4.699 16.505 1.00 96.44 364 PHE A N 1
ATOM 2706 C CA . PHE A 1 364 ? -0.861 5.935 17.149 1.00 96.44 364 PHE A CA 1
ATOM 2707 C C . PHE A 1 364 ? 0.261 6.495 18.028 1.00 96.44 364 PHE A C 1
ATOM 2709 O O . PHE A 1 364 ? 1.097 5.731 18.516 1.00 96.44 364 PHE A O 1
ATOM 2716 N N . ASP A 1 365 ? 0.281 7.811 18.241 1.00 95.19 365 ASP A N 1
ATOM 2717 C CA . ASP A 1 365 ? 1.245 8.440 19.150 1.00 95.19 365 ASP A CA 1
ATOM 2718 C C . ASP A 1 365 ? 1.035 7.951 20.587 1.00 95.19 365 ASP A C 1
ATOM 2720 O O . ASP A 1 365 ? -0.092 7.965 21.107 1.00 95.19 365 ASP A O 1
ATOM 2724 N N . ALA A 1 366 ? 2.128 7.564 21.245 1.00 96.06 366 ALA A N 1
ATOM 2725 C CA . ALA A 1 366 ? 2.088 7.084 22.617 1.00 96.06 366 ALA A CA 1
ATOM 2726 C C . ALA A 1 366 ? 1.503 8.143 23.575 1.00 96.06 366 ALA A C 1
ATOM 2728 O O . ALA A 1 366 ? 1.670 9.358 23.422 1.00 96.06 366 ALA A O 1
ATOM 2729 N N . ALA A 1 367 ? 0.783 7.680 24.592 1.00 95.44 367 ALA A N 1
ATOM 2730 C CA . ALA A 1 367 ? 0.250 8.514 25.651 1.00 95.44 367 ALA A CA 1
ATOM 2731 C C . ALA A 1 367 ? 1.379 8.971 26.598 1.00 95.44 367 ALA A C 1
ATOM 2733 O O . ALA A 1 367 ? 2.140 8.132 27.094 1.00 95.44 367 ALA A O 1
ATOM 2734 N N . PRO A 1 368 ? 1.479 10.276 26.920 1.00 91.56 368 PRO A N 1
ATOM 2735 C CA . PRO A 1 368 ? 2.477 10.763 27.867 1.00 91.56 368 PRO A CA 1
ATOM 2736 C C . PRO A 1 368 ? 2.401 10.013 29.206 1.00 91.56 368 PRO A C 1
ATOM 2738 O O . PRO A 1 368 ? 1.341 9.944 29.829 1.00 91.56 368 PRO A O 1
ATOM 2741 N N . GLY A 1 369 ? 3.518 9.414 29.628 1.00 91.00 369 GLY A N 1
ATOM 2742 C CA . GLY A 1 369 ? 3.642 8.677 30.894 1.00 91.00 369 GLY A CA 1
ATOM 2743 C C . GLY A 1 369 ? 2.908 7.329 30.973 1.00 91.00 369 GLY A C 1
ATOM 2744 O O . GLY A 1 369 ? 3.048 6.639 31.977 1.00 91.00 369 GLY A O 1
ATOM 2745 N N . SER A 1 370 ? 2.144 6.941 29.946 1.00 92.50 370 SER A N 1
ATOM 2746 C CA . SER A 1 370 ? 1.331 5.707 29.921 1.00 92.50 370 SER A CA 1
ATOM 2747 C C . SER A 1 370 ? 1.540 4.845 28.667 1.00 92.50 370 SER A C 1
ATOM 2749 O O . SER A 1 370 ? 1.019 3.731 28.585 1.00 92.50 370 SER A O 1
ATOM 2751 N N . GLY A 1 371 ? 2.359 5.302 27.714 1.00 95.25 371 GLY A N 1
ATOM 2752 C CA . GLY A 1 371 ? 2.769 4.515 26.555 1.00 95.25 371 GLY A CA 1
ATOM 2753 C C . GLY A 1 371 ? 1.573 4.136 25.682 1.00 95.25 371 GLY A C 1
ATOM 2754 O O . GLY A 1 371 ? 0.821 4.995 25.233 1.00 95.25 371 GLY A O 1
ATOM 2755 N N . CYS A 1 372 ? 1.374 2.841 25.447 1.00 97.25 372 CYS A N 1
ATOM 2756 C CA . CYS A 1 372 ? 0.282 2.357 24.598 1.00 97.25 372 CYS A CA 1
ATOM 2757 C C . CYS A 1 372 ? -1.075 2.224 25.304 1.00 97.25 372 CYS A C 1
ATOM 2759 O O . CYS A 1 372 ? -2.060 1.886 24.644 1.00 97.25 372 CYS A O 1
ATOM 2761 N N . ASP A 1 373 ? -1.164 2.501 26.610 1.00 96.75 373 ASP A N 1
ATOM 2762 C CA . ASP A 1 373 ? -2.451 2.620 27.295 1.00 96.75 373 ASP A CA 1
ATOM 2763 C C . ASP A 1 373 ? -2.980 4.054 27.195 1.00 96.75 373 ASP A C 1
ATOM 2765 O O . ASP A 1 373 ? -2.480 4.983 27.823 1.00 96.75 373 ASP A O 1
ATOM 2769 N N . VAL A 1 374 ? -4.036 4.227 26.403 1.00 96.56 374 VAL A N 1
ATOM 2770 C CA . VAL A 1 374 ? -4.670 5.529 26.163 1.00 96.56 374 VAL A CA 1
ATOM 2771 C C . VAL A 1 374 ? -5.929 5.740 27.002 1.00 96.56 374 VAL A C 1
ATOM 2773 O O . VAL A 1 374 ? -6.593 6.767 26.867 1.00 96.56 374 VAL A O 1
ATOM 2776 N N . THR A 1 375 ? -6.313 4.781 27.847 1.00 94.50 375 THR A N 1
ATOM 2777 C CA . THR A 1 375 ? -7.627 4.792 28.512 1.00 94.50 375 THR A CA 1
ATOM 2778 C C . THR A 1 375 ? -7.789 5.928 29.523 1.00 94.50 375 THR A C 1
ATOM 2780 O O . THR A 1 375 ? -8.909 6.407 29.720 1.00 94.50 375 THR A O 1
ATOM 2783 N N . GLY A 1 376 ? -6.682 6.401 30.105 1.00 93.75 376 GLY A N 1
ATOM 2784 C CA . GLY A 1 376 ? -6.640 7.541 31.027 1.00 93.75 376 GLY A CA 1
ATOM 2785 C C . GLY A 1 376 ? -6.634 8.920 30.356 1.00 93.75 376 GLY A C 1
ATOM 2786 O O . GLY A 1 376 ? -6.752 9.932 31.045 1.00 93.75 376 GLY A O 1
ATOM 2787 N N . LEU A 1 377 ? -6.503 8.991 29.029 1.00 96.12 377 LEU A N 1
ATOM 2788 C CA . LEU A 1 377 ? -6.483 10.259 28.301 1.00 96.12 377 LEU A CA 1
ATOM 2789 C C . LEU A 1 377 ? -7.894 10.863 28.156 1.00 96.12 377 LEU A C 1
ATOM 2791 O O . LEU A 1 377 ? -8.891 10.134 28.148 1.00 96.12 377 LEU A O 1
ATOM 2795 N N . PRO A 1 378 ? -8.016 12.195 28.001 1.00 95.56 378 PRO A N 1
ATOM 2796 C CA . PRO A 1 378 ? -9.290 12.834 27.682 1.00 95.56 378 PRO A CA 1
ATOM 2797 C C . PRO A 1 378 ? -9.786 12.428 26.289 1.00 95.56 378 PRO A C 1
ATOM 2799 O O . PRO A 1 378 ? -9.005 12.067 25.409 1.00 95.56 378 PRO A O 1
ATOM 2802 N N . ALA A 1 379 ? -11.106 12.483 26.079 1.00 95.44 379 ALA A N 1
ATOM 2803 C CA . ALA A 1 379 ? -11.692 12.153 24.779 1.00 95.44 379 ALA A CA 1
ATOM 2804 C C . ALA A 1 379 ? -11.312 13.214 23.764 1.00 95.44 379 ALA A C 1
ATOM 2806 O O . ALA A 1 379 ? -11.306 14.406 24.078 1.00 95.44 379 ALA A O 1
ATOM 2807 N N . LEU A 1 380 ? -11.073 12.757 22.541 1.00 92.56 380 LEU A N 1
ATOM 2808 C CA . LEU A 1 380 ? -11.090 13.622 21.380 1.00 92.56 380 LEU A CA 1
ATOM 2809 C C . LEU A 1 380 ? -12.518 14.154 21.205 1.00 92.56 380 LEU A C 1
ATOM 2811 O O . LEU A 1 380 ? -13.494 13.452 21.492 1.00 92.56 380 LEU A O 1
ATOM 2815 N N . ARG A 1 381 ? -12.612 15.433 20.846 1.00 72.25 381 ARG A N 1
ATOM 2816 C CA . ARG A 1 381 ? -13.886 16.145 20.717 1.00 72.25 381 ARG A CA 1
ATOM 2817 C C . ARG A 1 381 ? -14.658 15.712 19.485 1.00 72.25 381 ARG A C 1
ATOM 2819 O O . ARG A 1 381 ? -14.005 15.506 18.441 1.00 72.25 381 ARG A O 1
#

Foldseek 3Di:
DFAQDKFKWKAKDWDFDQFWFWFFKKKKAKDWDDPQKWWPKKWKKKADDAAQQQQVVQHPHIGRDFLCQVGGDLSRVNIFTDDMDTHIDMDGAPWQETEIQHFHHNHPPDRGGTIMMMMMTIMGRNDPGDIDMDMDMDTDGDPPFRHQWYKAKAWDFLLQQQDWDAAPPQAWDKSVVSQVVVCVVCVVDDRRAQWAAAPDVRGAVWKKFFFKWWKAKFDFWQKKAKAKQDLVRDGDADDVFCADPRDHPHGGNDMAGGNSDRDMDGDVVTDIDGRSMIMGMMTTGDQYNPDDHFKAFAQDPPDAADGRVHHGQGDDDFDQAGPSHAQDDPVDPPTGGRRGIGGHIAHDGSHSSHIGTITTGIMIHADVPHGSDSSPGGGDD

Secondary structure (DSSP, 8-state):
--TTEEEEEEEEEEEE-SS-EEEEEEEEEEEESSTTEEEEEEEEEEE-SS-GGGGGGGTT--EE-STTTTSS-TTTT-EEEEEEESSEEEEEPPTTEEEEE--EESSTTPPEEEEEEEEEEEEEE-SSS---EEEEEEEEEPPTT---EEEEE--B-GGGTT-EE-TT-SS-EEHHHHHHHHHHH-TTSPPP-SEEETTSTTS-SS-EEEEEE-EE--TTEEEEEEEEE-TTS-B-PPTTPEEPSSSTT-EESEEE-BTTB---EEEEEEEEE-TT-EEEEEEEE-SSSSSPPPEEE-SSTTPPS-BTTBPPPB-SS-BSS-TTS-SB-TTSTT-B--S-EEE--EEB-SSTTSB--EE--EEEEPBTTTBT--TTSPPP-

Radius of gyration: 21.7 Å; chains: 1; bounding box: 49×50×65 Å

Sequence (381 aa):
MPAGANTEACVFVHLPAQKPFELASWEIRTRNTGAGLGTLHFLVYVYAGERLAEFSKDAGRIVPSRGCLDLGPVDRDRRQLVASGFAHTRGALPRGVALSLSPVPGVPGGPPEGIGLLLDGNWSNGASRTRYASARVVLHRAPAHTVRRLAQPIFELSAEIALEVPPNEGHVMSTETSTAADNAAHPEAPPVRDRWSAGITGGPAGEACVLMLTGHMHKRGRFFGVDLIGSDGQVNNPVGGFPNRFEPGRSHLFAAVDYTDPGVLRFSPPQPLRATEGLHYACWDDNGVTTPVRLGCEEAPGVVPGRPASPAKPCTFAGRLSVDCPVSDQAYPGRTFTGACVPANLVAGQTPEDEVCAHASWYFDAAPGSGCDVTGLPALR

pLDDT: mean 93.06, std 4.48, range [71.81, 98.12]